Protein AF-A0A9E1L8L2-F1 (afdb_monomer_lite)

Structure (mmCIF, N/CA/C/O backbone):
data_AF-A0A9E1L8L2-F1
#
_entry.id   AF-A0A9E1L8L2-F1
#
loop_
_atom_site.group_PDB
_atom_site.id
_atom_site.type_symbol
_atom_site.label_atom_id
_atom_site.label_alt_id
_atom_site.label_comp_id
_atom_site.label_asym_id
_atom_site.label_entity_id
_atom_site.label_seq_id
_atom_site.pdbx_PDB_ins_code
_atom_site.Cartn_x
_atom_site.Cartn_y
_atom_site.Cartn_z
_atom_site.occupancy
_atom_site.B_iso_or_equiv
_atom_site.auth_seq_id
_atom_site.auth_comp_id
_atom_site.auth_asym_id
_atom_site.auth_atom_id
_atom_site.pdbx_PDB_model_num
ATOM 1 N N . MET A 1 1 ? 26.259 21.889 41.990 1.00 26.70 1 MET A N 1
ATOM 2 C CA . MET A 1 1 ? 25.313 22.966 41.628 1.00 26.70 1 MET A CA 1
ATOM 3 C C . MET A 1 1 ? 25.369 23.146 40.122 1.00 26.70 1 MET A C 1
ATOM 5 O O . MET A 1 1 ? 26.429 23.440 39.593 1.00 26.70 1 MET A O 1
ATOM 9 N N . ILE A 1 2 ? 24.257 22.834 39.463 1.00 23.31 2 ILE A N 1
ATOM 10 C CA . ILE A 1 2 ? 24.025 22.830 38.009 1.00 23.31 2 ILE A CA 1
ATOM 11 C C . ILE A 1 2 ? 23.310 24.141 37.646 1.00 23.31 2 ILE A C 1
ATOM 13 O O . ILE A 1 2 ? 22.527 24.623 38.468 1.00 23.31 2 ILE A O 1
ATOM 17 N N . PRO A 1 3 ? 23.539 24.704 36.445 1.00 25.11 3 PRO A N 1
ATOM 18 C CA . PRO A 1 3 ? 22.391 24.926 35.555 1.00 25.11 3 PRO A CA 1
ATOM 19 C C . PRO A 1 3 ? 22.653 24.648 34.052 1.00 25.11 3 PRO A C 1
ATOM 21 O O . PRO A 1 3 ? 23.557 25.197 33.438 1.00 25.11 3 PRO A O 1
ATOM 24 N N . THR A 1 4 ? 21.781 23.801 33.485 1.00 20.86 4 THR A N 1
ATOM 25 C CA . THR A 1 4 ? 20.963 23.964 32.254 1.00 20.86 4 THR A CA 1
ATOM 26 C C . THR A 1 4 ? 21.535 24.544 30.944 1.00 20.86 4 THR A C 1
ATOM 28 O O . THR A 1 4 ? 21.768 25.746 30.853 1.00 20.86 4 THR A O 1
ATOM 31 N N . ARG A 1 5 ? 21.472 23.741 29.861 1.00 21.67 5 ARG A N 1
ATOM 32 C CA . ARG A 1 5 ? 20.651 23.945 28.627 1.00 21.67 5 ARG A CA 1
ATOM 33 C C . ARG A 1 5 ? 20.903 22.788 27.63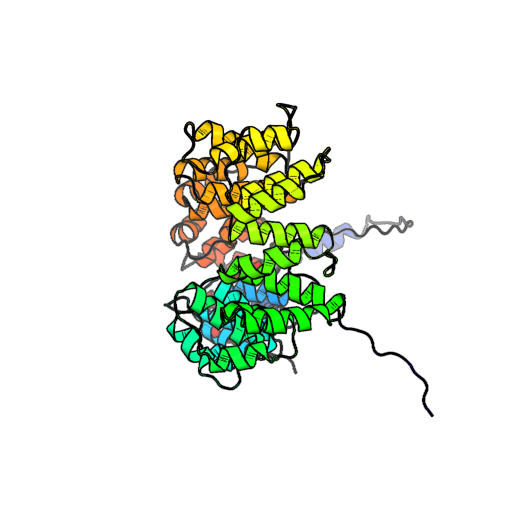4 1.00 21.67 5 ARG A C 1
ATOM 35 O O . ARG A 1 5 ? 22.027 22.561 27.224 1.00 21.67 5 ARG A O 1
ATOM 42 N N . SER A 1 6 ? 19.905 21.929 27.402 1.00 20.28 6 SER A N 1
ATOM 43 C CA . SER A 1 6 ? 18.975 21.953 26.249 1.00 20.28 6 SER A CA 1
ATOM 44 C C . SER A 1 6 ? 19.497 21.176 25.031 1.00 20.28 6 SER A C 1
ATOM 46 O O . SER A 1 6 ? 20.107 21.753 24.136 1.00 20.28 6 SER A O 1
ATOM 48 N N . MET A 1 7 ? 19.192 19.874 24.984 1.00 20.59 7 MET A N 1
ATOM 49 C CA . MET A 1 7 ? 19.387 19.008 23.817 1.00 20.59 7 MET A CA 1
ATOM 50 C C . MET A 1 7 ? 18.046 18.805 23.093 1.00 20.59 7 MET A C 1
ATOM 52 O O . MET A 1 7 ? 17.007 18.595 23.717 1.00 20.59 7 MET A O 1
ATOM 56 N N . VAL A 1 8 ? 18.095 18.967 21.773 1.00 23.06 8 VAL A N 1
ATOM 57 C CA . VAL A 1 8 ? 16.976 19.128 20.840 1.00 23.06 8 VAL A CA 1
ATOM 58 C C . VAL A 1 8 ? 16.267 17.800 20.559 1.00 23.06 8 VAL A C 1
ATOM 60 O O . VAL A 1 8 ? 16.894 16.767 20.353 1.00 23.06 8 VAL A O 1
ATOM 63 N N . ALA A 1 9 ? 14.936 17.867 20.547 1.00 21.52 9 ALA A N 1
ATOM 64 C CA . ALA A 1 9 ? 14.002 16.769 20.349 1.00 21.52 9 ALA A CA 1
ATOM 65 C C . ALA A 1 9 ? 13.912 16.301 18.884 1.00 21.52 9 ALA A C 1
ATOM 67 O O . ALA A 1 9 ? 13.681 17.106 17.979 1.00 21.52 9 ALA A O 1
ATOM 68 N N . ALA A 1 10 ? 13.987 14.984 18.675 1.00 21.86 10 ALA A N 1
ATOM 69 C CA . ALA A 1 10 ? 13.625 14.324 17.425 1.00 21.86 10 ALA A CA 1
ATOM 70 C C . ALA A 1 10 ? 12.091 14.253 17.279 1.00 21.86 10 ALA A C 1
ATOM 72 O O . ALA A 1 10 ? 11.370 13.814 18.180 1.00 21.86 10 ALA A O 1
ATOM 73 N N . ARG A 1 11 ? 11.594 14.739 16.137 1.00 22.53 11 ARG A N 1
ATOM 74 C CA . ARG A 1 11 ? 10.187 14.721 15.719 1.00 22.53 11 ARG A CA 1
ATOM 75 C C . ARG A 1 11 ? 9.885 13.399 15.008 1.00 22.53 11 ARG A C 1
ATOM 77 O O . ARG A 1 11 ? 10.526 13.092 14.014 1.00 22.53 11 ARG A O 1
ATOM 84 N N . LEU A 1 12 ? 8.864 12.684 15.474 1.00 21.44 12 LEU A N 1
ATOM 85 C CA . LEU A 1 12 ? 8.141 11.665 14.710 1.00 21.44 12 LEU A CA 1
ATOM 86 C C . LEU A 1 12 ? 6.803 12.287 14.301 1.00 21.44 12 LEU A C 1
ATOM 88 O O . LEU A 1 12 ? 5.979 12.590 15.164 1.00 21.44 12 LEU A O 1
ATOM 92 N N . ASN A 1 13 ? 6.618 12.524 13.006 1.00 22.84 13 ASN A N 1
ATOM 93 C CA . ASN A 1 13 ? 5.351 12.926 12.407 1.00 22.84 13 ASN A CA 1
ATOM 94 C C . ASN A 1 13 ? 5.094 12.039 11.187 1.00 22.84 13 ASN A C 1
ATOM 96 O O . ASN A 1 13 ? 5.891 12.049 10.259 1.00 22.84 13 ASN A O 1
ATOM 100 N N . GLY A 1 14 ? 3.942 11.367 11.204 1.00 21.88 14 GLY A N 1
ATOM 101 C CA . GLY A 1 14 ? 3.036 11.269 10.060 1.00 21.88 14 GLY A CA 1
ATOM 102 C C . GLY A 1 14 ? 3.450 10.364 8.906 1.00 21.88 14 GLY A C 1
ATOM 103 O O . GLY A 1 14 ? 4.158 10.790 8.002 1.00 21.88 14 GLY A O 1
ATOM 104 N N . CYS A 1 15 ? 2.866 9.166 8.887 1.00 21.16 15 CYS A N 1
ATOM 105 C CA . CYS A 1 15 ? 2.681 8.362 7.686 1.00 21.16 15 CYS A CA 1
ATOM 106 C C . CYS A 1 15 ? 1.981 9.190 6.594 1.00 21.16 15 CYS A C 1
ATOM 108 O O . CYS A 1 15 ? 0.840 9.619 6.765 1.00 21.16 15 CYS A O 1
ATOM 110 N N . GLY A 1 16 ? 2.674 9.387 5.478 1.00 20.27 16 GLY A N 1
ATOM 111 C CA . GLY A 1 16 ? 2.103 9.673 4.170 1.00 20.27 16 GLY A CA 1
ATOM 112 C C . GLY A 1 16 ? 2.640 8.614 3.212 1.00 20.27 16 GLY A C 1
ATOM 113 O O . GLY A 1 16 ? 3.817 8.263 3.290 1.00 20.27 16 GLY A O 1
ATOM 114 N N . ARG A 1 17 ? 1.777 8.072 2.347 1.00 22.03 17 ARG A N 1
ATOM 115 C CA . ARG A 1 17 ? 2.184 7.244 1.199 1.00 22.03 17 ARG A CA 1
ATOM 116 C C . ARG A 1 17 ? 3.334 7.949 0.451 1.00 22.03 17 ARG A C 1
ATOM 118 O O . ARG A 1 17 ? 3.291 9.178 0.357 1.00 22.03 17 ARG A O 1
ATOM 125 N N . PRO A 1 18 ? 4.334 7.240 -0.103 1.00 21.58 18 PRO A N 1
ATOM 126 C CA . PRO A 1 18 ? 5.335 7.890 -0.932 1.00 21.58 18 PRO A CA 1
ATOM 127 C C . PRO A 1 18 ? 4.683 8.283 -2.262 1.00 21.58 18 PRO A C 1
ATOM 129 O O . PRO A 1 18 ? 4.596 7.489 -3.193 1.00 21.58 18 PRO A O 1
ATOM 132 N N . ALA A 1 19 ? 4.196 9.520 -2.333 1.00 22.81 19 ALA A N 1
ATOM 133 C CA . ALA A 1 19 ? 4.056 10.221 -3.595 1.00 22.81 19 ALA A CA 1
ATOM 134 C C . ALA A 1 19 ? 5.474 10.505 -4.104 1.00 22.81 19 ALA A C 1
ATOM 136 O O . ALA A 1 19 ? 6.278 11.120 -3.400 1.00 22.81 19 ALA A O 1
ATOM 137 N N . PHE A 1 20 ? 5.794 10.023 -5.302 1.00 24.02 20 PHE A N 1
ATOM 138 C CA . PHE A 1 20 ? 6.974 10.467 -6.036 1.00 24.02 20 PHE A CA 1
ATOM 139 C C . PHE A 1 20 ? 6.902 11.993 -6.210 1.00 24.02 20 PHE A C 1
ATOM 141 O O . PHE A 1 20 ? 5.924 12.474 -6.781 1.00 24.02 20 PHE A O 1
ATOM 148 N N . PRO A 1 21 ? 7.894 12.784 -5.766 1.00 23.83 21 PRO A N 1
ATOM 149 C CA . PRO A 1 21 ? 7.957 14.182 -6.146 1.00 23.83 21 PRO A CA 1
ATOM 150 C C . PRO A 1 21 ? 8.686 14.286 -7.491 1.00 23.83 21 PRO A C 1
ATOM 152 O O . PRO A 1 21 ? 9.872 13.970 -7.593 1.00 23.83 21 PRO A O 1
ATOM 155 N N . LEU A 1 22 ? 7.986 14.746 -8.529 1.00 25.59 22 LEU A N 1
ATOM 156 C CA . LEU A 1 22 ? 8.640 15.360 -9.685 1.00 25.59 22 LEU A CA 1
ATOM 157 C C . LEU A 1 22 ? 9.100 16.781 -9.294 1.00 25.59 22 LEU A C 1
ATOM 159 O O . LEU A 1 22 ? 8.408 17.460 -8.531 1.00 25.59 22 LEU A O 1
ATOM 163 N N . PRO A 1 23 ? 10.266 17.244 -9.774 1.00 22.36 23 PRO A N 1
ATOM 164 C CA . PRO A 1 23 ? 10.846 18.513 -9.353 1.00 22.36 23 PRO A CA 1
ATOM 165 C C . PRO A 1 23 ? 10.110 19.699 -9.988 1.00 22.36 23 PRO A C 1
ATOM 167 O O . PRO A 1 23 ? 10.219 19.960 -11.183 1.00 22.36 23 PRO A O 1
ATOM 170 N N . SER A 1 24 ? 9.398 20.469 -9.169 1.00 23.30 24 SER A N 1
ATOM 171 C CA . SER A 1 24 ? 8.927 21.809 -9.517 1.00 23.30 24 SER A CA 1
ATOM 172 C C . SER A 1 24 ? 10.071 22.820 -9.359 1.00 23.30 24 SER A C 1
ATOM 174 O O . SER A 1 24 ? 10.422 23.206 -8.243 1.00 23.30 24 SER A O 1
ATOM 176 N N . ASN A 1 25 ? 10.652 23.248 -10.482 1.00 23.05 25 ASN A N 1
ATOM 177 C CA . ASN A 1 25 ? 11.584 24.373 -10.550 1.00 23.05 25 ASN A CA 1
ATOM 178 C C . ASN A 1 25 ? 10.815 25.699 -10.454 1.00 23.05 25 ASN A C 1
ATOM 180 O O . ASN A 1 25 ? 10.197 26.131 -11.421 1.00 23.05 25 ASN A O 1
ATOM 184 N N . CYS A 1 26 ? 10.914 26.373 -9.309 1.00 20.47 26 CYS A N 1
ATOM 185 C CA . CYS A 1 26 ? 10.588 27.791 -9.162 1.00 20.47 26 CYS A CA 1
ATOM 186 C C . CYS A 1 26 ? 11.750 28.479 -8.440 1.00 20.47 26 CYS A C 1
ATOM 188 O O . CYS A 1 26 ? 11.845 28.432 -7.217 1.00 20.47 26 CYS A O 1
ATOM 190 N N . ALA A 1 27 ? 12.630 29.129 -9.201 1.00 22.95 27 ALA A N 1
ATOM 191 C CA . ALA A 1 27 ? 13.586 30.097 -8.678 1.00 22.95 27 ALA A CA 1
ATOM 192 C C . ALA A 1 27 ? 13.428 31.402 -9.467 1.00 22.95 27 ALA A C 1
ATOM 194 O O . ALA A 1 27 ? 13.989 31.580 -10.544 1.00 22.95 27 ALA A O 1
ATOM 195 N N . LEU A 1 28 ? 12.617 32.304 -8.915 1.00 21.91 28 LEU A N 1
ATOM 196 C CA . LEU A 1 28 ? 12.626 33.724 -9.241 1.00 21.91 28 LEU A CA 1
ATOM 197 C C . LEU A 1 28 ? 13.784 34.368 -8.474 1.00 21.91 28 LEU A C 1
ATOM 199 O O . LEU A 1 28 ? 13.723 34.465 -7.252 1.00 21.91 28 LEU A O 1
ATOM 203 N N . HIS A 1 29 ? 14.800 34.856 -9.182 1.00 23.64 29 HIS A N 1
ATOM 204 C CA . HIS A 1 29 ? 15.607 35.973 -8.701 1.00 23.64 29 HIS A CA 1
ATOM 205 C C . HIS A 1 29 ? 15.980 36.891 -9.863 1.00 23.64 29 HIS A C 1
ATOM 207 O O . HIS A 1 29 ? 16.614 36.488 -10.833 1.00 23.64 29 HIS A O 1
ATOM 213 N N . SER A 1 30 ? 15.549 38.144 -9.731 1.00 20.52 30 SER A N 1
ATOM 214 C CA . SER A 1 30 ? 15.964 39.281 -10.537 1.00 20.52 30 SER A CA 1
ATOM 215 C C . SER A 1 30 ? 17.409 39.665 -10.224 1.00 20.52 30 SER A C 1
ATOM 217 O O . SER A 1 30 ? 17.725 39.878 -9.053 1.00 20.52 30 SER A O 1
ATOM 219 N N . THR A 1 31 ? 18.218 39.917 -11.248 1.00 23.86 31 THR A N 1
ATOM 220 C CA . THR A 1 31 ? 19.179 41.030 -11.229 1.00 23.86 31 THR A CA 1
ATOM 221 C C . THR A 1 31 ? 19.285 41.628 -12.622 1.00 23.86 31 THR A C 1
ATOM 223 O O . THR A 1 31 ? 19.530 40.926 -13.599 1.00 23.86 31 THR A O 1
ATOM 226 N N . ASP A 1 32 ? 19.066 42.934 -12.656 1.00 19.94 32 ASP A N 1
ATOM 227 C CA . ASP A 1 32 ? 19.174 43.829 -13.794 1.00 19.94 32 ASP A CA 1
ATOM 228 C C . ASP A 1 32 ? 20.632 44.097 -14.209 1.00 19.94 32 ASP A C 1
ATOM 230 O O . ASP A 1 32 ? 21.554 44.003 -13.397 1.00 19.94 32 ASP A O 1
ATOM 234 N N . MET A 1 33 ? 20.748 44.596 -15.445 1.00 21.69 33 MET A N 1
ATOM 235 C CA . MET A 1 33 ? 21.848 45.351 -16.072 1.00 21.69 33 MET A CA 1
ATOM 236 C C . MET A 1 33 ? 22.973 44.617 -16.823 1.00 21.69 33 MET A C 1
ATOM 238 O O . MET A 1 33 ? 23.825 43.947 -16.249 1.00 21.69 33 MET A O 1
ATOM 242 N N . GLY A 1 34 ? 23.076 44.962 -18.120 1.00 22.91 34 GLY A N 1
ATOM 243 C CA . GLY A 1 34 ? 24.367 45.137 -18.798 1.00 22.91 34 GLY A CA 1
ATOM 244 C C . GLY A 1 34 ? 24.475 44.598 -20.227 1.00 22.91 34 GLY A C 1
ATOM 245 O O . GLY A 1 34 ? 25.204 43.644 -20.465 1.00 22.91 34 GLY A O 1
ATOM 246 N N . PHE A 1 35 ? 23.808 45.228 -21.199 1.00 25.69 35 PHE A N 1
ATOM 247 C CA . PHE A 1 35 ? 24.077 45.024 -22.630 1.00 25.69 35 PHE A CA 1
ATOM 248 C C . PHE A 1 35 ? 25.523 45.407 -22.987 1.00 25.69 35 PHE A C 1
ATOM 250 O O . PHE A 1 35 ? 25.888 46.559 -22.777 1.00 25.69 35 PHE A O 1
ATOM 257 N N . LEU A 1 36 ? 26.289 44.506 -23.624 1.00 25.22 36 LEU A N 1
ATOM 258 C CA . LEU A 1 36 ? 27.350 44.850 -24.590 1.00 25.22 36 LEU A CA 1
ATOM 259 C C . LEU A 1 36 ? 27.796 43.624 -25.431 1.00 25.22 36 LEU A C 1
ATOM 261 O O . LEU A 1 36 ? 28.364 42.669 -24.921 1.00 25.22 36 LEU A O 1
ATOM 265 N N . ASN A 1 37 ? 27.565 43.722 -26.750 1.00 28.20 37 ASN A N 1
ATOM 266 C CA . ASN A 1 37 ? 28.251 43.060 -27.879 1.00 28.20 37 ASN A CA 1
ATOM 267 C C . ASN A 1 37 ? 28.307 41.514 -27.989 1.00 28.20 37 ASN A C 1
ATOM 269 O O . ASN A 1 37 ? 29.304 40.885 -27.659 1.00 28.20 37 ASN A O 1
ATOM 273 N N . VAL A 1 38 ? 27.297 40.917 -28.648 1.00 32.41 38 VAL A N 1
ATOM 274 C CA . VAL A 1 38 ? 27.191 39.458 -28.930 1.00 32.41 38 VAL A CA 1
ATOM 275 C C . VAL A 1 38 ? 27.513 39.061 -30.391 1.00 32.41 38 VAL A C 1
ATOM 277 O O . VAL A 1 38 ? 27.530 37.884 -30.739 1.00 32.41 38 VAL A O 1
ATOM 280 N N . ARG A 1 39 ? 27.828 39.992 -31.299 1.00 31.28 39 ARG A N 1
ATOM 281 C CA . ARG A 1 39 ? 27.855 39.666 -32.744 1.00 31.28 39 ARG A CA 1
ATOM 282 C C . ARG A 1 39 ? 29.142 39.056 -33.322 1.00 31.28 39 ARG A C 1
ATOM 284 O O . ARG A 1 39 ? 29.125 38.683 -34.488 1.00 31.28 39 ARG A O 1
ATOM 291 N N . THR A 1 40 ? 30.207 38.862 -32.542 1.00 33.62 40 THR A N 1
ATOM 292 C CA . THR A 1 40 ? 31.497 38.343 -33.062 1.00 33.62 40 THR A CA 1
ATOM 293 C C . THR A 1 40 ? 31.933 36.979 -32.512 1.00 33.62 40 THR A C 1
ATOM 295 O O . THR A 1 40 ? 32.867 36.396 -33.051 1.00 33.62 40 THR A O 1
ATOM 298 N N . TYR A 1 41 ? 31.231 36.408 -31.523 1.00 33.28 41 TYR A N 1
ATOM 299 C CA . TYR A 1 41 ? 31.530 35.062 -30.992 1.00 33.28 41 TYR A CA 1
ATOM 300 C C . TYR A 1 41 ? 30.685 33.934 -31.608 1.00 33.28 41 TYR A C 1
ATOM 302 O O . TYR A 1 41 ? 31.059 32.765 -31.518 1.00 33.28 41 TYR A O 1
ATOM 310 N N . ALA A 1 42 ? 29.590 34.263 -32.300 1.00 35.12 42 ALA A N 1
ATOM 311 C CA . ALA A 1 42 ? 28.687 33.264 -32.878 1.00 35.12 42 ALA A CA 1
ATOM 312 C C . ALA A 1 42 ? 29.330 32.430 -34.007 1.00 35.12 42 ALA A C 1
ATOM 314 O O . ALA A 1 42 ? 28.988 31.264 -34.178 1.00 35.12 42 ALA A O 1
ATOM 315 N N . PHE A 1 43 ? 30.305 32.981 -34.741 1.00 31.20 43 PHE A N 1
ATOM 316 C CA . PHE A 1 43 ? 30.938 32.274 -35.863 1.00 31.20 43 PHE A CA 1
ATOM 317 C C . PHE A 1 43 ? 32.052 31.297 -35.445 1.00 31.20 43 PHE A C 1
ATOM 319 O O . PHE A 1 43 ? 32.285 30.313 -36.142 1.00 31.20 43 PHE A O 1
ATOM 326 N N . LEU A 1 44 ? 32.704 31.506 -34.294 1.00 31.86 44 LEU A N 1
ATOM 327 C CA . LEU A 1 44 ? 33.754 30.605 -33.789 1.00 31.86 44 LEU A CA 1
ATOM 328 C C . LEU A 1 44 ? 33.185 29.431 -32.975 1.00 31.86 44 LEU A C 1
ATOM 330 O O . LEU A 1 44 ? 33.726 28.329 -33.039 1.00 31.86 44 LEU A O 1
ATOM 334 N N . VAL A 1 45 ? 32.053 29.624 -32.287 1.00 41.91 45 VAL A N 1
ATOM 335 C CA . VAL A 1 45 ? 31.350 28.544 -31.568 1.00 41.91 45 VAL A CA 1
ATOM 336 C C . VAL A 1 45 ? 30.639 27.594 -32.543 1.00 41.91 45 VAL A C 1
ATOM 338 O O . VAL A 1 45 ? 30.674 26.381 -32.347 1.00 41.91 45 VAL A O 1
ATOM 341 N N . ALA A 1 46 ? 30.092 28.105 -33.653 1.00 37.31 46 ALA A N 1
ATOM 342 C CA . ALA A 1 46 ? 29.490 27.270 -34.695 1.00 37.31 46 ALA A CA 1
ATOM 343 C C . ALA A 1 46 ? 30.518 26.376 -35.423 1.00 37.31 46 ALA A C 1
ATOM 345 O O . ALA A 1 46 ? 30.207 25.236 -35.764 1.00 37.31 46 ALA A O 1
ATOM 346 N N . LEU A 1 47 ? 31.763 26.840 -35.606 1.00 31.17 47 LEU A N 1
ATOM 347 C CA . LEU A 1 47 ? 32.813 26.051 -36.267 1.00 31.17 47 LEU A CA 1
ATOM 348 C C . LEU A 1 47 ? 33.434 24.978 -35.346 1.00 31.17 47 LEU A C 1
ATOM 350 O O . LEU A 1 47 ? 33.825 23.911 -35.823 1.00 31.17 47 LEU A O 1
ATOM 354 N N . PHE A 1 48 ? 33.463 25.209 -34.027 1.00 34.31 48 PHE A N 1
ATOM 355 C CA . PHE A 1 48 ? 33.856 24.190 -33.040 1.00 34.31 48 PHE A CA 1
ATOM 356 C C . PHE A 1 48 ? 32.756 23.143 -32.784 1.00 34.31 48 PHE A C 1
ATOM 358 O O . PHE A 1 48 ? 33.072 21.978 -32.539 1.00 34.31 48 PHE A O 1
ATOM 365 N N . LEU A 1 49 ? 31.475 23.507 -32.916 1.00 36.66 49 LEU A N 1
ATOM 366 C CA . LEU A 1 49 ? 30.354 22.554 -32.865 1.00 36.66 49 LEU A CA 1
ATOM 367 C C . LEU A 1 49 ? 30.253 21.704 -34.145 1.00 36.66 49 LEU A C 1
ATOM 369 O O . LEU A 1 49 ? 29.943 20.518 -34.077 1.00 36.66 49 LEU A O 1
ATOM 373 N N . ALA A 1 50 ? 30.590 22.263 -35.312 1.00 32.34 50 ALA A N 1
ATOM 374 C CA . ALA A 1 50 ? 30.578 21.514 -36.572 1.00 32.34 50 ALA A CA 1
ATOM 375 C C . ALA A 1 50 ? 31.771 20.548 -36.731 1.00 32.34 50 ALA A C 1
ATOM 377 O O . ALA A 1 50 ? 31.635 19.503 -37.363 1.00 32.34 50 ALA A O 1
ATOM 378 N N . THR A 1 51 ? 32.933 20.843 -36.137 1.00 33.75 51 THR A N 1
ATOM 379 C CA . THR A 1 51 ? 34.107 19.947 -36.194 1.00 33.75 51 THR A CA 1
ATOM 380 C C . THR A 1 51 ? 34.087 18.844 -35.132 1.00 33.75 51 THR A C 1
ATOM 382 O O . THR A 1 51 ? 34.654 17.777 -35.360 1.00 33.75 51 THR A O 1
ATOM 385 N N . SER A 1 52 ? 33.359 19.027 -34.026 1.00 34.25 52 SER A N 1
ATOM 386 C CA . SER A 1 52 ? 33.122 17.965 -33.033 1.00 34.25 52 SER A CA 1
ATOM 387 C C . SER A 1 52 ? 32.090 16.923 -33.492 1.00 34.25 52 SER A C 1
ATOM 389 O O . SER A 1 52 ? 32.163 15.772 -33.067 1.00 34.25 52 SER A O 1
ATOM 391 N N . LEU A 1 53 ? 31.208 17.265 -34.438 1.00 38.31 53 LEU A N 1
ATOM 392 C CA . LEU A 1 53 ? 30.271 16.321 -35.067 1.00 38.31 53 LEU A CA 1
ATOM 393 C C . LEU A 1 53 ? 30.888 15.479 -36.202 1.00 38.31 53 LEU A C 1
ATOM 395 O O . LEU A 1 53 ? 30.293 14.486 -36.612 1.00 38.31 53 LEU A O 1
ATOM 399 N N . LEU A 1 54 ? 32.088 15.818 -36.691 1.00 34.38 54 LEU A N 1
ATOM 400 C CA . LEU A 1 54 ? 32.723 15.152 -37.844 1.00 34.38 54 LEU A CA 1
ATOM 401 C C . LEU A 1 54 ? 34.016 14.382 -37.512 1.00 34.38 54 LEU A C 1
ATOM 403 O O . LEU A 1 54 ? 34.692 13.910 -38.423 1.00 34.38 54 LEU A O 1
ATOM 407 N N . HIS A 1 55 ? 34.361 14.204 -36.229 1.00 32.75 55 HIS A N 1
ATOM 408 C CA . HIS A 1 55 ? 35.500 13.369 -35.790 1.00 32.75 55 HIS A CA 1
ATOM 409 C C . HIS A 1 55 ? 35.160 12.323 -34.704 1.00 32.75 55 HIS A C 1
ATOM 411 O O . HIS A 1 55 ? 36.056 11.727 -34.109 1.00 32.75 55 HIS A O 1
ATOM 417 N N . GLY A 1 56 ? 33.874 12.028 -34.487 1.00 32.22 56 GLY A N 1
ATOM 418 C CA . GLY A 1 56 ? 33.388 11.032 -33.519 1.00 32.22 56 GLY A CA 1
ATOM 419 C C . GLY A 1 56 ? 32.849 9.739 -34.142 1.00 32.22 56 GLY A C 1
ATOM 420 O O . GLY A 1 56 ? 31.876 9.187 -33.651 1.00 32.22 56 GLY A O 1
ATOM 421 N N . GLY A 1 57 ? 33.432 9.257 -35.242 1.00 32.50 57 GLY A N 1
ATOM 422 C CA . GLY A 1 57 ? 33.052 8.005 -35.918 1.00 32.50 57 GLY A CA 1
ATOM 423 C C . GLY A 1 57 ? 33.568 6.727 -35.240 1.00 32.50 57 GLY A C 1
ATOM 424 O O . GLY A 1 57 ? 34.034 5.816 -35.920 1.00 32.50 57 GLY A O 1
ATOM 425 N N . LYS A 1 58 ? 33.520 6.657 -33.907 1.00 38.72 58 LYS A N 1
ATOM 426 C CA . LYS A 1 58 ? 33.653 5.422 -33.119 1.00 38.72 58 LYS A CA 1
ATOM 427 C C . LYS A 1 58 ? 32.459 5.387 -32.176 1.00 38.72 58 LYS A C 1
ATOM 429 O O . LYS A 1 58 ? 32.197 6.391 -31.526 1.00 38.72 58 LYS A O 1
ATOM 434 N N . SER A 1 59 ? 31.733 4.269 -32.147 1.00 47.16 59 SER A N 1
ATOM 435 C CA . SER A 1 59 ? 30.593 4.034 -31.253 1.00 47.16 59 SER A CA 1
ATOM 436 C C . SER A 1 59 ? 30.868 4.622 -29.868 1.00 47.16 59 SER A C 1
ATOM 438 O O . SER A 1 59 ? 31.810 4.180 -29.208 1.00 47.16 59 SER A O 1
ATOM 440 N N . ALA A 1 60 ? 30.108 5.636 -29.452 1.00 59.62 60 ALA A N 1
ATOM 441 C CA . ALA A 1 60 ? 30.226 6.160 -28.100 1.00 59.62 60 ALA A CA 1
ATOM 442 C C . ALA A 1 60 ? 29.820 5.036 -27.139 1.00 59.62 60 ALA A C 1
ATOM 444 O O . ALA A 1 60 ? 28.650 4.679 -27.044 1.00 59.6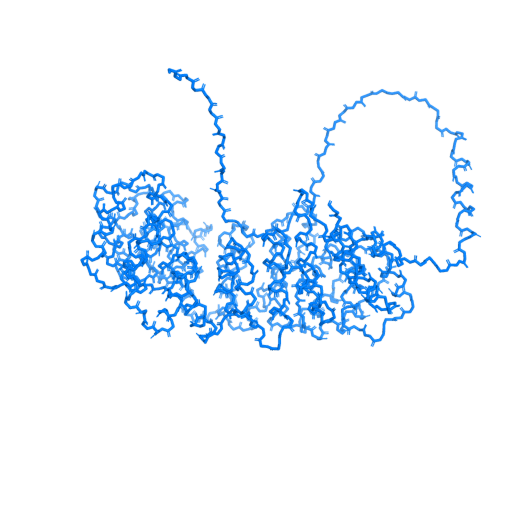2 60 ALA A O 1
ATOM 445 N N . ASP A 1 61 ? 30.808 4.412 -26.505 1.00 76.12 61 ASP A N 1
ATOM 446 C CA . ASP A 1 61 ? 30.572 3.401 -25.489 1.00 76.12 61 ASP A CA 1
ATOM 447 C C . ASP A 1 61 ? 30.058 4.105 -24.228 1.00 76.12 61 ASP A C 1
ATOM 449 O O . ASP A 1 61 ? 30.789 4.835 -23.555 1.00 76.12 61 ASP A O 1
ATOM 453 N N . HIS A 1 62 ? 28.773 3.920 -23.928 1.00 85.00 62 HIS A N 1
ATOM 454 C CA . HIS A 1 62 ? 28.117 4.533 -22.773 1.00 85.00 62 HIS A CA 1
ATOM 455 C C . HIS A 1 62 ? 28.300 3.726 -21.478 1.00 85.00 62 HIS A C 1
ATOM 457 O O . HIS A 1 62 ? 27.752 4.100 -20.439 1.00 85.00 62 HIS A O 1
ATOM 463 N N . SER A 1 63 ? 29.090 2.647 -21.498 1.00 86.75 63 SER A N 1
ATOM 464 C CA . SER A 1 63 ? 29.255 1.740 -20.354 1.00 86.75 63 SER A CA 1
ATOM 465 C C . SER A 1 63 ? 29.841 2.431 -19.127 1.00 86.75 63 SER A C 1
ATOM 467 O O . SER A 1 63 ? 29.359 2.223 -18.016 1.00 86.75 63 SER A O 1
ATOM 469 N N . GLU A 1 64 ? 30.817 3.324 -19.301 1.00 86.19 64 GLU A N 1
ATOM 470 C CA . GLU A 1 64 ? 31.383 4.074 -18.174 1.00 86.19 64 GLU A CA 1
ATOM 471 C C . GLU A 1 64 ? 30.353 5.025 -17.542 1.00 86.19 64 GLU A C 1
ATOM 473 O O . GLU A 1 64 ? 30.256 5.123 -16.317 1.00 86.19 64 GLU A O 1
ATOM 478 N N . ALA A 1 65 ? 29.545 5.698 -18.366 1.00 86.25 65 ALA A N 1
ATOM 479 C CA . ALA A 1 65 ? 28.484 6.578 -17.887 1.00 86.25 65 ALA A CA 1
ATOM 480 C C . ALA A 1 65 ? 27.403 5.787 -17.130 1.00 86.25 65 ALA A C 1
ATOM 482 O O . ALA A 1 65 ? 27.005 6.195 -16.037 1.00 86.25 65 ALA A O 1
ATOM 483 N N . ALA A 1 66 ? 27.000 4.623 -17.648 1.00 86.38 66 ALA A N 1
ATOM 484 C CA . ALA A 1 66 ? 26.045 3.733 -16.993 1.00 86.38 66 ALA A CA 1
ATOM 485 C C . ALA A 1 66 ? 26.580 3.180 -15.656 1.00 86.38 66 ALA A C 1
ATOM 487 O O . ALA A 1 66 ? 25.857 3.171 -14.657 1.00 86.38 66 ALA A O 1
ATOM 488 N N . LEU A 1 67 ? 27.860 2.793 -15.586 1.00 88.06 67 LEU A N 1
ATOM 489 C CA . LEU A 1 67 ? 28.496 2.349 -14.336 1.00 88.06 67 LEU A CA 1
ATOM 490 C C . LEU A 1 67 ? 28.538 3.472 -13.293 1.00 88.06 67 LEU A C 1
ATOM 492 O O . LEU A 1 67 ? 28.227 3.245 -12.118 1.00 88.06 67 LEU A O 1
ATOM 496 N N . ARG A 1 68 ? 28.877 4.700 -13.710 1.00 87.25 68 ARG A N 1
ATOM 497 C CA . ARG A 1 68 ? 28.829 5.882 -12.834 1.00 87.25 68 ARG A CA 1
ATOM 498 C C . ARG A 1 68 ? 27.405 6.151 -12.353 1.00 87.25 68 ARG A C 1
ATOM 500 O O . ARG A 1 68 ? 27.226 6.390 -11.161 1.00 87.25 68 ARG A O 1
ATOM 507 N N . LYS A 1 69 ? 26.401 6.054 -13.234 1.00 88.44 69 LYS A N 1
ATOM 508 C CA . LYS A 1 69 ? 24.988 6.224 -12.870 1.00 88.44 69 LYS A CA 1
ATOM 509 C C . LYS A 1 69 ? 24.577 5.227 -11.791 1.00 88.44 69 LYS A C 1
ATOM 511 O O . LYS A 1 69 ? 24.084 5.670 -10.761 1.00 88.44 69 LYS A O 1
ATOM 516 N N . LEU A 1 70 ? 24.847 3.928 -11.964 1.00 85.75 70 LEU A N 1
ATOM 517 C CA . LEU A 1 70 ? 24.540 2.915 -10.942 1.00 85.75 70 LEU A CA 1
ATOM 518 C C . LEU A 1 70 ? 25.265 3.184 -9.621 1.00 85.75 70 LEU A C 1
ATOM 520 O O . LEU A 1 70 ? 24.650 3.115 -8.561 1.00 85.75 70 LEU A O 1
ATOM 524 N N . THR A 1 71 ? 26.546 3.550 -9.684 1.00 85.81 71 THR A N 1
ATOM 525 C CA . THR A 1 71 ? 27.348 3.862 -8.492 1.00 85.81 71 THR A CA 1
ATOM 526 C C . THR A 1 71 ? 26.770 5.045 -7.714 1.00 85.81 71 THR A C 1
ATOM 528 O O . THR A 1 71 ? 26.694 5.010 -6.490 1.00 85.81 71 THR A O 1
ATOM 531 N N . THR A 1 72 ? 26.367 6.117 -8.397 1.00 84.12 72 THR A N 1
ATOM 532 C CA . THR A 1 72 ? 25.784 7.299 -7.748 1.00 84.12 72 THR A CA 1
ATOM 533 C C . THR A 1 72 ? 24.356 7.042 -7.278 1.00 84.12 72 THR A C 1
ATOM 535 O O . THR A 1 72 ? 23.975 7.526 -6.215 1.00 84.12 72 THR A O 1
ATOM 538 N N . ALA A 1 73 ? 23.583 6.267 -8.037 1.00 81.19 73 ALA A N 1
ATOM 539 C CA . ALA A 1 73 ? 22.173 6.018 -7.782 1.00 81.19 73 ALA A CA 1
ATOM 540 C C . ALA A 1 73 ? 21.919 5.192 -6.515 1.00 81.19 73 ALA A C 1
ATOM 542 O O . ALA A 1 73 ? 20.891 5.386 -5.874 1.00 81.19 73 ALA A O 1
ATOM 543 N N . THR A 1 74 ? 22.836 4.299 -6.136 1.00 79.00 74 THR A N 1
ATOM 544 C CA . THR A 1 74 ? 22.692 3.436 -4.950 1.00 79.00 74 THR A CA 1
ATOM 545 C C . THR A 1 74 ? 23.404 3.975 -3.709 1.00 79.00 74 THR A C 1
ATOM 547 O O . THR A 1 74 ? 23.234 3.436 -2.613 1.00 79.00 74 THR A O 1
ATOM 550 N N . ARG A 1 75 ? 24.175 5.062 -3.842 1.00 82.81 75 ARG A N 1
ATOM 551 C CA . ARG A 1 75 ? 24.837 5.732 -2.715 1.00 82.81 75 ARG A CA 1
ATOM 552 C C . ARG A 1 75 ? 23.840 6.511 -1.882 1.00 82.81 75 ARG A C 1
ATOM 554 O O . ARG A 1 75 ? 22.984 7.198 -2.420 1.00 82.81 75 ARG A O 1
ATOM 561 N N . GLN A 1 76 ? 24.007 6.485 -0.563 1.00 80.75 76 GLN A N 1
ATOM 562 C CA . GLN A 1 76 ? 23.175 7.280 0.331 1.00 80.75 76 GLN A CA 1
ATOM 563 C C . GLN A 1 76 ? 23.305 8.777 0.012 1.00 80.75 76 GLN A C 1
ATOM 565 O O . GLN A 1 76 ? 24.363 9.383 0.176 1.00 80.75 76 GLN A O 1
ATOM 570 N N . GLN A 1 77 ? 22.198 9.371 -0.419 1.00 80.19 77 GLN A N 1
ATOM 571 C CA . GLN A 1 77 ? 22.074 10.795 -0.717 1.00 80.19 77 GLN A CA 1
ATOM 572 C C . GLN A 1 77 ? 21.172 11.472 0.319 1.00 80.19 77 GLN A C 1
ATOM 574 O O . GLN A 1 77 ? 20.196 10.881 0.786 1.00 80.19 77 GLN A O 1
ATOM 579 N N . GLN A 1 78 ? 21.467 12.731 0.657 1.00 77.31 78 GLN A N 1
ATOM 580 C CA . GLN A 1 78 ? 20.698 13.498 1.650 1.00 77.31 78 GLN A CA 1
ATOM 581 C C . GLN A 1 78 ? 19.248 13.767 1.219 1.00 77.31 78 GLN A C 1
ATOM 583 O O . GLN A 1 78 ? 18.376 13.911 2.068 1.00 77.31 78 GLN A O 1
ATOM 588 N N . ASN A 1 79 ? 18.987 13.809 -0.089 1.00 80.69 79 ASN A N 1
ATOM 589 C CA . ASN A 1 79 ? 17.661 14.034 -0.667 1.00 80.69 79 ASN A CA 1
ATOM 590 C C . ASN A 1 79 ? 16.778 12.767 -0.704 1.00 80.69 79 ASN A C 1
ATOM 592 O O . ASN A 1 79 ? 15.626 12.855 -1.114 1.00 80.69 79 ASN A O 1
ATOM 596 N N . GLY A 1 80 ? 17.295 11.594 -0.310 1.00 81.25 80 GLY A N 1
ATOM 597 C CA . GLY A 1 80 ? 16.546 10.330 -0.336 1.00 81.25 80 GLY A CA 1
ATOM 598 C C . GLY A 1 80 ? 16.365 9.698 -1.723 1.00 81.25 80 GLY A C 1
ATOM 599 O O . GLY A 1 80 ? 15.778 8.625 -1.820 1.00 81.25 80 GLY A O 1
ATOM 600 N N . GLU A 1 81 ? 16.903 10.300 -2.785 1.00 86.19 81 GLU A N 1
ATOM 601 C CA . GLU A 1 81 ? 16.729 9.847 -4.176 1.00 86.19 81 GLU A CA 1
ATOM 602 C C . GLU A 1 81 ? 17.273 8.427 -4.406 1.00 86.19 81 GLU A C 1
ATOM 604 O O . GLU A 1 81 ? 16.674 7.633 -5.129 1.00 86.19 81 GLU A O 1
ATOM 609 N N . HIS A 1 82 ? 18.327 8.051 -3.687 1.00 87.19 82 HIS A N 1
ATOM 610 C CA . HIS A 1 82 ? 18.846 6.686 -3.663 1.00 87.19 82 HIS A CA 1
ATOM 611 C C . HIS A 1 82 ? 17.811 5.606 -3.315 1.00 87.19 82 HIS A C 1
ATOM 613 O O . HIS A 1 82 ? 17.864 4.511 -3.870 1.00 87.19 82 HIS A O 1
ATOM 619 N N . LEU A 1 83 ? 16.833 5.895 -2.449 1.00 88.56 83 LEU A N 1
ATOM 620 C CA . LEU A 1 83 ? 15.762 4.943 -2.133 1.00 88.56 83 LEU A CA 1
ATOM 621 C C . LEU A 1 83 ? 14.809 4.767 -3.318 1.00 88.56 83 LEU A C 1
ATOM 623 O O . LEU A 1 83 ? 14.396 3.646 -3.611 1.00 88.56 83 LEU A O 1
ATOM 627 N N . ALA A 1 84 ? 14.511 5.851 -4.041 1.00 87.75 84 ALA A N 1
ATOM 628 C CA . ALA A 1 84 ? 13.710 5.791 -5.262 1.00 87.75 84 ALA A CA 1
ATOM 629 C C . ALA A 1 84 ? 14.437 5.007 -6.367 1.00 87.75 84 ALA A C 1
ATOM 631 O O . ALA A 1 84 ? 13.816 4.201 -7.056 1.00 87.75 84 ALA A O 1
ATOM 632 N N . ASN A 1 85 ? 15.755 5.174 -6.485 1.00 89.81 85 ASN A N 1
ATOM 633 C CA . ASN A 1 85 ? 16.580 4.433 -7.438 1.00 89.81 85 ASN A CA 1
ATOM 634 C C . ASN A 1 85 ? 16.662 2.935 -7.106 1.00 89.81 85 ASN A C 1
ATOM 636 O O . ASN A 1 85 ? 16.496 2.101 -7.994 1.00 89.81 85 ASN A O 1
ATOM 640 N N . ILE A 1 86 ? 16.860 2.569 -5.833 1.00 89.62 86 ILE A N 1
ATOM 641 C CA . ILE A 1 86 ? 16.833 1.161 -5.398 1.00 89.62 86 ILE A CA 1
ATOM 642 C C . ILE A 1 86 ? 15.433 0.570 -5.603 1.00 89.62 86 ILE A C 1
ATOM 644 O O . ILE A 1 86 ? 15.307 -0.557 -6.078 1.00 89.62 86 ILE A O 1
ATOM 648 N N . GLY A 1 87 ? 14.379 1.330 -5.292 1.00 88.12 87 GLY A N 1
ATOM 649 C CA . GLY A 1 87 ? 12.998 0.947 -5.579 1.00 88.12 87 GLY A CA 1
ATOM 650 C C . GLY A 1 87 ? 12.756 0.700 -7.069 1.00 88.12 87 GLY A C 1
ATOM 651 O O . GLY A 1 87 ? 12.103 -0.276 -7.418 1.00 88.12 87 GLY A O 1
ATOM 652 N N . ALA A 1 88 ? 13.336 1.517 -7.950 1.00 87.00 88 ALA A N 1
ATOM 653 C CA . ALA A 1 88 ? 13.248 1.317 -9.392 1.00 87.00 88 ALA A CA 1
ATOM 654 C C . ALA A 1 88 ? 14.031 0.084 -9.867 1.00 87.00 88 ALA A C 1
ATOM 656 O O . ALA A 1 88 ? 13.545 -0.648 -10.721 1.00 87.00 88 ALA A O 1
ATOM 657 N N . LEU A 1 89 ? 15.204 -0.211 -9.300 1.00 89.81 89 LEU A N 1
ATOM 658 C CA . LEU A 1 89 ? 15.902 -1.469 -9.596 1.00 89.81 89 LEU A CA 1
ATOM 659 C C . LEU A 1 89 ? 15.089 -2.683 -9.143 1.00 89.81 89 LEU A C 1
ATOM 661 O O . LEU A 1 89 ? 14.953 -3.646 -9.891 1.00 89.81 89 LEU A O 1
ATOM 665 N N . ARG A 1 90 ? 14.502 -2.620 -7.944 1.00 89.88 90 ARG A N 1
ATOM 666 C CA . ARG A 1 90 ? 13.613 -3.663 -7.418 1.00 89.88 90 ARG A CA 1
ATOM 667 C C . ARG A 1 90 ? 12.459 -3.940 -8.371 1.00 89.88 90 ARG A C 1
ATOM 669 O O . ARG A 1 90 ? 12.146 -5.087 -8.670 1.00 89.88 90 ARG A O 1
ATOM 676 N N . SER A 1 91 ? 11.900 -2.871 -8.910 1.00 85.50 91 SER A N 1
ATOM 677 C CA . SER A 1 91 ? 10.730 -2.951 -9.752 1.00 85.50 91 SER A CA 1
ATOM 678 C C . SER A 1 91 ? 10.978 -3.554 -11.139 1.00 85.50 91 SER A C 1
ATOM 680 O O . SER A 1 91 ? 10.040 -4.010 -11.781 1.00 85.50 91 SER A O 1
ATOM 682 N N . LEU A 1 92 ? 12.238 -3.688 -11.568 1.00 85.12 92 LEU A N 1
ATOM 683 C CA . LEU A 1 92 ? 12.577 -4.489 -12.748 1.00 85.12 92 LEU A CA 1
ATOM 684 C C . LEU A 1 92 ? 12.309 -5.986 -12.561 1.00 85.12 92 LEU A C 1
ATOM 686 O O . LEU A 1 92 ? 12.190 -6.688 -13.559 1.00 85.12 92 LEU A O 1
ATOM 690 N N . ARG A 1 93 ? 12.263 -6.480 -11.312 1.00 84.56 93 ARG A N 1
ATOM 691 C CA . ARG A 1 93 ? 12.129 -7.911 -10.977 1.00 84.56 93 ARG A CA 1
ATOM 692 C C . ARG A 1 93 ? 13.104 -8.813 -11.741 1.00 84.56 93 ARG A C 1
ATOM 694 O O . ARG A 1 93 ? 12.809 -9.959 -12.059 1.00 84.56 93 ARG A O 1
ATOM 701 N N . ASP A 1 94 ? 14.291 -8.285 -12.016 1.00 86.06 94 ASP A N 1
ATOM 702 C CA . ASP A 1 94 ? 15.346 -8.997 -12.719 1.00 86.06 94 ASP A CA 1
ATOM 703 C C . ASP A 1 94 ? 16.038 -9.997 -11.768 1.00 86.06 94 ASP A C 1
ATOM 705 O O . ASP A 1 94 ? 16.687 -9.560 -10.810 1.00 86.06 94 ASP A O 1
ATOM 709 N N . PRO A 1 95 ? 15.982 -11.322 -12.021 1.00 87.50 95 PRO A N 1
ATOM 710 C CA . PRO A 1 95 ? 16.626 -12.324 -11.166 1.00 87.50 95 PRO A CA 1
ATOM 711 C C . PRO A 1 95 ? 18.135 -12.106 -10.993 1.00 87.50 95 PRO A C 1
ATOM 713 O O . PRO A 1 95 ? 18.711 -12.481 -9.968 1.00 87.50 95 PRO A O 1
ATOM 716 N N . THR A 1 96 ? 18.790 -11.455 -11.960 1.00 88.62 96 THR A N 1
ATOM 717 C CA . THR A 1 96 ? 20.228 -11.156 -11.902 1.00 88.62 96 THR A CA 1
ATOM 718 C C . THR A 1 96 ? 20.580 -10.067 -10.878 1.00 88.62 96 THR A C 1
ATOM 720 O O . THR A 1 96 ? 21.745 -9.952 -10.493 1.00 88.62 96 THR A O 1
ATOM 723 N N . LEU A 1 97 ? 19.591 -9.334 -10.343 1.00 90.56 97 LEU A N 1
ATOM 724 C CA . LEU A 1 97 ? 19.757 -8.398 -9.221 1.00 90.56 97 LEU A CA 1
ATOM 725 C C . LEU A 1 97 ? 19.762 -9.082 -7.843 1.00 90.56 97 LEU A C 1
ATOM 727 O O . LEU A 1 97 ? 20.062 -8.431 -6.839 1.00 90.56 97 LEU A O 1
ATOM 731 N N . LYS A 1 98 ? 19.480 -10.387 -7.745 1.00 91.00 98 LYS A N 1
ATOM 732 C CA . LYS A 1 98 ? 19.456 -11.100 -6.454 1.00 91.00 98 LYS A CA 1
ATOM 733 C C . LYS A 1 98 ? 20.753 -10.929 -5.631 1.00 91.00 98 LYS A C 1
ATOM 735 O O . LYS A 1 98 ? 20.651 -10.609 -4.443 1.00 91.00 98 LYS A O 1
ATOM 740 N N . PRO A 1 99 ? 21.972 -11.036 -6.206 1.00 91.06 99 PRO A N 1
ATOM 741 C CA . PRO A 1 99 ? 23.215 -10.786 -5.467 1.00 91.06 99 PRO A CA 1
ATOM 742 C C . PRO A 1 99 ? 23.347 -9.342 -4.960 1.00 91.06 99 PRO A C 1
ATOM 744 O O . PRO A 1 99 ? 23.882 -9.113 -3.874 1.00 91.06 99 PRO A O 1
ATOM 747 N N . PHE A 1 100 ? 22.837 -8.368 -5.723 1.00 89.88 100 PHE A N 1
ATOM 748 C CA . PHE A 1 100 ? 22.825 -6.959 -5.330 1.00 89.88 100 PHE A CA 1
ATOM 749 C C . PHE A 1 100 ? 21.990 -6.754 -4.063 1.00 89.88 100 PHE A C 1
ATOM 751 O O . PHE A 1 100 ? 22.488 -6.185 -3.089 1.00 89.88 100 PHE A O 1
ATOM 758 N N . PHE A 1 101 ? 20.768 -7.294 -4.019 1.00 91.75 101 PHE A N 1
ATOM 759 C CA . PHE A 1 101 ? 19.920 -7.168 -2.834 1.00 91.75 101 PHE A CA 1
ATOM 760 C C . PHE A 1 101 ? 20.483 -7.915 -1.622 1.00 91.75 101 PHE A C 1
ATOM 762 O O . PHE A 1 101 ? 20.478 -7.353 -0.530 1.00 91.75 101 PHE A O 1
ATOM 769 N N . HIS A 1 102 ? 21.069 -9.107 -1.790 1.00 91.31 102 HIS A N 1
ATOM 770 C CA . HIS A 1 102 ? 21.742 -9.799 -0.680 1.00 91.31 102 HIS A CA 1
ATOM 771 C C . HIS A 1 102 ? 22.845 -8.952 -0.035 1.00 91.31 102 HIS A C 1
ATOM 773 O O . HIS A 1 102 ? 22.960 -8.926 1.191 1.00 91.31 102 HIS A O 1
ATOM 779 N N . LYS A 1 103 ? 23.626 -8.212 -0.830 1.00 89.38 103 LYS A N 1
ATOM 780 C CA . LYS A 1 103 ? 24.654 -7.311 -0.292 1.00 89.38 103 LYS A CA 1
ATOM 781 C C . LYS A 1 103 ? 24.050 -6.105 0.439 1.00 89.38 103 LYS A C 1
ATOM 783 O O . LYS A 1 103 ? 24.593 -5.683 1.457 1.00 89.38 103 LYS A O 1
ATOM 788 N N . LEU A 1 104 ? 22.915 -5.581 -0.027 1.00 89.62 104 LEU A N 1
ATOM 789 C CA . LEU A 1 104 ? 22.229 -4.451 0.611 1.00 89.62 104 LEU A CA 1
ATOM 790 C C . LEU A 1 104 ? 21.545 -4.794 1.947 1.00 89.62 104 LEU A C 1
ATOM 792 O O . LEU A 1 104 ? 21.360 -3.895 2.767 1.00 89.62 104 LEU A O 1
ATOM 796 N N . VAL A 1 105 ? 21.226 -6.065 2.217 1.00 90.31 105 VAL A N 1
ATOM 797 C CA . VAL A 1 105 ? 20.707 -6.507 3.533 1.00 90.31 105 VAL A CA 1
ATOM 798 C C . VAL A 1 105 ? 21.678 -6.157 4.669 1.00 90.31 105 VAL A C 1
ATOM 800 O O . VAL A 1 105 ? 21.250 -5.814 5.767 1.00 90.31 105 VAL A O 1
ATOM 803 N N . GLN A 1 106 ? 22.984 -6.159 4.394 1.00 89.06 106 GLN A N 1
ATOM 804 C CA . GLN A 1 106 ? 24.035 -5.844 5.369 1.00 89.06 106 GLN A CA 1
ATOM 805 C C . GLN A 1 106 ? 24.373 -4.343 5.444 1.00 89.06 106 GLN A C 1
ATOM 807 O O . GLN A 1 106 ? 25.351 -3.954 6.078 1.00 89.06 106 GLN A O 1
ATOM 812 N N . HIS A 1 107 ? 23.599 -3.472 4.789 1.00 88.56 107 HIS A N 1
ATOM 813 C CA . HIS A 1 107 ? 23.871 -2.035 4.775 1.00 88.56 107 HIS A CA 1
ATOM 814 C C . HIS A 1 107 ? 23.548 -1.370 6.126 1.00 88.56 107 HIS A C 1
ATOM 816 O O . HIS A 1 107 ? 22.545 -1.687 6.754 1.00 88.56 107 HIS A O 1
ATOM 822 N N . ASN A 1 108 ? 24.319 -0.357 6.535 1.00 86.06 108 ASN A N 1
ATOM 823 C CA . ASN A 1 108 ? 24.139 0.348 7.820 1.00 86.06 108 ASN A CA 1
ATOM 824 C C . ASN A 1 108 ? 22.860 1.208 7.914 1.00 86.06 108 ASN A C 1
ATOM 826 O O . ASN A 1 108 ? 22.533 1.737 8.973 1.00 86.06 108 ASN A O 1
ATOM 830 N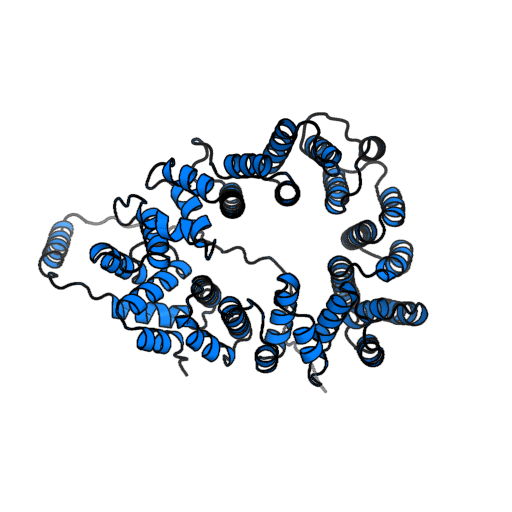 N . ASN A 1 109 ? 22.152 1.394 6.800 1.00 88.12 109 ASN A N 1
ATOM 831 C CA . ASN A 1 109 ? 20.953 2.226 6.720 1.00 88.12 109 ASN A CA 1
ATOM 832 C C . ASN A 1 109 ? 19.714 1.331 6.674 1.00 88.12 109 ASN A C 1
ATOM 834 O O . ASN A 1 109 ? 19.527 0.590 5.708 1.00 88.12 109 ASN A O 1
ATOM 838 N N . TRP A 1 110 ? 18.852 1.462 7.682 1.00 90.00 110 TRP A N 1
ATOM 839 C CA . TRP A 1 110 ? 17.635 0.666 7.822 1.00 90.00 110 TRP A CA 1
ATOM 840 C C . TRP A 1 110 ? 16.711 0.763 6.597 1.00 90.00 110 TRP A C 1
ATOM 842 O O . TRP A 1 110 ? 16.124 -0.240 6.202 1.00 90.00 110 TRP A O 1
ATOM 852 N N . SER A 1 111 ? 16.603 1.928 5.944 1.00 90.56 111 SER A N 1
ATOM 853 C CA . SER A 1 111 ? 15.724 2.094 4.777 1.00 90.56 111 SER A CA 1
ATOM 854 C C . SER A 1 111 ? 16.215 1.276 3.584 1.00 90.56 111 SER A C 1
ATOM 856 O O . SER A 1 111 ? 15.416 0.664 2.881 1.00 90.56 111 SER A O 1
ATOM 858 N N . ILE A 1 112 ? 17.535 1.201 3.390 1.00 90.56 112 ILE A N 1
ATOM 859 C CA . ILE A 1 112 ? 18.146 0.377 2.339 1.00 90.56 112 ILE A CA 1
ATOM 860 C C . ILE A 1 112 ? 17.918 -1.110 2.633 1.00 90.56 112 ILE A C 1
ATOM 862 O O . ILE A 1 112 ? 17.549 -1.853 1.725 1.00 90.56 112 ILE A O 1
ATOM 866 N N . GLN A 1 113 ? 18.052 -1.530 3.897 1.00 91.75 113 GLN A N 1
ATOM 867 C CA . GLN A 1 113 ? 17.770 -2.909 4.311 1.00 91.75 113 GLN A CA 1
ATOM 868 C C . GLN A 1 113 ? 16.320 -3.315 4.000 1.00 91.75 113 GLN A C 1
ATOM 870 O O . GLN A 1 113 ? 16.093 -4.404 3.478 1.00 91.75 113 GLN A O 1
ATOM 875 N N . VAL A 1 114 ? 15.344 -2.431 4.248 1.00 92.06 114 VAL A N 1
ATOM 876 C CA . VAL A 1 114 ? 13.927 -2.684 3.919 1.00 92.06 114 VAL A CA 1
ATOM 877 C C . VAL A 1 114 ? 13.740 -2.904 2.417 1.00 92.06 114 VAL A C 1
ATOM 879 O O . VAL A 1 114 ? 13.123 -3.888 2.012 1.00 92.06 114 VAL A O 1
ATOM 882 N N . HIS A 1 115 ? 14.303 -2.034 1.572 1.00 91.75 115 HIS A N 1
ATOM 883 C CA . HIS A 1 115 ? 14.220 -2.217 0.120 1.00 91.75 115 HIS A CA 1
ATOM 884 C C . HIS A 1 115 ? 14.907 -3.503 -0.353 1.00 91.75 115 HIS A C 1
ATOM 886 O O . HIS A 1 115 ? 14.404 -4.139 -1.277 1.00 91.75 115 HIS A O 1
ATOM 892 N N . ALA A 1 116 ? 16.012 -3.890 0.286 1.00 91.94 116 ALA A N 1
ATOM 893 C CA . ALA A 1 116 ? 16.743 -5.109 -0.029 1.00 91.94 116 ALA A CA 1
ATOM 894 C C . ALA A 1 116 ? 15.931 -6.373 0.275 1.00 91.94 116 ALA A C 1
ATOM 896 O O . ALA A 1 116 ? 15.814 -7.238 -0.589 1.00 91.94 116 ALA A O 1
ATOM 897 N N . VAL A 1 117 ? 15.325 -6.462 1.464 1.00 93.25 117 VAL A N 1
ATOM 898 C CA . VAL A 1 117 ? 14.494 -7.618 1.842 1.00 93.25 117 VAL A CA 1
ATOM 899 C C . VAL A 1 117 ? 13.249 -7.712 0.960 1.00 93.25 117 VAL A C 1
ATOM 901 O O . VAL A 1 117 ? 12.957 -8.791 0.452 1.00 93.25 117 VAL A O 1
ATOM 904 N N . LEU A 1 118 ? 12.573 -6.587 0.692 1.00 91.75 118 LEU A N 1
ATOM 905 C CA . LEU A 1 118 ? 11.447 -6.563 -0.251 1.00 91.75 118 LEU A CA 1
ATOM 906 C C . LEU A 1 118 ? 11.877 -7.002 -1.655 1.00 91.75 118 LEU A C 1
ATOM 908 O O . LEU A 1 118 ? 11.156 -7.745 -2.305 1.00 91.75 118 LEU A O 1
ATOM 912 N N . GLY A 1 119 ? 13.057 -6.583 -2.121 1.00 90.31 119 GLY A N 1
ATOM 913 C CA . GLY A 1 119 ? 13.552 -6.993 -3.434 1.00 90.31 119 GLY A CA 1
ATOM 914 C C . GLY A 1 119 ? 13.870 -8.477 -3.520 1.00 90.31 119 GLY A C 1
ATOM 915 O O . GLY A 1 119 ? 13.588 -9.096 -4.537 1.00 90.31 119 GLY A O 1
ATOM 916 N N . LEU A 1 120 ? 14.383 -9.080 -2.448 1.00 92.38 120 LEU A N 1
ATOM 917 C CA . LEU A 1 120 ? 14.585 -10.529 -2.395 1.00 92.38 120 LEU A CA 1
ATOM 918 C C . LEU A 1 120 ? 13.261 -11.300 -2.390 1.00 92.38 120 LEU A C 1
ATOM 920 O O . LEU A 1 120 ? 13.186 -12.341 -3.037 1.00 92.38 120 LEU A O 1
ATOM 924 N N . ALA A 1 121 ? 12.230 -10.782 -1.718 1.00 90.88 121 ALA A N 1
ATOM 925 C CA . ALA A 1 121 ? 10.897 -11.380 -1.724 1.00 90.88 121 ALA A CA 1
ATOM 926 C C . ALA A 1 121 ? 10.229 -11.290 -3.102 1.00 90.88 121 ALA A C 1
ATOM 928 O O . ALA A 1 121 ? 9.733 -12.293 -3.605 1.00 90.88 121 ALA A O 1
ATOM 929 N N . GLU A 1 122 ? 10.299 -10.129 -3.761 1.00 88.62 122 GLU A N 1
ATOM 930 C CA . GLU A 1 122 ? 9.764 -9.929 -5.117 1.00 88.62 122 GLU A CA 1
ATOM 931 C C . GLU A 1 122 ? 10.462 -10.797 -6.183 1.00 88.62 122 GLU A C 1
ATOM 933 O O . GLU A 1 122 ? 9.870 -11.075 -7.223 1.00 88.62 122 GLU A O 1
ATOM 938 N N . LEU A 1 123 ? 11.708 -11.221 -5.934 1.00 88.25 123 LEU A N 1
ATOM 939 C CA . LEU A 1 123 ? 12.470 -12.141 -6.789 1.00 88.25 123 LEU A CA 1
ATOM 940 C C . LEU A 1 123 ? 12.341 -13.619 -6.375 1.00 88.25 123 LEU A C 1
ATOM 942 O O . LEU A 1 123 ? 12.951 -14.483 -7.010 1.00 88.25 123 LEU A O 1
ATOM 946 N N . SER A 1 124 ? 11.633 -13.921 -5.287 1.00 87.56 124 SER A N 1
ATOM 947 C CA . SER A 1 124 ? 11.415 -15.297 -4.830 1.00 87.56 124 SER A CA 1
ATOM 948 C C . SER A 1 124 ? 10.270 -15.953 -5.605 1.00 87.56 124 SER A C 1
ATOM 950 O O . SER A 1 124 ? 9.335 -15.274 -6.019 1.00 87.56 124 SER A O 1
ATOM 952 N N . GLU A 1 125 ? 10.325 -17.276 -5.788 1.00 82.00 125 GLU A N 1
ATOM 953 C CA . GLU A 1 125 ? 9.270 -18.018 -6.501 1.00 82.00 125 GLU A CA 1
ATOM 954 C C . GLU A 1 125 ? 7.913 -17.920 -5.791 1.00 82.00 125 GLU A C 1
ATOM 956 O O . GLU A 1 125 ? 6.877 -17.821 -6.441 1.00 82.00 125 GLU A O 1
ATOM 961 N N . GLU A 1 126 ? 7.926 -17.902 -4.456 1.00 81.81 126 GLU A N 1
ATOM 962 C CA . GLU A 1 126 ? 6.719 -17.810 -3.632 1.00 81.81 126 GLU A CA 1
ATOM 963 C C . GLU A 1 126 ? 6.216 -16.366 -3.473 1.00 81.81 126 GLU A C 1
ATOM 965 O O . GLU A 1 126 ? 5.091 -16.153 -3.029 1.00 81.81 126 GLU A O 1
ATOM 970 N N . GLY A 1 127 ? 7.033 -15.360 -3.810 1.00 85.00 127 GLY A N 1
ATOM 971 C CA . GLY A 1 127 ? 6.725 -13.951 -3.549 1.00 85.00 127 GLY A CA 1
ATOM 972 C C . GLY A 1 127 ? 6.708 -13.584 -2.059 1.00 85.00 127 GLY A C 1
ATOM 973 O O . GLY A 1 127 ? 6.206 -12.523 -1.696 1.00 85.00 127 GLY A O 1
ATOM 974 N N . LEU A 1 128 ? 7.235 -14.453 -1.192 1.00 90.19 128 LEU A N 1
ATOM 975 C CA . LEU A 1 128 ? 7.179 -14.316 0.261 1.00 90.19 128 LEU A CA 1
ATOM 976 C C . LEU A 1 128 ? 8.510 -13.847 0.846 1.00 90.19 128 LEU A C 1
ATOM 978 O O . LEU A 1 128 ? 9.590 -14.034 0.279 1.00 90.19 128 LEU A O 1
ATOM 982 N N . ILE A 1 129 ? 8.435 -13.247 2.031 1.00 90.31 129 ILE A N 1
ATOM 983 C CA . ILE A 1 129 ? 9.620 -12.837 2.781 1.00 90.31 129 ILE A CA 1
ATOM 984 C C . ILE A 1 129 ? 10.141 -14.002 3.615 1.00 90.31 129 ILE A C 1
ATOM 986 O O . ILE A 1 129 ? 9.424 -14.581 4.433 1.00 90.31 129 ILE A O 1
ATOM 990 N N . ASP A 1 130 ? 11.434 -14.278 3.455 1.00 89.25 130 ASP A N 1
ATOM 991 C CA . ASP A 1 130 ? 12.172 -15.239 4.268 1.00 89.25 130 ASP A CA 1
ATOM 992 C C . ASP A 1 130 ? 12.331 -14.721 5.718 1.00 89.25 130 ASP A C 1
ATOM 994 O O . ASP A 1 130 ? 12.991 -13.691 5.936 1.00 89.25 130 ASP A O 1
ATOM 998 N N . PRO A 1 131 ? 11.781 -15.427 6.731 1.00 89.44 131 PRO A N 1
ATOM 999 C CA . PRO A 1 131 ? 11.947 -15.090 8.145 1.00 89.44 131 PRO A CA 1
ATOM 1000 C C . PRO A 1 131 ? 13.402 -14.932 8.578 1.00 89.44 131 PRO A C 1
ATOM 1002 O O . PRO A 1 131 ? 13.699 -14.110 9.447 1.00 89.44 131 PRO A O 1
ATOM 1005 N N . TRP A 1 132 ? 14.322 -15.695 7.986 1.00 90.19 132 TRP A N 1
ATOM 1006 C CA . TRP A 1 132 ? 15.733 -15.631 8.343 1.00 90.19 132 TRP A CA 1
ATOM 1007 C C . TRP A 1 132 ? 16.336 -14.268 7.986 1.00 90.19 132 TRP A C 1
ATOM 1009 O O . TRP A 1 132 ? 17.048 -13.687 8.803 1.00 90.19 132 TRP A O 1
ATOM 1019 N N . LEU A 1 133 ? 15.986 -13.690 6.831 1.00 89.44 133 LEU A N 1
ATOM 1020 C CA . LEU A 1 133 ? 16.454 -12.355 6.429 1.00 89.44 133 LEU A CA 1
ATOM 1021 C C . LEU A 1 133 ? 15.956 -11.254 7.374 1.00 89.44 133 LEU A C 1
ATOM 1023 O O . LEU A 1 133 ? 16.696 -10.320 7.682 1.00 89.44 133 LEU A O 1
ATOM 1027 N N . VAL A 1 134 ? 14.729 -11.385 7.880 1.00 89.50 134 VAL A N 1
ATOM 1028 C CA . VAL A 1 134 ? 14.122 -10.448 8.844 1.00 89.50 134 VAL A CA 1
ATOM 1029 C C . VAL A 1 134 ? 14.892 -10.433 10.175 1.00 89.50 134 VAL A C 1
ATOM 1031 O O . VAL A 1 134 ? 14.966 -9.401 10.850 1.00 89.50 134 VAL A O 1
ATOM 1034 N N . GLN A 1 135 ? 15.531 -11.545 10.542 1.00 86.31 135 GLN A N 1
ATOM 1035 C CA . GLN A 1 135 ? 16.379 -11.625 11.735 1.00 86.31 135 GLN A CA 1
ATOM 1036 C C . GLN A 1 135 ? 17.752 -10.960 11.539 1.00 86.31 135 GLN A C 1
ATOM 1038 O O . GLN A 1 135 ? 18.334 -10.483 12.511 1.00 86.31 135 GLN A O 1
ATOM 1043 N N . GLN A 1 136 ? 18.256 -10.880 10.301 1.00 88.19 136 GLN A N 1
ATOM 1044 C CA . GLN A 1 136 ? 19.593 -10.342 9.990 1.00 88.19 136 GLN A CA 1
ATOM 1045 C C . GLN A 1 136 ? 19.660 -8.806 9.935 1.00 88.19 136 GLN A C 1
ATOM 1047 O O . GLN A 1 136 ? 20.749 -8.236 9.925 1.00 88.19 136 GLN A O 1
ATOM 1052 N N . ILE A 1 137 ? 18.517 -8.123 9.877 1.00 91.44 137 ILE A N 1
ATOM 1053 C CA . ILE A 1 137 ? 18.445 -6.663 9.730 1.00 91.44 137 ILE A CA 1
ATOM 1054 C C . ILE A 1 137 ? 18.311 -5.940 11.075 1.00 91.44 137 ILE A C 1
ATOM 1056 O O . ILE A 1 137 ? 17.998 -6.532 12.115 1.00 91.44 137 ILE A O 1
ATOM 1060 N N . THR A 1 138 ? 18.543 -4.625 11.050 1.00 91.12 138 THR A N 1
ATOM 1061 C CA . THR A 1 138 ? 18.441 -3.768 12.240 1.00 91.12 138 THR A CA 1
ATOM 1062 C C . THR A 1 138 ? 17.017 -3.753 12.821 1.00 91.12 138 THR A C 1
ATOM 1064 O O . THR A 1 138 ? 16.058 -3.875 12.058 1.00 91.12 138 THR A O 1
ATOM 1067 N N . PRO A 1 139 ? 16.839 -3.536 14.142 1.00 90.56 139 PRO A N 1
ATOM 1068 C CA . PRO A 1 139 ? 15.521 -3.483 14.792 1.00 90.56 139 PRO A CA 1
ATOM 1069 C C . PRO A 1 139 ? 14.498 -2.583 14.087 1.00 90.56 139 PRO A C 1
ATOM 1071 O O . PRO A 1 139 ? 13.365 -2.983 13.836 1.00 90.56 139 PRO A O 1
ATOM 1074 N N . THR A 1 140 ? 14.914 -1.377 13.691 1.00 90.12 140 THR A N 1
ATOM 1075 C CA . THR A 1 140 ? 14.046 -0.433 12.974 1.00 90.12 140 THR A CA 1
ATOM 1076 C C . THR A 1 140 ? 13.666 -0.950 11.588 1.00 90.12 140 THR A C 1
ATOM 1078 O O . THR A 1 140 ? 12.503 -0.855 11.206 1.00 90.12 140 THR A O 1
ATOM 1081 N N . ALA A 1 141 ? 14.610 -1.531 10.836 1.00 90.88 141 ALA A N 1
ATOM 1082 C CA . ALA A 1 141 ? 14.295 -2.150 9.548 1.00 90.88 141 ALA A CA 1
ATOM 1083 C C . ALA A 1 141 ? 13.334 -3.334 9.719 1.00 90.88 141 ALA A C 1
ATOM 1085 O O . ALA A 1 141 ? 12.431 -3.508 8.905 1.00 90.88 141 ALA A O 1
ATOM 1086 N N . ARG A 1 142 ? 13.496 -4.110 10.797 1.00 92.88 142 ARG A N 1
ATOM 1087 C CA . ARG A 1 142 ? 12.651 -5.257 11.134 1.00 92.88 142 ARG A CA 1
ATOM 1088 C C . ARG A 1 142 ? 11.203 -4.872 11.400 1.00 92.88 142 ARG A C 1
ATOM 1090 O O . ARG A 1 142 ? 10.284 -5.504 10.888 1.00 92.88 142 ARG A O 1
ATOM 1097 N N . GLU A 1 143 ? 10.991 -3.820 12.175 1.00 90.62 143 GLU A N 1
ATOM 1098 C CA . GLU A 1 143 ? 9.648 -3.303 12.422 1.00 90.62 143 GLU A CA 1
ATOM 1099 C C . GLU A 1 143 ? 8.988 -2.834 11.121 1.00 90.62 143 GLU A C 1
ATOM 1101 O O . GLU A 1 143 ? 7.861 -3.223 10.820 1.00 90.62 143 GLU A O 1
ATOM 1106 N N . GLN A 1 144 ? 9.712 -2.060 10.309 1.00 91.38 144 GLN A N 1
ATOM 1107 C CA . GLN A 1 144 ? 9.176 -1.526 9.056 1.00 91.38 144 GLN A CA 1
ATOM 1108 C C . GLN A 1 144 ? 8.911 -2.614 8.013 1.00 91.38 144 GLN A C 1
ATOM 1110 O O . GLN A 1 144 ? 7.888 -2.551 7.329 1.00 91.38 144 GLN A O 1
ATOM 1115 N N . ILE A 1 145 ? 9.783 -3.626 7.904 1.00 92.56 145 ILE A N 1
ATOM 1116 C CA . ILE A 1 145 ? 9.526 -4.749 7.003 1.00 92.56 145 ILE A CA 1
ATOM 1117 C C . ILE A 1 145 ? 8.291 -5.505 7.472 1.00 92.56 145 ILE A C 1
ATOM 1119 O O . ILE A 1 145 ? 7.418 -5.732 6.650 1.00 92.56 145 ILE A O 1
ATOM 1123 N N . ILE A 1 146 ? 8.138 -5.806 8.766 1.00 91.00 146 ILE A N 1
ATOM 1124 C CA . ILE A 1 146 ? 6.972 -6.549 9.261 1.00 91.00 146 ILE A CA 1
ATOM 1125 C C . ILE A 1 146 ? 5.677 -5.778 9.002 1.00 91.00 146 ILE A C 1
ATOM 1127 O O . ILE A 1 146 ? 4.738 -6.358 8.466 1.00 91.00 146 ILE A O 1
ATOM 1131 N N . ILE A 1 147 ? 5.647 -4.469 9.271 1.00 88.31 147 ILE A N 1
ATOM 1132 C CA . ILE A 1 147 ? 4.490 -3.617 8.949 1.00 88.31 147 ILE A CA 1
ATOM 1133 C C . ILE A 1 147 ? 4.138 -3.719 7.462 1.00 88.31 147 ILE A C 1
ATOM 1135 O O . ILE A 1 147 ? 2.983 -3.965 7.120 1.00 88.31 147 ILE A O 1
ATOM 1139 N N . LYS A 1 148 ? 5.125 -3.542 6.576 1.00 88.31 148 LYS A N 1
ATOM 1140 C CA . LYS A 1 148 ? 4.889 -3.554 5.128 1.00 88.31 148 LYS A CA 1
ATOM 1141 C C . LYS A 1 148 ? 4.473 -4.938 4.621 1.00 88.31 148 LYS A C 1
ATOM 1143 O O . LYS A 1 148 ? 3.580 -5.041 3.793 1.00 88.31 148 LYS A O 1
ATOM 1148 N N . SER A 1 149 ? 5.082 -5.986 5.162 1.00 89.69 149 SER A N 1
ATOM 1149 C CA . SER A 1 149 ? 4.831 -7.380 4.785 1.00 89.69 149 SER A CA 1
ATOM 1150 C C . SER A 1 149 ? 3.430 -7.831 5.158 1.00 89.69 149 SER A C 1
ATOM 1152 O O . SER A 1 149 ? 2.801 -8.529 4.379 1.00 89.69 149 SER A O 1
ATOM 1154 N N . LEU A 1 150 ? 2.936 -7.425 6.331 1.00 89.00 150 LEU A N 1
ATOM 1155 C CA . LEU A 1 150 ? 1.574 -7.737 6.762 1.00 89.00 150 LEU A CA 1
ATOM 1156 C C . LEU A 1 150 ? 0.529 -6.979 5.934 1.00 89.00 150 LEU A C 1
ATOM 1158 O O . LEU A 1 150 ? -0.537 -7.508 5.670 1.00 89.00 150 LEU A O 1
ATOM 1162 N N . GLN A 1 151 ? 0.831 -5.754 5.492 1.00 85.06 151 GLN A N 1
ATOM 1163 C CA . GLN A 1 151 ? -0.065 -4.987 4.614 1.00 85.06 151 GLN A CA 1
ATOM 1164 C C . GLN A 1 151 ? -0.163 -5.559 3.197 1.00 85.06 151 GLN A C 1
ATOM 1166 O O . GLN A 1 151 ? -1.203 -5.425 2.561 1.00 85.06 151 GLN A O 1
ATOM 1171 N N . ASP A 1 152 ? 0.930 -6.140 2.707 1.00 84.62 152 ASP A N 1
ATOM 1172 C CA . ASP A 1 152 ? 1.038 -6.683 1.353 1.00 84.62 152 ASP A CA 1
ATOM 1173 C C . ASP A 1 152 ? 0.864 -8.224 1.326 1.00 84.62 152 ASP A C 1
ATOM 1175 O O . ASP A 1 152 ? 1.129 -8.841 0.299 1.00 84.62 152 ASP A O 1
ATOM 1179 N N . ASP A 1 153 ? 0.461 -8.847 2.446 1.00 86.69 153 ASP A N 1
ATOM 1180 C CA . ASP A 1 153 ? 0.305 -10.304 2.624 1.00 86.69 153 ASP A CA 1
ATOM 1181 C C . ASP A 1 153 ? 1.540 -11.147 2.216 1.00 86.69 153 ASP A C 1
ATOM 1183 O O . ASP A 1 153 ? 1.438 -12.273 1.732 1.00 86.69 153 ASP A O 1
ATOM 1187 N N . LEU A 1 154 ? 2.748 -10.631 2.469 1.00 89.12 154 LEU A N 1
ATOM 1188 C CA . LEU A 1 154 ? 4.028 -11.256 2.086 1.00 89.12 154 LEU A CA 1
ATOM 1189 C C . LEU A 1 154 ? 4.557 -12.291 3.098 1.00 89.12 154 LEU A C 1
ATOM 1191 O O . LEU A 1 154 ? 5.700 -12.743 2.984 1.00 89.12 154 LEU A O 1
ATOM 1195 N N . PHE A 1 155 ? 3.763 -12.659 4.108 1.00 90.62 155 PHE A N 1
ATOM 1196 C CA . PHE A 1 155 ? 4.115 -13.688 5.090 1.00 90.62 155 PHE A CA 1
ATOM 1197 C C . PHE A 1 155 ? 3.124 -14.849 5.095 1.00 90.62 155 PHE A C 1
ATOM 1199 O O . PHE A 1 155 ? 1.914 -14.665 5.224 1.00 90.62 155 PHE A O 1
ATOM 1206 N N . SER A 1 156 ? 3.664 -16.070 5.094 1.00 89.56 156 SER A N 1
ATOM 1207 C CA . SER A 1 156 ? 2.890 -17.265 5.421 1.00 89.56 156 SER A CA 1
ATOM 1208 C C . SER A 1 156 ? 2.631 -17.370 6.932 1.00 89.56 156 SER A C 1
ATOM 1210 O O . SER A 1 156 ? 3.350 -16.802 7.760 1.00 89.56 156 SER A O 1
ATOM 1212 N N . ILE A 1 157 ? 1.627 -18.163 7.313 1.00 90.25 157 ILE A N 1
ATOM 1213 C CA . ILE A 1 157 ? 1.341 -18.481 8.723 1.00 90.25 157 ILE A CA 1
ATOM 1214 C C . ILE A 1 157 ? 2.548 -19.141 9.404 1.00 90.25 157 ILE A C 1
ATOM 1216 O O . ILE A 1 157 ? 2.823 -18.872 10.575 1.00 90.25 157 ILE A O 1
ATOM 1220 N N . GLU A 1 158 ? 3.275 -19.994 8.685 1.00 90.25 158 GLU A N 1
ATOM 1221 C CA . GLU A 1 158 ? 4.469 -20.669 9.200 1.00 90.25 158 GLU A CA 1
ATOM 1222 C C . GLU A 1 158 ? 5.596 -19.667 9.443 1.00 90.25 158 GLU A C 1
ATOM 1224 O O . GLU A 1 158 ? 6.137 -19.622 10.547 1.00 90.25 158 GLU A O 1
ATOM 1229 N N . SER A 1 159 ? 5.848 -18.778 8.478 1.00 89.69 159 SER A N 1
ATOM 1230 C CA . SER A 1 159 ? 6.820 -17.687 8.590 1.00 89.69 159 SER A CA 1
ATOM 1231 C C . SER A 1 159 ? 6.558 -16.815 9.821 1.00 89.69 159 SER A C 1
ATOM 1233 O O . SER A 1 159 ? 7.481 -16.519 10.583 1.00 89.69 159 SER A O 1
ATOM 1235 N N . MET A 1 160 ? 5.296 -16.449 10.067 1.00 90.94 160 MET A N 1
ATOM 1236 C CA . MET A 1 160 ? 4.915 -15.660 11.244 1.00 90.94 160 MET A CA 1
ATOM 1237 C C . MET A 1 160 ? 5.165 -16.409 12.557 1.00 90.94 160 MET A C 1
ATOM 1239 O O . MET A 1 160 ? 5.677 -15.820 13.511 1.00 90.94 160 MET A O 1
ATOM 1243 N N . LYS A 1 161 ? 4.858 -17.711 12.617 1.00 90.56 161 LYS A N 1
ATOM 1244 C CA . LYS A 1 161 ? 5.146 -18.541 13.799 1.00 90.56 161 LYS A CA 1
ATOM 1245 C C . LYS A 1 161 ? 6.649 -18.656 14.051 1.00 90.56 161 LYS A C 1
ATOM 1247 O O . LYS A 1 161 ? 7.075 -18.476 15.188 1.00 90.56 161 LYS A O 1
ATOM 1252 N N . THR A 1 162 ? 7.451 -18.860 13.005 1.00 90.75 162 THR A N 1
ATOM 1253 C CA . THR A 1 162 ? 8.918 -18.897 13.104 1.00 90.75 162 THR A CA 1
ATOM 1254 C C . THR A 1 162 ? 9.487 -17.588 13.650 1.00 90.75 162 THR A C 1
ATOM 1256 O O . THR A 1 162 ? 10.387 -17.616 14.489 1.00 90.75 162 THR A O 1
ATOM 1259 N N . LEU A 1 163 ? 8.955 -16.438 13.223 1.00 89.88 163 LEU A N 1
ATOM 1260 C CA . LEU A 1 163 ? 9.358 -15.136 13.764 1.00 89.88 163 LEU A CA 1
ATOM 1261 C C . LEU A 1 163 ? 8.961 -14.965 15.236 1.00 89.88 163 LEU A C 1
ATOM 1263 O O . LEU A 1 163 ? 9.733 -14.397 16.002 1.00 89.88 163 LEU A O 1
ATOM 1267 N N . LEU A 1 164 ? 7.793 -15.466 15.648 1.00 90.06 164 LEU A N 1
ATOM 1268 C CA . LEU A 1 164 ? 7.328 -15.386 17.039 1.00 90.06 164 LEU A CA 1
ATOM 1269 C C . LEU A 1 164 ? 8.067 -16.324 17.997 1.00 90.06 164 LEU A C 1
ATOM 1271 O O . LEU A 1 164 ? 8.150 -16.031 19.189 1.00 90.06 164 LEU A O 1
ATOM 1275 N N . ASP A 1 165 ? 8.601 -17.439 17.503 1.00 88.19 165 ASP A N 1
ATOM 1276 C CA . ASP A 1 165 ? 9.432 -18.342 18.304 1.00 88.19 165 ASP A CA 1
ATOM 1277 C C . ASP A 1 165 ? 10.850 -17.780 18.530 1.00 88.19 165 ASP A C 1
ATOM 1279 O O . ASP A 1 165 ? 11.619 -18.302 19.344 1.00 88.19 165 ASP A O 1
ATOM 1283 N N . TRP A 1 166 ? 11.199 -16.677 17.865 1.00 84.38 166 TRP A N 1
ATOM 1284 C CA . TRP A 1 166 ? 12.467 -15.998 18.071 1.00 84.38 166 TRP A CA 1
ATOM 1285 C C . TRP A 1 166 ? 12.450 -15.096 19.312 1.00 84.38 166 TRP A C 1
ATOM 1287 O O . TRP A 1 166 ? 11.682 -14.144 19.430 1.00 84.38 166 TRP A O 1
ATOM 1297 N N . SER A 1 167 ? 13.364 -15.363 20.245 1.00 73.19 167 SER A N 1
ATOM 1298 C CA . SER A 1 167 ? 13.376 -14.753 21.581 1.00 73.19 167 SER A CA 1
ATOM 1299 C C . SER A 1 167 ? 13.745 -13.266 21.634 1.00 73.19 167 SER A C 1
ATOM 1301 O O . SER A 1 167 ? 13.519 -12.631 22.664 1.00 73.19 167 SER A O 1
ATOM 1303 N N . LEU A 1 168 ? 14.324 -12.712 20.565 1.00 79.38 168 LEU A N 1
ATOM 1304 C CA . LEU A 1 168 ? 14.818 -11.329 20.508 1.00 79.38 168 LEU A CA 1
ATOM 1305 C C . LEU A 1 168 ? 13.896 -10.378 19.735 1.00 79.38 168 LEU A C 1
ATOM 1307 O O . LEU A 1 168 ? 14.278 -9.233 19.491 1.00 79.38 168 LEU A O 1
ATOM 1311 N N . LEU A 1 169 ? 12.702 -10.828 19.344 1.00 86.00 169 LEU A N 1
ATOM 1312 C CA . LEU A 1 169 ? 11.769 -9.985 18.610 1.00 86.00 169 LEU A CA 1
ATOM 1313 C C . LEU A 1 169 ? 11.257 -8.829 19.484 1.00 86.00 169 LEU A C 1
ATOM 1315 O O . LEU A 1 169 ? 10.877 -9.004 20.644 1.00 86.00 169 LEU A O 1
ATOM 1319 N N . GLU A 1 170 ? 11.237 -7.626 18.917 1.00 90.19 170 GLU A N 1
ATOM 1320 C CA . GLU A 1 170 ? 10.788 -6.433 19.618 1.00 90.19 170 GLU A CA 1
ATOM 1321 C C . GLU A 1 170 ? 9.270 -6.489 19.915 1.00 90.19 170 GLU A C 1
ATOM 1323 O O . GLU A 1 170 ? 8.501 -7.127 19.183 1.00 90.19 170 GLU A O 1
ATOM 1328 N N . PRO A 1 171 ? 8.787 -5.790 20.962 1.00 90.12 171 PRO A N 1
ATOM 1329 C CA . PRO A 1 171 ? 7.379 -5.853 21.361 1.00 90.12 171 PRO A CA 1
ATOM 1330 C C . PRO A 1 171 ? 6.378 -5.406 20.287 1.00 90.12 171 PRO A C 1
ATOM 1332 O O . PRO A 1 171 ? 5.322 -6.018 20.155 1.00 90.12 171 PRO A O 1
ATOM 1335 N N . ALA A 1 172 ? 6.698 -4.363 19.511 1.00 89.31 172 ALA A N 1
ATOM 1336 C CA . ALA A 1 172 ? 5.811 -3.855 18.461 1.00 89.31 172 ALA A CA 1
ATOM 1337 C C . ALA A 1 172 ? 5.639 -4.863 17.302 1.00 89.31 172 ALA A C 1
ATOM 1339 O O . ALA A 1 172 ? 4.501 -5.239 17.023 1.00 89.31 172 ALA A O 1
ATOM 1340 N N . PRO A 1 173 ? 6.715 -5.398 16.689 1.00 90.44 173 PRO A N 1
ATOM 1341 C CA . PRO A 1 173 ? 6.616 -6.513 15.747 1.00 90.44 173 PRO A CA 1
ATOM 1342 C C . PRO A 1 173 ? 5.869 -7.735 16.289 1.00 90.44 173 PRO A C 1
ATOM 1344 O O . PRO A 1 173 ? 5.034 -8.304 15.590 1.00 90.44 173 PRO A O 1
ATOM 1347 N N . THR A 1 174 ? 6.133 -8.112 17.544 1.00 91.81 174 THR A N 1
ATOM 1348 C CA . THR A 1 174 ? 5.468 -9.251 18.198 1.00 91.81 174 THR A CA 1
ATOM 1349 C C . THR A 1 174 ? 3.957 -9.039 18.262 1.00 91.81 174 THR A C 1
ATOM 1351 O O . THR A 1 174 ? 3.191 -9.934 17.915 1.00 91.81 174 THR A O 1
ATOM 1354 N N . LEU A 1 175 ? 3.518 -7.842 18.662 1.00 91.94 175 LEU A N 1
ATOM 1355 C CA . LEU A 1 175 ? 2.104 -7.480 18.709 1.00 91.94 175 LEU A CA 1
ATOM 1356 C C . LEU A 1 175 ? 1.443 -7.570 17.329 1.00 91.94 175 LEU A C 1
ATOM 1358 O O . LEU A 1 175 ? 0.351 -8.120 17.225 1.00 91.94 175 LEU A O 1
ATOM 1362 N N . LEU A 1 176 ? 2.092 -7.040 16.287 1.00 91.56 176 LEU A N 1
ATOM 1363 C CA . LEU A 1 176 ? 1.544 -7.024 14.927 1.00 91.56 176 LEU A CA 1
ATOM 1364 C C . LEU A 1 176 ? 1.358 -8.437 14.368 1.00 91.56 176 LEU A C 1
ATOM 1366 O O . LEU A 1 176 ? 0.289 -8.745 13.855 1.00 91.56 176 LEU A O 1
ATOM 1370 N N . LEU A 1 177 ? 2.363 -9.303 14.524 1.00 91.56 177 LEU A N 1
ATOM 1371 C CA . LEU A 1 177 ? 2.282 -10.701 14.089 1.00 91.56 177 LEU A CA 1
ATOM 1372 C C . LEU A 1 177 ? 1.189 -11.468 14.843 1.00 91.56 177 LEU A C 1
ATOM 1374 O O . LEU A 1 177 ? 0.470 -12.267 14.251 1.00 91.56 177 LEU A O 1
ATOM 1378 N N . ILE A 1 178 ? 1.049 -11.231 16.151 1.00 92.12 178 ILE A N 1
ATOM 1379 C CA . ILE A 1 178 ? 0.001 -11.871 16.951 1.00 92.12 178 ILE A CA 1
ATOM 1380 C C . ILE A 1 178 ? -1.389 -11.390 16.529 1.00 92.12 178 ILE A C 1
ATOM 1382 O O . ILE A 1 178 ? -2.298 -12.210 16.424 1.00 92.12 178 ILE A O 1
ATOM 1386 N N . ALA A 1 179 ? -1.556 -10.087 16.302 1.00 89.88 179 ALA A N 1
ATOM 1387 C CA . ALA A 1 179 ? -2.828 -9.521 15.870 1.00 89.88 179 ALA A CA 1
ATOM 1388 C C . ALA A 1 179 ? -3.250 -10.072 14.499 1.00 89.88 179 ALA A C 1
ATOM 1390 O O . ALA A 1 179 ? -4.400 -10.474 14.335 1.00 89.88 179 ALA A O 1
ATOM 1391 N N . ASP A 1 180 ? -2.308 -10.187 13.558 1.00 89.75 180 ASP A N 1
ATOM 1392 C CA . ASP A 1 180 ? -2.571 -10.782 12.245 1.00 89.75 180 ASP A CA 1
ATOM 1393 C C . ASP A 1 180 ? -2.951 -12.268 12.350 1.00 89.75 180 ASP A C 1
ATOM 1395 O O . ASP A 1 180 ? -3.966 -12.697 11.802 1.00 89.75 180 ASP A O 1
ATOM 1399 N N . LEU A 1 181 ? -2.209 -13.055 13.136 1.00 90.31 181 LEU A N 1
ATOM 1400 C CA . LEU A 1 181 ? -2.538 -14.464 13.374 1.00 90.31 181 LEU A CA 1
ATOM 1401 C C . LEU A 1 181 ? -3.906 -14.646 14.048 1.00 90.31 181 LEU A C 1
ATOM 1403 O O . LEU A 1 181 ? -4.638 -15.566 13.678 1.00 90.31 181 LEU A O 1
ATOM 1407 N N . HIS A 1 182 ? -4.269 -13.777 14.997 1.00 90.19 182 HIS A N 1
ATOM 1408 C CA . HIS A 1 182 ? -5.586 -13.794 15.644 1.00 90.19 182 HIS A CA 1
ATOM 1409 C C . HIS A 1 182 ? -6.702 -13.481 14.645 1.00 90.19 182 HIS A C 1
ATOM 1411 O O . HIS A 1 182 ? -7.680 -14.225 14.601 1.00 90.19 182 HIS A O 1
ATOM 1417 N N . SER A 1 183 ? -6.507 -12.495 13.760 1.00 87.88 183 SER A N 1
ATOM 1418 C CA . SER A 1 183 ? -7.454 -12.203 12.669 1.00 87.88 183 SER A CA 1
ATOM 1419 C C . SER A 1 183 ? -7.630 -13.387 11.702 1.00 87.88 183 SER A C 1
ATOM 1421 O O . SER A 1 183 ? -8.716 -13.612 11.172 1.00 87.88 183 SER A O 1
ATOM 1423 N N . LYS A 1 184 ? -6.590 -14.220 11.553 1.00 87.62 184 LYS A N 1
ATOM 1424 C CA . LYS A 1 184 ? -6.596 -15.481 10.788 1.00 87.62 184 LYS A CA 1
ATOM 1425 C C . LYS A 1 184 ? -7.121 -16.686 11.594 1.00 87.62 184 LYS A C 1
ATOM 1427 O O . LYS A 1 184 ? -7.015 -17.824 11.137 1.00 87.62 184 LYS A O 1
ATOM 1432 N N . GLY A 1 185 ? -7.686 -16.465 12.784 1.00 86.25 185 GLY A N 1
ATOM 1433 C CA . GLY A 1 185 ? -8.316 -17.489 13.629 1.00 86.25 185 GLY A CA 1
ATOM 1434 C C . GLY A 1 185 ? -7.358 -18.290 14.519 1.00 86.25 185 GLY A C 1
ATOM 1435 O O . GLY A 1 185 ? -7.764 -19.290 15.114 1.00 86.25 185 GLY A O 1
ATOM 1436 N N . ILE A 1 186 ? -6.088 -17.890 14.628 1.00 88.81 186 ILE A N 1
ATOM 1437 C CA . ILE A 1 186 ? -5.089 -18.567 15.462 1.00 88.81 186 ILE A CA 1
ATOM 1438 C C . ILE A 1 186 ? -4.976 -17.841 16.801 1.00 88.81 186 ILE A C 1
ATOM 1440 O O . ILE A 1 186 ? -4.491 -16.714 16.880 1.00 88.81 186 ILE A O 1
ATOM 1444 N N . ALA A 1 187 ? -5.388 -18.515 17.876 1.00 86.00 187 ALA A N 1
ATOM 1445 C CA . ALA A 1 187 ? -5.358 -17.937 19.213 1.00 86.00 187 ALA A CA 1
ATOM 1446 C C . ALA A 1 187 ? -3.921 -17.596 19.669 1.00 86.00 187 ALA A C 1
ATOM 1448 O O . ALA A 1 187 ? -2.996 -18.399 19.480 1.00 86.00 187 ALA A O 1
ATOM 1449 N N . PRO A 1 188 ? -3.718 -16.429 20.305 1.00 86.44 188 PRO A N 1
ATOM 1450 C CA . PRO A 1 188 ? -2.409 -15.999 20.769 1.00 86.44 188 PRO A CA 1
ATOM 1451 C C . PRO A 1 188 ? -1.923 -16.835 21.962 1.00 86.44 188 PRO A C 1
ATOM 1453 O O . PRO A 1 188 ? -2.707 -17.238 22.821 1.00 86.44 188 PRO A O 1
ATOM 1456 N N . LYS A 1 189 ? -0.604 -17.055 22.065 1.00 88.31 189 LYS A N 1
ATOM 1457 C CA . LYS A 1 189 ? 0.007 -17.696 23.245 1.00 88.31 189 LYS A CA 1
ATOM 1458 C C . LYS A 1 189 ? -0.190 -16.782 24.475 1.00 88.31 189 LYS A C 1
ATOM 1460 O O . LYS A 1 189 ? 0.313 -15.653 24.443 1.00 88.31 189 LYS A O 1
ATOM 1465 N N . PRO A 1 190 ? -0.846 -17.237 25.565 1.00 86.06 190 PRO A N 1
ATOM 1466 C CA . PRO A 1 190 ? -1.163 -16.384 26.718 1.00 86.06 190 PRO A CA 1
ATOM 1467 C C . PRO A 1 190 ? 0.060 -15.702 27.344 1.00 86.06 190 PRO A C 1
ATOM 1469 O O . PRO A 1 190 ? 0.015 -14.514 27.652 1.00 86.06 190 PRO A O 1
ATOM 1472 N N . GLU A 1 191 ? 1.180 -16.422 27.447 1.00 87.62 191 GLU A N 1
ATOM 1473 C CA . GLU A 1 191 ? 2.435 -15.905 28.010 1.00 87.62 191 GLU A CA 1
ATOM 1474 C C . GLU A 1 191 ? 2.991 -14.707 27.226 1.00 87.62 191 GLU A C 1
ATOM 1476 O O . GLU A 1 191 ? 3.547 -13.770 27.802 1.00 87.62 191 GLU A O 1
ATOM 1481 N N . THR A 1 192 ? 2.849 -14.719 25.898 1.00 87.38 192 THR A N 1
ATOM 1482 C CA . THR A 1 192 ? 3.330 -13.624 25.049 1.00 87.38 192 THR A CA 1
ATOM 1483 C C . THR A 1 192 ? 2.431 -12.401 25.189 1.00 87.38 192 THR A C 1
ATOM 1485 O O . THR A 1 192 ? 2.933 -11.282 25.293 1.00 87.38 192 THR A O 1
ATOM 1488 N N . VAL A 1 193 ? 1.112 -12.601 25.270 1.00 88.81 193 VAL A N 1
ATOM 1489 C CA . VAL A 1 193 ? 0.148 -11.512 25.500 1.00 88.81 193 VAL A CA 1
ATOM 1490 C C . VAL A 1 193 ? 0.380 -10.862 26.862 1.00 88.81 193 VAL A C 1
ATOM 1492 O O . VAL A 1 193 ? 0.420 -9.637 26.949 1.00 88.81 193 VAL A O 1
ATOM 1495 N N . GLU A 1 194 ? 0.621 -11.647 27.912 1.00 89.81 194 GLU A N 1
ATOM 1496 C CA . GLU A 1 194 ? 0.896 -11.126 29.256 1.00 89.81 194 GLU A CA 1
ATOM 1497 C C . GLU A 1 194 ? 2.158 -10.245 29.293 1.00 89.81 194 GLU A C 1
ATOM 1499 O O . GLU A 1 194 ? 2.158 -9.170 29.902 1.00 89.81 194 GLU A O 1
ATOM 1504 N N . LYS A 1 195 ? 3.220 -10.635 28.576 1.00 90.56 195 LYS A N 1
ATOM 1505 C CA . LYS A 1 195 ? 4.425 -9.799 28.422 1.00 90.56 195 LYS A CA 1
ATOM 1506 C C . LYS A 1 195 ? 4.117 -8.469 27.727 1.00 90.56 195 LYS A C 1
ATOM 1508 O O . LYS A 1 195 ? 4.635 -7.434 28.145 1.00 90.56 195 LYS A O 1
ATOM 1513 N N . LEU A 1 196 ? 3.275 -8.479 26.692 1.00 91.19 196 LEU A N 1
ATOM 1514 C CA . LEU A 1 196 ? 2.906 -7.274 25.938 1.00 91.19 196 LEU A CA 1
ATOM 1515 C C . LEU A 1 196 ? 1.965 -6.348 26.724 1.00 91.19 196 LEU A C 1
ATOM 1517 O O . LEU A 1 196 ? 2.130 -5.131 26.678 1.00 91.19 196 LEU A O 1
ATOM 1521 N N . VAL A 1 197 ? 1.034 -6.899 27.504 1.00 92.38 197 VAL A N 1
ATOM 1522 C CA . VAL A 1 197 ? 0.156 -6.136 28.412 1.00 92.38 197 VAL A CA 1
ATOM 1523 C C . VAL A 1 197 ? 0.976 -5.340 29.434 1.00 92.38 197 VAL A C 1
ATOM 1525 O O . VAL A 1 197 ? 0.643 -4.199 29.771 1.00 92.38 197 VAL A O 1
ATOM 1528 N N . ASN A 1 198 ? 2.087 -5.906 29.901 1.00 91.00 198 ASN A N 1
ATOM 1529 C CA . ASN A 1 198 ? 2.981 -5.277 30.871 1.00 91.00 198 ASN A CA 1
ATOM 1530 C C . ASN A 1 198 ? 4.022 -4.329 30.246 1.00 91.00 198 ASN A C 1
ATOM 1532 O O . ASN A 1 198 ? 4.876 -3.803 30.961 1.00 91.00 198 ASN A O 1
ATOM 1536 N N . ASN A 1 199 ? 3.950 -4.064 28.937 1.00 91.94 199 ASN A N 1
ATOM 1537 C CA . ASN A 1 199 ? 4.872 -3.154 28.262 1.00 91.94 199 ASN A CA 1
ATOM 1538 C C . ASN A 1 199 ? 4.735 -1.705 28.776 1.00 91.94 199 ASN A C 1
ATOM 1540 O O . ASN A 1 199 ? 3.670 -1.285 29.247 1.00 91.94 199 ASN A O 1
ATOM 1544 N N . SER A 1 200 ? 5.825 -0.938 28.696 1.00 88.19 200 SER A N 1
ATOM 1545 C CA . SER A 1 200 ? 5.852 0.486 29.039 1.00 88.19 200 SER A CA 1
ATOM 1546 C C . SER A 1 200 ? 5.134 1.353 28.003 1.00 88.19 200 SER A C 1
ATOM 1548 O O . SER A 1 200 ? 4.563 2.380 28.374 1.00 88.19 200 SER A O 1
ATOM 1550 N N . ASP A 1 201 ? 5.124 0.942 26.733 1.00 89.75 201 ASP A N 1
ATOM 1551 C CA . ASP A 1 201 ? 4.352 1.596 25.683 1.00 89.75 201 ASP A CA 1
ATOM 1552 C C . ASP A 1 201 ? 2.854 1.315 25.876 1.00 89.75 201 ASP A C 1
ATOM 1554 O O . ASP A 1 201 ? 2.382 0.176 25.798 1.00 89.75 201 ASP A O 1
ATOM 1558 N N . LEU A 1 202 ? 2.098 2.385 26.134 1.00 90.00 202 LEU A N 1
ATOM 1559 C CA . LEU A 1 202 ? 0.661 2.314 26.377 1.00 90.00 202 LEU A CA 1
ATOM 1560 C C . LEU A 1 202 ? -0.125 1.859 25.141 1.00 90.00 202 LEU A C 1
ATOM 1562 O O . LEU A 1 202 ? -1.171 1.239 25.315 1.00 90.00 202 LEU A O 1
ATOM 1566 N N . GLY A 1 203 ? 0.343 2.138 23.921 1.00 88.19 203 GLY A N 1
ATOM 1567 C CA . GLY A 1 203 ? -0.300 1.669 22.692 1.00 88.19 203 GLY A CA 1
ATOM 1568 C C . GLY A 1 203 ? -0.200 0.152 22.570 1.00 88.19 203 GLY A C 1
ATOM 1569 O O . GLY A 1 203 ? -1.215 -0.523 22.395 1.00 88.19 203 GLY A O 1
ATOM 1570 N N . ILE A 1 204 ? 1.006 -0.386 22.784 1.00 91.12 204 ILE A N 1
ATOM 1571 C CA . ILE A 1 204 ? 1.255 -1.835 22.765 1.00 91.12 204 ILE A CA 1
ATOM 1572 C C . ILE A 1 204 ? 0.443 -2.534 23.855 1.00 91.12 204 ILE A C 1
ATOM 1574 O O . ILE A 1 204 ? -0.263 -3.503 23.576 1.00 91.12 204 ILE A O 1
ATOM 1578 N N . ALA A 1 205 ? 0.494 -2.012 25.082 1.00 91.44 205 ALA A N 1
ATOM 1579 C CA . ALA A 1 205 ? -0.237 -2.581 26.207 1.00 91.44 205 ALA A CA 1
ATOM 1580 C C . ALA A 1 205 ? -1.755 -2.582 25.968 1.00 91.44 205 ALA A C 1
ATOM 1582 O O . ALA A 1 205 ? -2.427 -3.560 26.300 1.00 91.44 205 ALA A O 1
ATOM 1583 N N . THR A 1 206 ? -2.305 -1.505 25.393 1.00 90.81 206 THR A N 1
ATOM 1584 C CA . THR A 1 206 ? -3.752 -1.385 25.153 1.00 90.81 206 THR A CA 1
ATOM 1585 C C . THR A 1 206 ? -4.213 -2.418 24.135 1.00 90.81 206 THR A C 1
ATOM 1587 O O . THR A 1 206 ? -5.136 -3.175 24.425 1.00 90.81 206 THR A O 1
ATOM 1590 N N . VAL A 1 207 ? -3.536 -2.542 22.993 1.00 90.06 207 VAL A N 1
ATOM 1591 C CA . VAL A 1 207 ? -3.906 -3.538 21.974 1.00 90.06 207 VAL A CA 1
ATOM 1592 C C . VAL A 1 207 ? -3.704 -4.963 22.484 1.00 90.06 207 VAL A C 1
ATOM 1594 O O . VAL A 1 207 ? -4.577 -5.804 22.290 1.00 90.06 207 VAL A O 1
ATOM 1597 N N . ALA A 1 208 ? -2.622 -5.231 23.218 1.00 90.69 208 ALA A N 1
ATOM 1598 C CA . ALA A 1 208 ? -2.414 -6.531 23.851 1.00 90.69 208 ALA A CA 1
ATOM 1599 C C . ALA A 1 208 ? -3.533 -6.877 24.849 1.00 90.69 208 ALA A C 1
ATOM 1601 O O . ALA A 1 208 ? -3.957 -8.027 24.929 1.00 90.69 208 ALA A O 1
ATOM 1602 N N . SER A 1 209 ? -4.062 -5.886 25.577 1.00 91.31 209 SER A N 1
ATOM 1603 C CA . SER A 1 209 ? -5.204 -6.105 26.470 1.00 91.31 209 SER A CA 1
ATOM 1604 C C . SER A 1 209 ? -6.476 -6.478 25.705 1.00 91.31 209 SER A C 1
ATOM 1606 O O . SER A 1 209 ? -7.210 -7.351 26.164 1.00 91.31 209 SER A O 1
ATOM 1608 N N . LEU A 1 210 ? -6.699 -5.899 24.519 1.00 89.88 210 LEU A N 1
ATOM 1609 C CA . LEU A 1 210 ? -7.827 -6.252 23.652 1.00 89.88 210 LEU A CA 1
ATOM 1610 C C . LEU A 1 210 ? -7.678 -7.669 23.089 1.00 89.88 210 LEU A C 1
ATOM 1612 O O . LEU A 1 210 ? -8.639 -8.426 23.117 1.00 89.88 210 LEU A O 1
ATOM 1616 N N . LEU A 1 211 ? -6.466 -8.055 22.675 1.00 88.44 211 LEU A N 1
ATOM 1617 C CA . LEU A 1 211 ? -6.150 -9.417 22.217 1.00 88.44 211 LEU A CA 1
ATOM 1618 C C . LEU A 1 211 ? -6.276 -10.477 23.320 1.00 88.44 211 LEU A C 1
ATOM 1620 O O . LEU A 1 211 ? -6.433 -11.656 23.024 1.00 88.44 211 LEU A O 1
ATOM 1624 N N . SER A 1 212 ? -6.181 -10.081 24.593 1.00 87.00 212 SER A N 1
ATOM 1625 C CA . SER A 1 212 ? -6.381 -11.003 25.717 1.00 87.00 212 SER A CA 1
ATOM 1626 C C . SER A 1 212 ? -7.846 -11.388 25.934 1.00 87.00 212 SER A C 1
ATOM 1628 O O . SER A 1 212 ? -8.107 -12.330 26.679 1.00 87.00 212 SER A O 1
ATOM 1630 N N . GLU A 1 213 ? -8.784 -10.619 25.363 1.00 85.44 213 GLU A N 1
ATOM 1631 C CA . GLU A 1 213 ? -10.241 -10.760 25.520 1.00 85.44 213 GLU A CA 1
ATOM 1632 C C . GLU A 1 213 ? -10.719 -10.813 26.991 1.00 85.44 213 GLU A C 1
ATOM 1634 O O . GLU A 1 213 ? -11.855 -11.181 27.286 1.00 85.44 213 GLU A O 1
ATOM 1639 N N . ASN A 1 214 ? -9.868 -10.415 27.946 1.00 86.00 214 ASN A N 1
ATOM 1640 C CA . ASN A 1 214 ? -10.160 -10.443 29.375 1.00 86.00 214 ASN A CA 1
ATOM 1641 C C . ASN A 1 214 ? -10.615 -9.053 29.865 1.00 86.00 214 ASN A C 1
ATOM 1643 O O . ASN A 1 214 ? -9.790 -8.134 29.957 1.00 86.00 214 ASN A O 1
ATOM 1647 N N . PRO A 1 215 ? -11.887 -8.884 30.282 1.00 85.50 215 PRO A N 1
ATOM 1648 C CA . PRO A 1 215 ? -12.424 -7.587 30.702 1.00 85.50 215 PRO A CA 1
ATOM 1649 C C . PRO A 1 215 ? -11.663 -6.925 31.859 1.00 85.50 215 PRO A C 1
ATOM 1651 O O . PRO A 1 215 ? -11.582 -5.694 31.938 1.00 85.50 215 PRO A O 1
ATOM 1654 N N . LYS A 1 216 ? -11.081 -7.724 32.766 1.00 88.25 216 LYS A N 1
ATOM 1655 C CA . LYS A 1 216 ? -10.291 -7.202 33.893 1.00 88.25 216 LYS A CA 1
ATOM 1656 C C . LYS A 1 216 ? -9.003 -6.547 33.396 1.00 88.25 216 LYS A C 1
ATOM 1658 O O . LYS A 1 216 ? -8.716 -5.413 33.777 1.00 88.25 216 LYS A O 1
ATOM 1663 N N . THR A 1 217 ? -8.289 -7.224 32.498 1.00 88.00 217 THR A N 1
ATOM 1664 C CA . THR A 1 217 ? -7.043 -6.736 31.893 1.00 88.00 217 THR A CA 1
ATOM 1665 C C . THR A 1 217 ? -7.286 -5.477 31.064 1.00 88.00 217 THR A C 1
ATOM 1667 O O . THR A 1 217 ? -6.559 -4.492 31.205 1.00 88.00 217 THR A O 1
ATOM 1670 N N . ILE A 1 218 ? -8.360 -5.462 30.267 1.00 87.19 218 ILE A N 1
ATOM 1671 C CA . ILE A 1 218 ? -8.766 -4.293 29.471 1.00 87.19 218 ILE A CA 1
ATOM 1672 C C . ILE A 1 218 ? -9.016 -3.085 30.383 1.00 87.19 218 ILE A C 1
ATOM 1674 O O . ILE A 1 218 ? -8.523 -1.984 30.126 1.00 87.19 218 ILE A O 1
ATOM 1678 N N . THR A 1 219 ? -9.732 -3.281 31.493 1.00 86.81 219 THR A N 1
ATOM 1679 C CA . THR A 1 219 ? -10.040 -2.204 32.446 1.00 86.81 219 THR A CA 1
ATOM 1680 C C . THR A 1 219 ? -8.774 -1.669 33.123 1.00 86.81 219 THR A C 1
ATOM 1682 O O . THR A 1 219 ? -8.600 -0.453 33.257 1.00 86.81 219 THR A O 1
ATOM 1685 N N . GLU A 1 220 ? -7.864 -2.552 33.534 1.00 89.25 220 GLU A N 1
ATOM 1686 C CA . GLU A 1 220 ? -6.597 -2.180 34.166 1.00 89.25 220 GLU A CA 1
ATOM 1687 C C . GLU A 1 220 ? -5.710 -1.346 33.234 1.00 89.25 220 GLU A C 1
ATOM 1689 O O . GLU A 1 220 ? -5.258 -0.256 33.609 1.00 89.25 220 GLU A O 1
ATOM 1694 N N . VAL A 1 221 ? -5.510 -1.803 31.997 1.00 88.00 221 VAL A N 1
ATOM 1695 C CA . VAL A 1 221 ? -4.696 -1.076 31.016 1.00 88.00 221 VAL A CA 1
ATOM 1696 C C . VAL A 1 221 ? -5.366 0.231 30.599 1.00 88.00 221 VAL A C 1
ATOM 1698 O O . VAL A 1 221 ? -4.695 1.258 30.502 1.00 88.00 221 VAL A O 1
ATOM 1701 N N . THR A 1 222 ? -6.693 0.264 30.484 1.00 87.00 222 THR A N 1
ATOM 1702 C CA . THR A 1 222 ? -7.436 1.510 30.224 1.00 87.00 222 THR A CA 1
ATOM 1703 C C . THR A 1 222 ? -7.248 2.530 31.352 1.00 87.00 222 THR A C 1
ATOM 1705 O O . THR A 1 222 ? -7.095 3.731 31.107 1.00 87.00 222 THR A O 1
ATOM 1708 N N . ASN A 1 223 ? -7.188 2.079 32.610 1.00 87.06 223 ASN A N 1
ATOM 1709 C CA . ASN A 1 223 ? -6.853 2.945 33.742 1.00 87.06 223 ASN A CA 1
ATOM 1710 C C . ASN A 1 223 ? -5.406 3.463 33.661 1.00 87.06 223 ASN A C 1
ATOM 1712 O O . ASN A 1 223 ? -5.165 4.630 33.985 1.00 87.06 223 ASN A O 1
ATOM 1716 N N . ARG A 1 224 ? -4.448 2.642 33.205 1.00 87.88 224 ARG A N 1
ATOM 1717 C CA . ARG A 1 224 ? -3.060 3.076 32.942 1.00 87.88 224 ARG A CA 1
ATOM 1718 C C . ARG A 1 224 ? -3.011 4.128 31.832 1.00 87.88 224 ARG A C 1
ATOM 1720 O O . ARG A 1 224 ? -2.436 5.194 32.048 1.00 87.88 224 ARG A O 1
ATOM 1727 N N . LEU A 1 225 ? -3.699 3.895 30.712 1.00 87.12 225 LEU A N 1
ATOM 1728 C CA . LEU A 1 225 ? -3.830 4.850 29.608 1.00 87.12 225 LEU A CA 1
ATOM 1729 C C . LEU A 1 225 ? -4.401 6.192 30.089 1.00 87.12 225 LEU A C 1
ATOM 1731 O O . LEU A 1 225 ? -3.890 7.258 29.745 1.00 87.12 225 LEU A O 1
ATOM 1735 N N . ARG A 1 226 ? -5.408 6.162 30.970 1.00 84.19 226 ARG A N 1
ATOM 1736 C CA . ARG A 1 226 ? -6.001 7.369 31.571 1.00 84.19 226 ARG A CA 1
ATOM 1737 C C . ARG A 1 226 ? -5.016 8.174 32.420 1.00 84.19 226 ARG A C 1
ATOM 1739 O O . ARG A 1 226 ? -5.147 9.396 32.489 1.00 84.19 226 ARG A O 1
ATOM 1746 N N . ARG A 1 227 ? -4.042 7.526 33.057 1.00 86.12 227 ARG A N 1
ATOM 1747 C CA . ARG A 1 227 ? -3.006 8.191 33.869 1.00 86.12 227 ARG A CA 1
ATOM 1748 C C . ARG A 1 227 ? -1.844 8.735 33.032 1.00 86.12 227 ARG A C 1
ATOM 1750 O O . ARG A 1 227 ? -1.099 9.566 33.538 1.00 86.12 227 ARG A O 1
ATOM 1757 N N . GLY A 1 228 ? -1.718 8.311 31.773 1.00 85.00 228 GLY A N 1
ATOM 1758 C CA . GLY A 1 228 ? -0.696 8.800 30.849 1.00 85.00 228 GLY A CA 1
ATOM 1759 C C . GLY A 1 228 ? -0.823 10.292 30.523 1.00 85.00 228 GLY A C 1
ATOM 1760 O O . GLY A 1 228 ? -1.873 10.927 30.714 1.00 85.00 228 GLY A O 1
ATOM 1761 N N . THR A 1 229 ? 0.254 10.859 29.989 1.00 86.06 229 THR A N 1
ATOM 1762 C CA . THR A 1 229 ? 0.274 12.242 29.496 1.00 86.06 229 THR A CA 1
ATOM 1763 C C . THR A 1 229 ? -0.647 12.410 28.282 1.00 86.06 229 THR A C 1
ATOM 1765 O O . THR A 1 229 ? -0.948 11.453 27.568 1.00 86.06 229 THR A O 1
ATOM 1768 N N . SER A 1 230 ? -1.077 13.641 27.980 1.00 84.81 230 SER A N 1
ATOM 1769 C CA . SER A 1 230 ? -1.918 13.910 26.798 1.00 84.81 230 SER A CA 1
ATOM 1770 C C . SER A 1 230 ? -1.257 13.477 25.484 1.00 84.81 230 SER A C 1
ATOM 1772 O O . SER A 1 230 ? -1.941 13.058 24.554 1.00 84.81 230 SER A O 1
ATOM 1774 N N . ARG A 1 231 ? 0.080 13.555 25.401 1.00 86.31 231 ARG A N 1
ATOM 1775 C CA . ARG A 1 231 ? 0.834 13.110 24.223 1.00 86.31 231 ARG A CA 1
ATOM 1776 C C . ARG A 1 231 ? 0.799 11.590 24.082 1.00 86.31 231 ARG A C 1
ATOM 1778 O O . ARG A 1 231 ? 0.509 11.115 22.989 1.00 86.31 231 ARG A O 1
ATOM 1785 N N . GLU A 1 232 ? 1.085 10.857 25.156 1.00 86.25 232 GLU A N 1
ATOM 1786 C CA . GLU A 1 232 ? 1.078 9.388 25.150 1.00 86.25 232 GLU A CA 1
ATOM 1787 C C . GLU A 1 232 ? -0.318 8.844 24.863 1.00 86.25 232 GLU A C 1
ATOM 1789 O O . GLU A 1 232 ? -0.461 7.969 24.019 1.00 86.25 232 GLU A O 1
ATOM 1794 N N . LYS A 1 233 ? -1.356 9.431 25.474 1.00 86.12 233 LYS A N 1
ATOM 1795 C CA . LYS A 1 233 ? -2.758 9.083 25.207 1.00 86.12 233 LYS A CA 1
ATOM 1796 C C . LYS A 1 233 ? -3.102 9.173 23.733 1.00 86.12 233 LYS A C 1
ATOM 1798 O O . LYS A 1 233 ? -3.637 8.225 23.180 1.00 86.12 233 LYS A O 1
ATOM 1803 N N . ARG A 1 234 ? -2.775 10.298 23.094 1.00 85.56 234 ARG A N 1
ATOM 1804 C CA . ARG A 1 234 ? -3.082 10.516 21.678 1.00 85.56 234 ARG A CA 1
ATOM 1805 C C . ARG A 1 234 ? -2.358 9.519 20.773 1.00 85.56 234 ARG A C 1
ATOM 1807 O O . ARG A 1 234 ? -2.947 9.043 19.810 1.00 85.56 234 ARG A O 1
ATOM 1814 N N . ILE A 1 235 ? -1.088 9.224 21.064 1.00 87.25 235 ILE A N 1
ATOM 1815 C CA . ILE A 1 235 ? -0.295 8.256 20.290 1.00 87.25 235 ILE A CA 1
ATOM 1816 C C . ILE A 1 235 ? -0.878 6.849 20.461 1.00 87.25 235 ILE A C 1
ATOM 1818 O O . ILE A 1 235 ? -1.206 6.208 19.466 1.00 87.25 235 ILE A O 1
ATOM 1822 N N . ALA A 1 236 ? -1.089 6.420 21.706 1.00 88.44 236 ALA A N 1
ATOM 1823 C CA . ALA A 1 236 ? -1.632 5.107 22.029 1.00 88.44 236 ALA A CA 1
ATOM 1824 C C . ALA A 1 236 ? -3.052 4.913 21.480 1.00 88.44 236 ALA A C 1
ATOM 1826 O O . ALA A 1 236 ? -3.351 3.860 20.926 1.00 88.44 236 ALA A O 1
ATOM 1827 N N . LEU A 1 237 ? -3.917 5.930 21.573 1.00 89.50 237 LEU A N 1
ATOM 1828 C CA . LEU A 1 237 ? -5.271 5.898 21.018 1.00 89.50 237 LEU A CA 1
ATOM 1829 C C . LEU A 1 237 ? -5.233 5.754 19.493 1.00 89.50 237 LEU A C 1
ATOM 1831 O O . LEU A 1 237 ? -5.909 4.888 18.955 1.00 89.50 237 LEU A O 1
ATOM 1835 N N . ALA A 1 238 ? -4.424 6.561 18.798 1.00 87.50 238 ALA A N 1
ATOM 1836 C CA . ALA A 1 238 ? -4.307 6.478 17.344 1.00 87.50 238 ALA A CA 1
ATOM 1837 C C . ALA A 1 238 ? -3.812 5.096 16.885 1.00 87.50 238 ALA A C 1
ATOM 1839 O O . ALA A 1 238 ? -4.402 4.510 15.983 1.00 87.50 238 ALA A O 1
ATOM 1840 N N . GLN A 1 239 ? -2.782 4.553 17.543 1.00 87.88 239 GLN A N 1
ATOM 1841 C CA . GLN A 1 239 ? -2.273 3.206 17.264 1.00 87.88 239 GLN A CA 1
ATOM 1842 C C . GLN A 1 239 ? -3.324 2.125 17.546 1.00 87.88 239 GLN A C 1
ATOM 1844 O O . GLN A 1 239 ? -3.530 1.241 16.722 1.00 87.88 239 GLN A O 1
ATOM 1849 N N . THR A 1 240 ? -4.019 2.210 18.684 1.00 90.38 240 THR A N 1
ATOM 1850 C CA . THR A 1 240 ? -5.040 1.226 19.073 1.00 90.38 240 THR A CA 1
ATOM 1851 C C . THR A 1 240 ? -6.194 1.216 18.076 1.00 90.38 240 THR A C 1
ATOM 1853 O O . THR A 1 240 ? -6.589 0.152 17.613 1.00 90.38 240 THR A O 1
ATOM 1856 N N . LEU A 1 241 ? -6.701 2.391 17.693 1.00 90.19 241 LEU A N 1
ATOM 1857 C CA . LEU A 1 241 ? -7.785 2.518 16.718 1.00 90.19 241 LEU A CA 1
ATOM 1858 C C . LEU A 1 241 ? -7.380 1.977 15.342 1.00 90.19 241 LEU A C 1
ATOM 1860 O O . LEU A 1 241 ? -8.146 1.233 14.738 1.00 90.19 241 LEU A O 1
ATOM 1864 N N . GLN A 1 242 ? -6.163 2.281 14.883 1.00 88.06 242 GLN A N 1
ATOM 1865 C CA . GLN A 1 242 ? -5.637 1.743 13.629 1.00 88.06 242 GLN A CA 1
ATOM 1866 C C . GLN A 1 242 ? -5.567 0.208 13.649 1.00 88.06 242 GLN A C 1
ATOM 1868 O O . GLN A 1 242 ? -5.975 -0.430 12.684 1.00 88.06 242 GLN A O 1
ATOM 1873 N N . LEU A 1 243 ? -5.085 -0.393 14.741 1.00 87.88 243 LEU A N 1
ATOM 1874 C CA . LEU A 1 243 ? -4.936 -1.848 14.837 1.00 87.88 243 LEU A CA 1
ATOM 1875 C C . LEU A 1 243 ? -6.275 -2.572 15.028 1.00 87.88 243 LEU A C 1
ATOM 1877 O O . LEU A 1 243 ? -6.457 -3.643 14.458 1.00 87.88 243 LEU A O 1
ATOM 1881 N N . ILE A 1 244 ? -7.236 -1.970 15.740 1.00 89.06 244 ILE A N 1
ATOM 1882 C CA . ILE A 1 244 ? -8.616 -2.478 15.785 1.00 89.06 244 ILE A CA 1
ATOM 1883 C C . ILE A 1 244 ? -9.209 -2.512 14.372 1.00 89.06 244 ILE A C 1
ATOM 1885 O O . ILE A 1 244 ? -9.815 -3.510 14.004 1.00 89.06 244 ILE A O 1
ATOM 1889 N N . GLN A 1 245 ? -9.024 -1.449 13.580 1.00 85.69 245 GLN A N 1
ATOM 1890 C CA . GLN A 1 245 ? -9.531 -1.393 12.204 1.00 85.69 245 GLN A CA 1
ATOM 1891 C C . GLN A 1 245 ? -8.827 -2.378 11.273 1.00 85.69 245 GLN A C 1
ATOM 1893 O O . GLN A 1 245 ? -9.452 -2.860 10.337 1.00 85.69 245 GLN A O 1
ATOM 1898 N N . GLN A 1 246 ? -7.526 -2.604 11.449 1.00 86.25 246 GLN A N 1
ATOM 1899 C CA . GLN A 1 246 ? -6.753 -3.455 10.548 1.00 86.25 246 GLN A CA 1
ATOM 1900 C C . GLN A 1 246 ? -7.040 -4.945 10.772 1.00 86.25 246 GLN A C 1
ATOM 1902 O O . GLN A 1 246 ? -7.080 -5.688 9.800 1.00 86.25 246 GLN A O 1
ATOM 1907 N N . TYR A 1 247 ? -7.249 -5.360 12.025 1.00 84.56 247 TYR A N 1
ATOM 1908 C CA . TYR A 1 247 ? -7.375 -6.773 12.409 1.00 8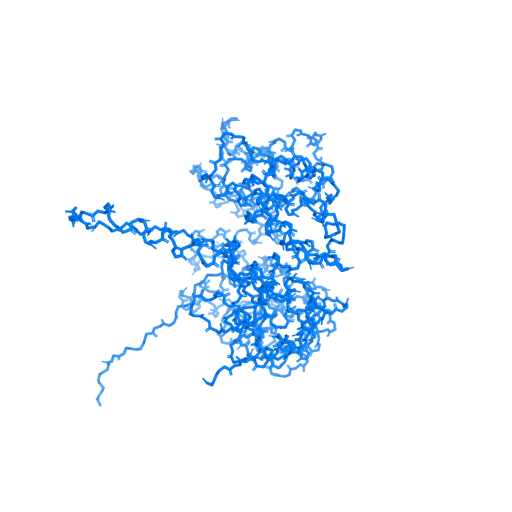4.56 247 TYR A CA 1
ATOM 1909 C C . TYR A 1 247 ? -8.762 -7.154 12.950 1.00 84.56 247 TYR A C 1
ATOM 1911 O O . TYR A 1 247 ? -8.912 -8.230 13.519 1.00 84.56 247 TYR A O 1
ATOM 1919 N N . ASP A 1 248 ? -9.752 -6.264 12.819 1.00 82.69 248 ASP A N 1
ATOM 1920 C CA . ASP A 1 248 ? -11.152 -6.458 13.226 1.00 82.69 248 ASP A CA 1
ATOM 1921 C C . ASP A 1 248 ? -11.315 -7.061 14.638 1.00 82.69 248 ASP A C 1
ATOM 1923 O O . ASP A 1 248 ? -12.068 -8.005 14.871 1.00 82.69 248 ASP A O 1
ATOM 1927 N N . LEU A 1 249 ? -10.593 -6.494 15.614 1.00 82.81 249 LEU A N 1
ATOM 1928 C CA . LEU A 1 249 ? -10.544 -7.006 16.989 1.00 82.81 249 LEU A CA 1
ATOM 1929 C C . LEU A 1 249 ? -11.934 -6.949 17.671 1.00 82.81 249 LEU A C 1
ATOM 1931 O O . LEU A 1 249 ? -12.406 -5.844 17.972 1.00 82.81 249 LEU A O 1
ATOM 1935 N N . PRO A 1 250 ? -12.567 -8.089 18.028 1.00 72.12 250 PRO A N 1
ATOM 1936 C CA . PRO A 1 250 ? -13.947 -8.110 18.537 1.00 72.12 250 PRO A CA 1
ATOM 1937 C C . PRO A 1 250 ? -14.143 -7.322 19.841 1.00 72.12 250 PRO A C 1
ATOM 1939 O O . PRO A 1 250 ? -15.112 -6.570 19.998 1.00 72.12 250 PRO A O 1
ATOM 1942 N N . SER A 1 251 ? -13.181 -7.421 20.766 1.00 81.81 251 SER A N 1
ATOM 1943 C CA . SER A 1 251 ? -13.185 -6.680 22.037 1.00 81.81 251 SER A CA 1
ATOM 1944 C C . SER A 1 251 ? -13.003 -5.166 21.867 1.00 81.81 251 SER A C 1
ATOM 1946 O O . SER A 1 251 ? -13.189 -4.419 22.829 1.00 81.81 251 SER A O 1
ATOM 1948 N N . GLY A 1 252 ? -12.673 -4.690 20.660 1.00 82.56 252 GLY A N 1
ATOM 1949 C CA . GLY A 1 252 ? -12.544 -3.266 20.358 1.00 82.56 252 GLY A CA 1
ATOM 1950 C C . GLY A 1 252 ? -13.846 -2.498 20.592 1.00 82.56 252 GLY A C 1
ATOM 1951 O O . GLY A 1 252 ? -13.815 -1.415 21.169 1.00 82.56 252 GLY A O 1
ATOM 1952 N N . SER A 1 253 ? -14.998 -3.075 20.236 1.00 82.38 253 SER A N 1
ATOM 1953 C CA . SER A 1 253 ? -16.312 -2.437 20.435 1.00 82.38 253 SER A CA 1
ATOM 1954 C C . SER A 1 253 ? -16.617 -2.168 21.917 1.00 82.38 253 SER A C 1
ATOM 1956 O O . SER A 1 253 ? -16.926 -1.036 22.292 1.00 82.38 253 SER A O 1
ATOM 1958 N N . GLN A 1 254 ? -16.418 -3.180 22.768 1.00 84.06 254 GLN A N 1
ATOM 1959 C CA . GLN A 1 254 ? -16.630 -3.114 24.220 1.00 84.06 254 GLN A CA 1
ATOM 1960 C C . GLN A 1 254 ? -15.697 -2.115 24.915 1.00 84.06 254 GLN A C 1
ATOM 1962 O O . GLN A 1 254 ? -16.024 -1.585 25.974 1.00 84.06 254 GLN A O 1
ATOM 1967 N N . TRP A 1 255 ? -14.523 -1.862 24.335 1.00 87.81 255 TRP A N 1
ATOM 1968 C CA . TRP A 1 255 ? -13.581 -0.871 24.841 1.00 87.81 255 TRP A CA 1
ATOM 1969 C C . TRP A 1 255 ? -13.918 0.557 24.384 1.00 87.81 255 TRP A C 1
ATOM 1971 O O . TRP A 1 255 ? -13.760 1.504 25.159 1.00 87.81 255 TRP A O 1
ATOM 1981 N N . LEU A 1 256 ? -14.401 0.721 23.148 1.00 86.56 256 LEU A N 1
ATOM 1982 C CA . LEU A 1 256 ? -14.688 2.028 22.549 1.00 86.56 256 LEU A CA 1
ATOM 1983 C C . LEU A 1 256 ? -15.950 2.693 23.092 1.00 86.56 256 LEU A C 1
ATOM 1985 O O . LEU A 1 256 ? -15.941 3.908 23.291 1.00 86.56 256 LEU A O 1
ATOM 1989 N N . GLU A 1 257 ? -17.011 1.928 23.346 1.00 84.56 257 GLU A N 1
ATOM 1990 C CA . GLU A 1 257 ? -18.289 2.468 23.831 1.00 84.56 257 GLU A CA 1
ATOM 1991 C C . GLU A 1 257 ? -18.121 3.239 25.163 1.00 84.56 257 GLU A C 1
ATOM 1993 O O . GLU A 1 257 ? -18.395 4.444 25.187 1.00 84.56 257 GLU A O 1
ATOM 1998 N N . PRO A 1 258 ? -17.527 2.666 26.233 1.00 83.94 258 PRO A N 1
ATOM 1999 C CA . PRO A 1 258 ? -17.279 3.404 27.475 1.00 83.94 258 PRO A CA 1
ATOM 2000 C C . PRO A 1 258 ? -16.344 4.605 27.301 1.00 83.94 258 PRO A C 1
ATOM 2002 O O . PRO A 1 258 ? -16.415 5.568 28.065 1.00 83.94 258 PRO A O 1
ATOM 2005 N N . LEU A 1 259 ? -15.432 4.549 26.329 1.00 84.50 259 LEU A N 1
ATOM 2006 C CA . LEU A 1 259 ? -14.457 5.606 26.083 1.00 84.50 259 LEU A CA 1
ATOM 2007 C C . LEU A 1 259 ? -15.103 6.824 25.406 1.00 84.50 259 LEU A C 1
ATOM 2009 O O . LEU A 1 259 ? -14.745 7.953 25.742 1.00 84.50 259 LEU A O 1
ATOM 2013 N N . LEU A 1 260 ? -16.074 6.605 24.515 1.00 82.69 260 LEU A N 1
ATOM 2014 C CA . LEU A 1 260 ? -16.871 7.661 23.881 1.00 82.69 260 LEU A CA 1
ATOM 2015 C C . LEU A 1 260 ? -17.888 8.292 24.842 1.00 82.69 260 LEU A C 1
ATOM 2017 O O . LEU A 1 260 ? -18.172 9.483 24.730 1.00 82.69 260 LEU A O 1
ATOM 2021 N N . GLU A 1 261 ? -18.421 7.522 25.792 1.00 80.62 261 GLU A N 1
ATOM 2022 C CA . GLU A 1 261 ? -19.392 8.023 26.774 1.00 80.62 261 GLU A CA 1
ATOM 2023 C C . GLU A 1 261 ? -18.740 8.714 27.978 1.00 80.62 261 GLU A C 1
ATOM 2025 O O . GLU A 1 261 ? -19.370 9.539 28.645 1.00 80.62 261 GLU A O 1
ATOM 2030 N N . SER A 1 262 ? -17.481 8.392 28.297 1.00 73.12 262 SER A N 1
ATOM 2031 C CA . SER A 1 262 ? -16.877 8.854 29.545 1.00 73.12 262 SER A CA 1
ATOM 2032 C C . SER A 1 262 ? -16.494 10.341 29.507 1.00 73.12 262 SER A C 1
ATOM 2034 O O . SER A 1 262 ? -15.545 10.719 28.817 1.00 73.12 262 SER A O 1
ATOM 2036 N N . PRO A 1 263 ? -17.063 11.188 30.390 1.00 62.88 263 PRO A N 1
ATOM 2037 C CA . PRO A 1 263 ? -16.638 12.585 30.524 1.00 62.88 263 PRO A CA 1
ATOM 2038 C C . PRO A 1 263 ? -15.215 12.713 31.095 1.00 62.88 263 PRO A C 1
ATOM 2040 O O . PRO A 1 263 ? -14.625 13.796 31.085 1.00 62.88 263 PRO A O 1
ATOM 2043 N N . THR A 1 264 ? -14.655 11.618 31.623 1.00 64.50 264 THR A N 1
ATOM 2044 C CA . THR A 1 264 ? -13.305 11.594 32.200 1.00 64.50 264 THR A CA 1
ATOM 2045 C C . THR A 1 264 ? -12.210 11.485 31.141 1.00 64.50 264 THR A C 1
ATOM 2047 O O . THR A 1 264 ? -11.066 11.859 31.407 1.00 64.50 264 THR A O 1
ATOM 2050 N N . PHE A 1 265 ? -12.551 11.024 29.934 1.00 69.00 265 PHE A N 1
ATOM 2051 C CA . PHE A 1 265 ? -11.633 10.901 28.811 1.00 69.00 265 PHE A CA 1
ATOM 2052 C C . PHE A 1 265 ? -11.996 11.956 27.759 1.00 69.00 265 PHE A C 1
ATOM 2054 O O . PHE A 1 265 ? -12.717 11.694 26.806 1.00 69.00 265 PHE A O 1
ATOM 2061 N N . LYS A 1 266 ? -11.533 13.198 27.962 1.00 74.25 266 LYS A N 1
ATOM 2062 C CA . LYS A 1 266 ? -11.798 14.300 27.023 1.00 74.25 266 LYS A CA 1
ATOM 2063 C C . LYS A 1 266 ? -11.088 14.052 25.692 1.00 74.25 266 LYS A C 1
ATOM 2065 O O . LYS A 1 266 ? -9.912 14.387 25.551 1.00 74.25 266 LYS A O 1
ATOM 2070 N N . LEU A 1 267 ? -11.814 13.473 24.744 1.00 80.19 267 LEU A N 1
ATOM 2071 C CA . LEU A 1 267 ? -11.396 13.337 23.358 1.00 80.19 267 LEU A CA 1
ATOM 2072 C C . LEU A 1 267 ? -11.600 14.652 22.603 1.00 80.19 267 LEU A C 1
ATOM 2074 O O . LEU A 1 267 ? -12.563 15.382 22.832 1.00 80.19 267 LEU A O 1
ATOM 2078 N N . SER A 1 268 ? -10.696 14.942 21.679 1.00 82.12 268 SER A N 1
ATOM 2079 C CA . SER A 1 268 ? -10.898 15.974 20.664 1.00 82.12 268 SER A CA 1
ATOM 2080 C C . SER A 1 268 ? -11.887 15.506 19.594 1.00 82.12 268 SER A C 1
ATOM 2082 O O . SER A 1 268 ? -12.007 14.309 19.338 1.00 82.12 268 SER A O 1
ATOM 2084 N N . ASP A 1 269 ? -12.517 16.434 18.869 1.00 79.88 269 ASP A N 1
ATOM 2085 C CA . ASP A 1 269 ? -13.467 16.093 17.794 1.00 79.88 269 ASP A CA 1
ATOM 2086 C C . ASP A 1 269 ? -12.870 15.150 16.738 1.00 79.88 269 ASP A C 1
ATOM 2088 O O . ASP A 1 269 ? -13.568 14.338 16.132 1.00 79.88 269 ASP A O 1
ATOM 2092 N N . ARG A 1 270 ? -11.557 15.252 16.492 1.00 81.75 270 ARG A N 1
ATOM 2093 C CA . ARG A 1 270 ? -10.847 14.352 15.574 1.00 81.75 270 ARG A CA 1
ATOM 2094 C C . ARG A 1 270 ? -10.786 12.928 16.118 1.00 81.75 270 ARG A C 1
ATOM 2096 O O . ARG A 1 270 ? -10.986 11.991 15.352 1.00 81.75 270 ARG A O 1
ATOM 2103 N N . GLU A 1 271 ? -10.487 12.774 17.402 1.00 84.06 271 GLU A N 1
ATOM 2104 C CA . GLU A 1 271 ? -10.402 11.467 18.054 1.00 84.06 271 GLU A CA 1
ATOM 2105 C C . GLU A 1 271 ? -11.787 10.834 18.189 1.00 84.06 271 GLU A C 1
ATOM 2107 O O . GLU A 1 271 ? -11.920 9.651 17.899 1.00 84.06 271 GLU A O 1
ATOM 2112 N N . ILE A 1 272 ? -12.821 11.626 18.503 1.00 85.19 272 ILE A N 1
ATOM 2113 C CA . ILE A 1 272 ? -14.221 11.172 18.509 1.00 85.19 272 ILE A CA 1
ATOM 2114 C C . ILE A 1 272 ? -14.598 10.611 17.139 1.00 85.19 272 ILE A C 1
ATOM 2116 O O . ILE A 1 272 ? -15.101 9.497 17.056 1.00 85.19 272 ILE A O 1
ATOM 2120 N N . ARG A 1 273 ? -14.305 11.332 16.048 1.00 84.06 273 ARG A N 1
ATOM 2121 C CA . ARG A 1 273 ? -14.602 10.843 14.691 1.00 84.06 273 ARG A CA 1
ATOM 2122 C C . ARG A 1 273 ? -13.845 9.566 14.338 1.00 84.06 273 ARG A C 1
ATOM 2124 O O . ARG A 1 273 ? -14.424 8.682 13.723 1.00 84.06 273 ARG A O 1
ATOM 2131 N N . HIS A 1 274 ? -12.570 9.458 14.709 1.00 85.38 274 HIS A N 1
ATOM 2132 C CA . HIS A 1 274 ? -11.783 8.258 14.411 1.00 85.38 274 HIS A CA 1
ATOM 2133 C C . HIS A 1 274 ? -12.247 7.047 15.238 1.00 85.38 274 HIS A C 1
ATOM 2135 O O . HIS A 1 274 ? -12.346 5.939 14.713 1.00 85.38 274 HIS A O 1
ATOM 2141 N N . ALA A 1 275 ? -12.600 7.260 16.507 1.00 87.56 275 ALA A N 1
ATOM 2142 C CA . ALA A 1 275 ? -13.206 6.241 17.358 1.00 87.56 275 ALA A CA 1
ATOM 2143 C C . ALA A 1 275 ? -14.590 5.821 16.841 1.00 87.56 275 ALA A C 1
ATOM 2145 O O . ALA A 1 275 ? -14.866 4.629 16.763 1.00 87.56 275 ALA A O 1
ATOM 2146 N N . LEU A 1 276 ? -15.415 6.776 16.403 1.00 88.50 276 LEU A N 1
ATOM 2147 C CA . LEU A 1 276 ? -16.716 6.507 15.795 1.00 88.50 276 LEU A CA 1
ATOM 2148 C C . LEU A 1 276 ? -16.584 5.703 14.497 1.00 88.50 276 LEU A C 1
ATOM 2150 O O . LEU A 1 276 ? -17.282 4.712 14.335 1.00 88.50 276 LEU A O 1
ATOM 2154 N N . PHE A 1 277 ? -15.665 6.086 13.608 1.00 88.06 277 PHE A N 1
ATOM 2155 C CA . PHE A 1 277 ? -15.359 5.326 12.392 1.00 88.06 277 PHE A CA 1
ATOM 2156 C C . PHE A 1 277 ? -14.960 3.879 12.717 1.00 88.06 277 PHE A C 1
ATOM 2158 O O . PHE A 1 277 ? -15.477 2.937 12.125 1.00 88.06 277 PHE A O 1
ATOM 2165 N N . THR A 1 278 ? -14.088 3.698 13.713 1.00 87.44 278 THR A N 1
ATOM 2166 C CA . THR A 1 278 ? -13.666 2.365 14.171 1.00 87.44 278 THR A CA 1
ATOM 2167 C C . THR A 1 278 ? -14.845 1.554 14.701 1.00 87.44 278 THR A C 1
ATOM 2169 O O . THR A 1 278 ? -14.988 0.381 14.370 1.00 87.44 278 THR A O 1
ATOM 2172 N N . LEU A 1 279 ? -15.702 2.181 15.508 1.00 88.25 279 LEU A N 1
ATOM 2173 C CA . LEU A 1 279 ? -16.860 1.527 16.101 1.00 88.25 279 LEU A CA 1
ATOM 2174 C C . LEU A 1 279 ? -17.880 1.119 15.037 1.00 88.25 279 LEU A C 1
ATOM 2176 O O . LEU A 1 279 ? -18.364 0.000 15.088 1.00 88.25 279 LEU A O 1
ATOM 2180 N N . LEU A 1 280 ? -18.150 1.979 14.054 1.00 88.06 280 LEU A N 1
ATOM 2181 C CA . LEU A 1 280 ? -19.029 1.672 12.922 1.00 88.06 280 LEU A CA 1
ATOM 2182 C C . LEU A 1 280 ? -18.505 0.501 12.082 1.00 88.06 280 LEU A C 1
ATOM 2184 O O . LEU A 1 280 ? -19.305 -0.302 11.619 1.00 88.06 280 LEU A O 1
ATOM 2188 N N . LYS A 1 281 ? -17.180 0.371 11.925 1.00 86.31 281 LYS A N 1
ATOM 2189 C CA . LYS A 1 281 ? -16.570 -0.755 11.206 1.00 86.31 281 LYS A CA 1
ATOM 2190 C C . LYS A 1 281 ? -16.695 -2.082 11.969 1.00 86.31 281 LYS A C 1
ATOM 2192 O O . LYS A 1 281 ? -17.017 -3.096 11.364 1.00 86.31 281 LYS A O 1
ATOM 2197 N N . VAL A 1 282 ? -16.437 -2.080 13.280 1.00 85.62 282 VAL A N 1
ATOM 2198 C CA . VAL A 1 282 ? -16.420 -3.308 14.106 1.00 85.62 282 VAL A CA 1
ATOM 2199 C C . VAL A 1 282 ? -17.820 -3.723 14.569 1.00 85.62 282 VAL A C 1
ATOM 2201 O O . VAL A 1 282 ? -18.126 -4.909 14.642 1.00 85.62 282 VAL A O 1
ATOM 2204 N N . ASN A 1 283 ? -18.671 -2.759 14.922 1.00 86.62 283 ASN A N 1
ATOM 2205 C CA . ASN A 1 283 ? -20.041 -2.982 15.375 1.00 86.62 283 ASN A CA 1
ATOM 2206 C C . ASN A 1 283 ? -20.964 -1.862 14.845 1.00 86.62 283 ASN A C 1
ATOM 2208 O O . ASN A 1 283 ? -21.163 -0.845 15.527 1.00 86.62 283 ASN A O 1
ATOM 2212 N N . PRO A 1 284 ? -21.544 -2.044 13.642 1.00 86.00 284 PRO A N 1
ATOM 2213 C CA . PRO A 1 284 ? -22.374 -1.032 12.990 1.00 86.00 284 PRO A CA 1
ATOM 2214 C C . PRO A 1 284 ? -23.573 -0.578 13.831 1.00 86.00 284 PRO A C 1
ATOM 2216 O O . PRO A 1 284 ? -23.892 0.609 13.846 1.00 86.00 284 PRO A O 1
ATOM 2219 N N . GLU A 1 285 ? -24.213 -1.486 14.574 1.00 86.00 285 GLU A N 1
ATOM 2220 C CA . GLU A 1 285 ? -25.404 -1.174 15.376 1.00 86.00 285 GLU A CA 1
ATOM 2221 C C . GLU A 1 285 ? -25.086 -0.178 16.501 1.00 86.00 285 GLU A C 1
ATOM 2223 O O . GLU A 1 285 ? -25.725 0.873 16.628 1.00 86.00 285 GLU A O 1
ATOM 2228 N N . VAL A 1 286 ? -24.051 -0.474 17.294 1.00 86.50 286 VAL A N 1
ATOM 2229 C CA . VAL A 1 286 ? -23.608 0.403 18.390 1.00 86.50 286 VAL A CA 1
ATOM 2230 C C . VAL A 1 286 ? -23.010 1.692 17.821 1.00 86.50 286 VAL A C 1
ATOM 2232 O O . VAL A 1 286 ? -23.302 2.788 18.309 1.00 86.50 286 VAL A O 1
ATOM 2235 N N . GLY A 1 287 ? -22.242 1.592 16.733 1.00 86.06 287 GLY A N 1
ATOM 2236 C CA . GLY A 1 287 ? -21.693 2.744 16.024 1.00 86.06 287 GLY A CA 1
ATOM 2237 C C . GLY A 1 287 ? -22.772 3.730 15.578 1.00 86.06 287 GLY A C 1
ATOM 2238 O O . GLY A 1 287 ? -22.640 4.932 15.825 1.00 86.06 287 GLY A O 1
ATOM 2239 N N . MET A 1 288 ? -23.870 3.247 14.988 1.00 87.94 288 MET A N 1
ATOM 2240 C CA . MET A 1 288 ? -24.961 4.100 14.504 1.00 87.94 288 MET A CA 1
ATOM 2241 C C . MET A 1 288 ? -25.684 4.828 15.636 1.00 87.94 288 MET A C 1
ATOM 2243 O O . MET A 1 288 ? -26.073 5.990 15.478 1.00 87.94 288 MET A O 1
ATOM 2247 N N . LYS A 1 289 ? -25.811 4.206 16.812 1.00 87.94 289 LYS A N 1
ATOM 2248 C CA . LYS A 1 289 ? -26.338 4.870 18.013 1.00 87.94 289 LYS A CA 1
ATOM 2249 C C . LYS A 1 289 ? -25.466 6.066 18.418 1.00 87.94 289 LYS A C 1
ATOM 2251 O O . LYS A 1 289 ? -25.993 7.155 18.653 1.00 87.94 289 LYS A O 1
ATOM 2256 N N . HIS A 1 290 ? -24.141 5.910 18.443 1.00 85.69 290 HIS A N 1
ATOM 2257 C CA . HIS A 1 290 ? -23.222 7.013 18.759 1.00 85.69 290 HIS A CA 1
ATOM 2258 C C . HIS A 1 290 ? -23.150 8.068 17.657 1.00 85.69 290 HIS A C 1
ATOM 2260 O O . HIS A 1 290 ? -23.111 9.261 17.963 1.00 85.69 290 HIS A O 1
ATOM 2266 N N . TRP A 1 291 ? -23.182 7.662 16.388 1.00 88.44 291 TRP A N 1
ATOM 2267 C CA . TRP A 1 291 ? -23.243 8.584 15.254 1.00 88.44 291 TRP A CA 1
ATOM 2268 C C . TRP A 1 291 ? -24.471 9.489 15.367 1.00 88.44 291 TRP A C 1
ATOM 2270 O O . TRP A 1 291 ? -24.359 10.716 15.301 1.00 88.44 291 TRP A O 1
ATOM 2280 N N . ASN A 1 292 ? -25.624 8.892 15.679 1.00 85.25 292 ASN A N 1
ATOM 2281 C CA . ASN A 1 292 ? -26.879 9.607 15.853 1.00 85.25 292 ASN A CA 1
ATOM 2282 C C . ASN A 1 292 ? -26.844 10.662 16.967 1.00 85.25 292 ASN A C 1
ATOM 2284 O O . ASN A 1 292 ? -27.543 11.669 16.834 1.00 85.25 292 ASN A O 1
ATOM 2288 N N . ASN A 1 293 ? -26.058 10.434 18.019 1.00 83.94 293 ASN A N 1
ATOM 2289 C CA . ASN A 1 293 ? -25.903 11.348 19.153 1.00 83.94 293 ASN A CA 1
ATOM 2290 C C . ASN A 1 293 ? -24.812 12.406 18.928 1.00 83.94 293 ASN A C 1
ATOM 2292 O O . ASN A 1 293 ? -24.847 13.466 19.547 1.00 83.94 293 ASN A O 1
ATOM 2296 N N . THR A 1 294 ? -23.837 12.113 18.065 1.00 83.31 294 THR A N 1
ATOM 2297 C CA . THR A 1 294 ? -22.678 12.983 17.804 1.00 83.31 294 THR A CA 1
ATOM 2298 C C . THR A 1 294 ? -22.994 14.056 16.762 1.00 83.31 294 THR A C 1
ATOM 2300 O O . THR A 1 294 ? -22.363 15.113 16.754 1.00 83.31 294 THR A O 1
ATOM 2303 N N . LEU A 1 295 ? -23.963 13.808 15.874 1.00 82.00 295 LEU A N 1
ATOM 2304 C CA . LEU A 1 295 ? -24.329 14.760 14.833 1.00 82.00 295 LEU A CA 1
ATOM 2305 C C . LEU A 1 295 ? -24.987 16.025 15.432 1.00 82.00 295 LEU A C 1
ATOM 2307 O O . LEU A 1 295 ? -25.992 15.912 16.141 1.00 82.00 295 LEU A O 1
ATOM 2311 N N . PRO A 1 296 ? -24.484 17.236 15.119 1.00 80.50 296 PRO A N 1
ATOM 2312 C CA . PRO A 1 296 ? -25.125 18.481 15.530 1.00 80.50 296 PRO A CA 1
ATOM 2313 C C . PRO A 1 296 ? -26.532 18.624 14.938 1.00 80.50 296 PRO A C 1
ATOM 2315 O O . PRO A 1 296 ? -26.787 18.193 13.818 1.00 80.50 296 PRO A O 1
ATOM 2318 N N . SER A 1 297 ? -27.430 19.338 15.625 1.00 78.94 297 SER A N 1
ATOM 2319 C CA . SER A 1 297 ? -28.784 19.618 15.108 1.00 78.94 297 SER A CA 1
ATOM 2320 C C . SER A 1 297 ? -28.797 20.453 13.816 1.00 78.94 297 SER A C 1
ATOM 2322 O O . SER A 1 297 ? -29.800 20.474 13.107 1.00 78.94 297 SER A O 1
ATOM 2324 N N . LYS A 1 298 ? -27.704 21.169 13.521 1.00 81.75 298 LYS A N 1
ATOM 2325 C CA . LYS A 1 298 ? -27.480 21.923 12.278 1.00 81.75 298 LYS A CA 1
ATOM 2326 C C . LYS A 1 298 ? -26.039 21.694 11.808 1.00 81.75 298 LYS A C 1
ATOM 2328 O O . LYS A 1 298 ? -25.165 22.477 12.186 1.00 81.75 298 LYS A O 1
ATOM 2333 N N . PRO A 1 299 ? -25.766 20.607 11.070 1.00 82.19 299 PRO A N 1
ATOM 2334 C CA . PRO A 1 299 ? -24.420 20.313 10.602 1.00 82.19 299 PRO A CA 1
ATOM 2335 C C . PRO A 1 299 ? -24.006 21.308 9.511 1.00 82.19 299 PRO A C 1
ATOM 2337 O O . PRO A 1 299 ? -24.795 21.687 8.647 1.00 82.19 299 PRO A O 1
ATOM 2340 N N . SER A 1 300 ? -22.750 21.740 9.530 1.00 85.38 300 SER A N 1
ATOM 2341 C CA . SER A 1 300 ? -22.161 22.500 8.424 1.00 85.38 300 SER A CA 1
ATOM 2342 C C . SER A 1 300 ? -21.991 21.619 7.178 1.00 85.38 300 SER A C 1
ATOM 2344 O O . SER A 1 300 ? -21.845 20.403 7.291 1.00 85.38 300 SER A O 1
ATOM 2346 N N . LYS A 1 301 ? -21.900 22.218 5.979 1.00 82.75 301 LYS A N 1
ATOM 2347 C CA . LYS A 1 301 ? -21.667 21.467 4.722 1.00 82.75 301 LYS A CA 1
ATOM 2348 C C . LYS A 1 301 ? -20.458 20.528 4.789 1.00 82.75 301 LYS A C 1
ATOM 2350 O O . LYS A 1 301 ? -20.481 19.420 4.268 1.00 82.75 301 LYS A O 1
ATOM 2355 N N . LEU A 1 302 ? -19.393 20.962 5.457 1.00 82.88 302 LEU A N 1
ATOM 2356 C CA . LEU A 1 302 ? -18.179 20.170 5.627 1.00 82.88 302 LEU A CA 1
ATOM 2357 C C . LEU A 1 302 ? -18.365 19.017 6.628 1.00 82.88 302 LEU A C 1
ATOM 2359 O O . LEU A 1 302 ? -17.766 17.960 6.448 1.00 82.88 302 LEU A O 1
ATOM 2363 N N . GLU A 1 303 ? -19.195 19.182 7.658 1.00 83.50 303 GLU A N 1
ATOM 2364 C CA . GLU A 1 303 ? -19.578 18.080 8.548 1.00 83.50 303 GLU A CA 1
ATOM 2365 C C . GLU A 1 303 ? -20.489 17.084 7.835 1.00 83.50 303 GLU A C 1
ATOM 2367 O O . GLU A 1 303 ? -20.251 15.886 7.956 1.00 83.50 303 GLU A O 1
ATOM 2372 N N . GLN A 1 304 ? -21.447 17.562 7.034 1.00 86.12 304 GLN A N 1
ATOM 2373 C CA . GLN A 1 304 ? -22.310 16.713 6.210 1.00 86.12 304 GLN A CA 1
ATOM 2374 C C . GLN A 1 304 ? -21.474 15.797 5.305 1.00 86.12 304 GLN A C 1
ATOM 2376 O O . GLN A 1 304 ? -21.632 14.581 5.366 1.00 86.12 304 GLN A O 1
ATOM 2381 N N . VAL A 1 305 ? -20.512 16.354 4.552 1.00 84.75 305 VAL A N 1
ATOM 2382 C CA . VAL A 1 305 ? -19.632 15.563 3.667 1.00 84.75 305 VAL A CA 1
ATOM 2383 C C . VAL A 1 305 ? -18.817 14.550 4.471 1.00 84.75 305 VAL A C 1
ATOM 2385 O O . VAL A 1 305 ? -18.709 13.392 4.081 1.00 84.75 305 VAL A O 1
ATOM 2388 N N . ARG A 1 306 ? -18.241 14.962 5.607 1.00 83.81 306 ARG A N 1
ATOM 2389 C CA . ARG A 1 306 ? -17.398 14.083 6.431 1.00 83.81 306 ARG A CA 1
ATOM 2390 C C . ARG A 1 306 ? -18.172 12.923 7.042 1.00 83.81 306 ARG A C 1
ATOM 2392 O O . ARG A 1 306 ? -17.654 11.814 7.054 1.00 83.81 306 ARG A O 1
ATOM 2399 N N . PHE A 1 307 ? -19.363 13.175 7.580 1.00 86.12 307 PHE A N 1
ATOM 2400 C CA . PHE A 1 307 ? -20.185 12.121 8.170 1.00 86.12 307 PHE A CA 1
ATOM 2401 C C . PHE A 1 307 ? -20.755 11.189 7.105 1.00 86.12 307 PHE A C 1
ATOM 2403 O O . PHE A 1 307 ? -20.811 9.990 7.354 1.00 86.12 307 PHE A O 1
ATOM 2410 N N . LEU A 1 308 ? -21.105 11.712 5.928 1.00 87.12 308 LEU A N 1
ATOM 2411 C CA . LEU A 1 308 ? -21.556 10.906 4.798 1.00 87.12 308 LEU A CA 1
ATOM 2412 C C . LEU A 1 308 ? -20.444 9.975 4.293 1.00 87.12 308 LEU A C 1
ATOM 2414 O O . LEU A 1 308 ? -20.647 8.768 4.246 1.00 87.12 308 LEU A O 1
ATOM 2418 N N . LEU A 1 309 ? -19.244 10.509 4.028 1.00 83.94 309 LEU A N 1
ATOM 2419 C CA . LEU A 1 309 ? -18.080 9.700 3.641 1.00 83.94 309 LEU A CA 1
ATOM 2420 C C . LEU A 1 309 ? -17.734 8.648 4.701 1.00 83.94 309 LEU A C 1
ATOM 2422 O O . LEU A 1 309 ? -17.422 7.518 4.360 1.00 83.94 309 LEU A O 1
ATOM 2426 N N . LEU A 1 310 ? -17.852 8.986 5.986 1.00 86.81 310 LEU A N 1
ATOM 2427 C CA . LEU A 1 310 ? -17.611 8.049 7.085 1.00 86.81 310 LEU A CA 1
ATOM 2428 C C . LEU A 1 310 ? -18.603 6.871 7.093 1.00 86.81 310 LEU A C 1
ATOM 2430 O O . LEU A 1 310 ? -18.197 5.749 7.391 1.00 86.81 310 LEU A O 1
ATOM 2434 N N . LEU A 1 311 ? -19.875 7.089 6.743 1.00 87.12 311 LEU A N 1
ATOM 2435 C CA . LEU A 1 311 ? -20.852 6.004 6.574 1.00 87.12 311 LEU A CA 1
ATOM 2436 C C . LEU A 1 311 ? -20.563 5.173 5.316 1.00 87.12 311 LEU A C 1
ATOM 2438 O O . LEU A 1 311 ? -20.600 3.945 5.364 1.00 87.12 311 LEU A O 1
ATOM 2442 N N . MET A 1 312 ? -20.202 5.836 4.215 1.00 85.00 312 MET A N 1
ATOM 2443 C CA . MET A 1 312 ? -19.848 5.175 2.955 1.00 85.00 312 MET A CA 1
ATOM 2444 C C . MET A 1 312 ? -18.593 4.298 3.095 1.00 85.00 312 MET A C 1
ATOM 2446 O O . MET A 1 312 ? -18.586 3.157 2.636 1.00 85.00 312 MET A O 1
ATOM 2450 N N . ASP A 1 313 ? -17.550 4.785 3.773 1.00 83.00 313 ASP A N 1
ATOM 2451 C CA . ASP A 1 313 ? -16.306 4.044 4.028 1.00 83.00 313 ASP A CA 1
ATOM 2452 C C . ASP A 1 313 ? -16.529 2.837 4.955 1.00 83.00 313 ASP A C 1
ATOM 2454 O O . ASP A 1 313 ? -15.825 1.831 4.858 1.00 83.00 313 ASP A O 1
ATOM 2458 N N . THR A 1 314 ? -17.518 2.918 5.851 1.00 82.25 314 THR A N 1
ATOM 2459 C CA . THR A 1 314 ? -17.901 1.813 6.747 1.00 82.25 314 THR A CA 1
ATOM 2460 C C . THR A 1 314 ? -18.944 0.877 6.145 1.00 82.25 314 THR A C 1
ATOM 2462 O O . THR A 1 314 ? -19.351 -0.073 6.810 1.00 82.25 314 THR A O 1
ATOM 2465 N N . LYS A 1 315 ? -19.325 1.087 4.875 1.00 82.88 315 LYS A N 1
ATOM 2466 C CA . LYS A 1 315 ? -20.312 0.278 4.142 1.00 82.88 315 LYS A CA 1
ATOM 2467 C C . LYS A 1 315 ? -21.659 0.190 4.869 1.00 82.88 315 LYS A C 1
ATOM 2469 O O . LYS A 1 315 ? -22.304 -0.856 4.875 1.00 82.88 315 LYS A O 1
ATOM 2474 N N . ILE A 1 316 ? -22.076 1.278 5.508 1.00 83.62 316 ILE A N 1
ATOM 2475 C CA . ILE A 1 316 ? -23.390 1.358 6.150 1.00 83.62 316 ILE A CA 1
ATOM 2476 C C . ILE A 1 316 ? -24.415 1.819 5.113 1.00 83.62 316 ILE A C 1
ATOM 2478 O O . ILE A 1 316 ? -24.134 2.785 4.398 1.00 83.62 316 ILE A O 1
ATOM 2482 N N . PRO A 1 317 ? -25.596 1.172 5.028 1.00 79.25 317 PRO A N 1
ATOM 2483 C CA . PRO A 1 317 ? -26.635 1.574 4.091 1.00 79.25 317 PRO A CA 1
ATOM 2484 C C . PRO A 1 317 ? -27.054 3.004 4.349 1.00 79.25 317 PRO A C 1
ATOM 2486 O O . PRO A 1 317 ? -27.434 3.370 5.462 1.00 79.25 317 PRO A O 1
ATOM 2489 N N . LEU A 1 318 ? -26.977 3.805 3.292 1.00 83.25 318 LEU A N 1
ATOM 2490 C CA . LEU A 1 318 ? -27.602 5.108 3.286 1.00 83.25 318 LEU A CA 1
ATOM 2491 C C . LEU A 1 318 ? -29.101 4.913 3.060 1.00 83.25 318 LEU A C 1
ATOM 2493 O O . LEU A 1 318 ? -29.521 4.054 2.293 1.00 83.25 318 LEU A O 1
ATOM 2497 N N . ASP A 1 319 ? -29.914 5.702 3.747 1.00 81.81 319 ASP A N 1
ATOM 2498 C CA . ASP A 1 319 ? -31.365 5.686 3.616 1.00 81.81 319 ASP A CA 1
ATOM 2499 C C . ASP A 1 319 ? -31.908 7.124 3.641 1.00 81.81 319 ASP A C 1
ATOM 2501 O O . ASP A 1 319 ? -31.172 8.109 3.794 1.00 81.81 319 ASP A O 1
ATOM 2505 N N . GLU A 1 320 ? -33.221 7.275 3.482 1.00 80.25 320 GLU A N 1
ATOM 2506 C CA . GLU A 1 320 ? -33.859 8.588 3.596 1.00 80.25 320 GLU A CA 1
ATOM 2507 C C . GLU A 1 320 ? -33.722 9.200 4.998 1.00 80.25 320 GLU A C 1
ATOM 2509 O O . GLU A 1 320 ? -33.810 10.422 5.151 1.00 80.25 320 GLU A O 1
ATOM 2514 N N . THR A 1 321 ? -33.548 8.383 6.043 1.00 84.12 321 THR A N 1
ATOM 2515 C CA . THR A 1 321 ? -33.442 8.891 7.415 1.00 84.12 321 THR A CA 1
ATOM 2516 C C . THR A 1 321 ? -32.115 9.614 7.621 1.00 84.12 321 THR A C 1
ATOM 2518 O O . THR A 1 321 ? -32.098 10.711 8.190 1.00 84.12 321 THR A O 1
ATOM 2521 N N . ILE A 1 322 ? -31.027 9.077 7.066 1.00 84.00 322 ILE A N 1
ATOM 2522 C CA . ILE A 1 322 ? -29.702 9.694 7.026 1.00 84.00 322 ILE A CA 1
ATOM 2523 C C . ILE A 1 322 ? -29.742 10.982 6.198 1.00 84.00 322 ILE A C 1
ATOM 2525 O O . ILE A 1 322 ? -29.236 12.004 6.665 1.00 84.00 322 ILE A O 1
ATOM 2529 N N . ALA A 1 323 ? -30.401 10.983 5.033 1.00 82.19 323 ALA A N 1
ATOM 2530 C CA . ALA A 1 323 ? -30.539 12.185 4.201 1.00 82.19 323 ALA A CA 1
ATOM 2531 C C . ALA A 1 323 ? -31.274 13.323 4.927 1.00 82.19 323 ALA A C 1
ATOM 2533 O O . ALA A 1 323 ? -30.774 14.450 4.989 1.00 82.19 323 ALA A O 1
ATOM 2534 N N . LYS A 1 324 ? -32.417 13.015 5.559 1.00 83.75 324 LYS A N 1
ATOM 2535 C CA . LYS A 1 324 ? -33.200 13.979 6.356 1.00 83.75 324 LYS A CA 1
ATOM 2536 C C . LYS A 1 324 ? -32.388 14.522 7.527 1.00 83.75 324 LYS A C 1
ATOM 2538 O O . LYS A 1 324 ? -32.429 15.714 7.825 1.00 83.75 324 LYS A O 1
ATOM 2543 N N . LYS A 1 325 ? -31.623 13.658 8.192 1.00 82.12 325 LYS A N 1
ATOM 2544 C CA . LYS A 1 325 ? -30.829 14.039 9.360 1.00 82.12 325 LYS A CA 1
ATOM 2545 C C . LYS A 1 325 ? -29.604 14.881 8.993 1.00 82.12 325 LYS A C 1
ATOM 2547 O O . LYS A 1 325 ? -29.248 15.793 9.737 1.00 82.12 325 LYS A O 1
ATOM 2552 N N . LEU A 1 326 ? -29.000 14.616 7.837 1.00 81.94 326 LEU A N 1
ATOM 2553 C CA . LEU A 1 326 ? -27.919 15.421 7.276 1.00 81.94 326 LEU A CA 1
ATOM 2554 C C . LEU A 1 326 ? -28.415 16.692 6.570 1.00 81.94 326 LEU A C 1
ATOM 2556 O O . LEU A 1 326 ? -27.568 17.505 6.220 1.00 81.94 326 LEU A O 1
ATOM 2560 N N . GLN A 1 327 ? -29.729 16.915 6.430 1.00 83.25 327 GLN A N 1
ATOM 2561 C CA . GLN A 1 327 ? -30.318 18.091 5.758 1.00 83.25 327 GLN A CA 1
ATOM 2562 C C . GLN A 1 327 ? -29.797 18.239 4.318 1.00 83.25 327 GLN A C 1
ATOM 2564 O O . GLN A 1 327 ? -29.287 19.289 3.916 1.00 83.25 327 GLN A O 1
ATOM 2569 N N . ILE A 1 328 ? -29.833 17.136 3.561 1.00 79.12 328 ILE A N 1
ATOM 2570 C CA . ILE A 1 328 ? -29.473 17.124 2.139 1.00 79.12 328 ILE A CA 1
ATOM 2571 C C . ILE A 1 328 ? -30.684 17.642 1.352 1.00 79.12 328 ILE A C 1
ATOM 2573 O O . ILE A 1 328 ? -31.513 16.867 0.890 1.00 79.12 328 ILE A O 1
ATOM 2577 N N . ASP A 1 329 ? -30.796 18.967 1.256 1.00 65.88 329 ASP A N 1
ATOM 2578 C CA . ASP A 1 329 ? -31.989 19.636 0.711 1.00 65.88 329 ASP A CA 1
ATOM 2579 C C . ASP A 1 329 ? -31.860 20.011 -0.781 1.00 65.88 329 ASP A C 1
ATOM 2581 O O . ASP A 1 329 ? -32.829 20.457 -1.391 1.00 65.88 329 ASP A O 1
ATOM 2585 N N . SER A 1 330 ? -30.668 19.878 -1.379 1.00 67.06 330 SER A N 1
ATOM 2586 C CA . SER A 1 330 ? -30.404 20.253 -2.775 1.00 67.06 330 SER A CA 1
ATOM 2587 C C . SER A 1 330 ? -30.031 19.045 -3.630 1.00 67.06 330 SER A C 1
ATOM 2589 O O . SER A 1 330 ? -29.029 18.392 -3.345 1.00 67.06 330 SER A O 1
ATOM 2591 N N . GLU A 1 331 ? -30.761 18.830 -4.727 1.00 67.62 331 GLU A N 1
ATOM 2592 C CA . GLU A 1 331 ? -30.456 17.827 -5.767 1.00 67.62 331 GLU A CA 1
ATOM 2593 C C . GLU A 1 331 ? -29.181 18.160 -6.570 1.00 67.62 331 GLU A C 1
ATOM 2595 O O . GLU A 1 331 ? -28.687 17.358 -7.357 1.00 67.62 331 GLU A O 1
ATOM 2600 N N . GLU A 1 332 ? -28.594 19.339 -6.352 1.00 61.75 332 GLU A N 1
ATOM 2601 C CA . GLU A 1 332 ? -27.358 19.767 -6.999 1.00 61.75 332 GLU A CA 1
ATOM 2602 C C . GLU A 1 332 ? -26.198 19.849 -5.998 1.00 61.75 332 GLU A C 1
ATOM 2604 O O . GLU A 1 332 ? -26.268 20.520 -4.964 1.00 61.75 332 GLU A O 1
ATOM 2609 N N . GLY A 1 333 ? -25.079 19.197 -6.330 1.00 74.25 333 GLY A N 1
ATOM 2610 C CA . GLY A 1 333 ? -23.804 19.348 -5.628 1.00 74.25 333 GLY A CA 1
ATOM 2611 C C . GLY A 1 333 ? -23.183 18.042 -5.132 1.00 74.25 333 GLY A C 1
ATOM 2612 O O . GLY A 1 333 ? -23.769 16.968 -5.207 1.00 74.25 333 GLY A O 1
ATOM 2613 N N . ILE A 1 334 ? -21.963 18.151 -4.590 1.00 79.12 334 ILE A N 1
ATOM 2614 C CA . ILE A 1 334 ? -21.156 16.993 -4.170 1.00 79.12 334 ILE A CA 1
ATOM 2615 C C . ILE A 1 334 ? -21.834 16.145 -3.085 1.00 79.12 334 ILE A C 1
ATOM 2617 O O . ILE A 1 334 ? -21.646 14.940 -3.051 1.00 79.12 334 ILE A O 1
ATOM 2621 N N . LEU A 1 335 ? -22.630 16.762 -2.207 1.00 81.38 335 LEU A N 1
ATOM 2622 C CA . LEU A 1 335 ? -23.340 16.061 -1.136 1.00 81.38 335 LEU A CA 1
ATOM 2623 C C . LEU A 1 335 ? -24.411 15.117 -1.673 1.00 81.38 335 LEU A C 1
ATOM 2625 O O . LEU A 1 335 ? -24.506 13.985 -1.214 1.00 81.38 335 LEU A O 1
ATOM 2629 N N . TYR A 1 336 ? -25.183 15.577 -2.655 1.00 82.69 336 TYR A N 1
ATOM 2630 C CA . TYR A 1 336 ? -26.212 14.766 -3.287 1.00 82.69 336 TYR A CA 1
ATOM 2631 C C . TYR A 1 336 ? -25.596 13.673 -4.163 1.00 82.69 336 TYR A C 1
ATOM 2633 O O . TYR A 1 336 ? -25.987 12.518 -4.049 1.00 82.69 336 TYR A O 1
ATOM 2641 N N . ALA A 1 337 ? -24.548 13.999 -4.930 1.00 81.50 337 ALA A N 1
ATOM 2642 C CA . ALA A 1 337 ? -23.798 13.007 -5.702 1.00 81.50 337 ALA A CA 1
ATOM 2643 C C . ALA A 1 337 ? -23.193 11.906 -4.808 1.00 81.50 337 ALA A C 1
ATOM 2645 O O . ALA A 1 337 ? -23.278 10.727 -5.135 1.00 81.50 337 ALA A O 1
ATOM 2646 N N . LEU A 1 338 ? -22.630 12.271 -3.647 1.00 83.75 338 LEU A N 1
ATOM 2647 C CA . LEU A 1 338 ? -22.130 11.303 -2.662 1.00 83.75 338 LEU A CA 1
ATOM 2648 C C . LEU A 1 338 ? -23.256 10.450 -2.072 1.00 83.75 338 LEU A C 1
ATOM 2650 O O . LEU A 1 338 ? -23.076 9.251 -1.885 1.00 83.75 338 LEU A O 1
ATOM 2654 N N . TYR A 1 339 ? -24.407 11.057 -1.781 1.00 84.75 339 TYR A N 1
ATOM 2655 C CA . TYR A 1 339 ? -25.561 10.345 -1.242 1.00 84.75 339 TYR A CA 1
ATOM 2656 C C . TYR A 1 339 ? -26.097 9.316 -2.240 1.00 84.75 339 TYR A C 1
ATOM 2658 O O . TYR A 1 339 ? -26.218 8.149 -1.879 1.00 84.75 339 TYR A O 1
ATOM 2666 N N . LEU A 1 340 ? -26.325 9.714 -3.496 1.00 82.56 340 LEU A N 1
ATOM 2667 C CA . LEU A 1 340 ? -26.744 8.805 -4.566 1.00 82.56 340 LEU A CA 1
ATOM 2668 C C . LEU A 1 340 ? -25.733 7.676 -4.775 1.00 82.56 340 LEU A C 1
ATOM 2670 O O . LEU A 1 340 ? -26.101 6.505 -4.778 1.00 82.56 340 LEU A O 1
ATOM 2674 N N . ALA A 1 341 ? -24.442 8.012 -4.856 1.00 81.69 341 ALA A N 1
ATOM 2675 C CA . ALA A 1 341 ? -23.408 7.004 -5.046 1.00 81.69 341 ALA A CA 1
ATOM 2676 C C . ALA A 1 341 ? -23.340 6.000 -3.881 1.00 81.69 341 ALA A C 1
ATOM 2678 O O . ALA A 1 341 ? -23.049 4.823 -4.098 1.00 81.69 341 ALA A O 1
ATOM 2679 N N . GLY A 1 342 ? -23.598 6.459 -2.653 1.00 79.94 342 GLY A N 1
ATOM 2680 C CA . GLY A 1 342 ? -23.627 5.622 -1.458 1.00 79.94 342 GLY A CA 1
ATOM 2681 C C . GLY A 1 342 ? -24.908 4.794 -1.295 1.00 79.94 342 GLY A C 1
ATOM 2682 O O . GLY A 1 342 ? -24.836 3.718 -0.707 1.00 79.94 342 GLY A O 1
ATOM 2683 N N . LEU A 1 343 ? -26.052 5.240 -1.829 1.00 80.69 343 LEU A N 1
ATOM 2684 C CA . LEU A 1 343 ? -27.291 4.449 -1.867 1.00 80.69 343 LEU A CA 1
ATOM 2685 C C . LEU A 1 343 ? -27.105 3.167 -2.687 1.00 80.69 343 LEU A C 1
ATOM 2687 O O . LEU A 1 343 ? -27.424 2.077 -2.224 1.00 80.69 343 LEU A O 1
ATOM 2691 N N . GLU A 1 344 ? -26.503 3.290 -3.868 1.00 72.06 344 GLU A N 1
ATOM 2692 C CA . GLU A 1 344 ? -26.248 2.172 -4.788 1.00 72.06 344 GLU A CA 1
ATOM 2693 C C . GLU A 1 344 ? -24.945 1.403 -4.459 1.00 72.06 344 GLU A C 1
ATOM 2695 O O . GLU A 1 344 ? -24.495 0.527 -5.201 1.00 72.06 344 GLU A O 1
ATOM 2700 N N . ALA A 1 345 ? -24.285 1.721 -3.335 1.00 66.81 345 ALA A N 1
ATOM 2701 C CA . ALA A 1 345 ? -22.984 1.150 -2.981 1.00 66.81 345 ALA A CA 1
ATOM 2702 C C . ALA A 1 345 ? -23.038 -0.252 -2.350 1.00 66.81 345 ALA A C 1
ATOM 2704 O O . ALA A 1 345 ? -21.995 -0.900 -2.245 1.00 66.81 345 ALA A O 1
ATOM 2705 N N . LEU A 1 346 ? -24.204 -0.721 -1.904 1.00 62.62 346 LEU A N 1
ATOM 2706 C CA . LEU A 1 346 ? -24.318 -2.006 -1.201 1.00 62.62 346 LEU A CA 1
ATOM 2707 C C . LEU A 1 346 ? -24.797 -3.151 -2.079 1.00 62.62 346 LEU A C 1
ATOM 2709 O O . LEU A 1 346 ? -24.325 -4.273 -1.902 1.00 62.62 346 LEU A O 1
ATOM 2713 N N . ASP A 1 347 ? -25.645 -2.851 -3.053 1.00 63.31 347 ASP A N 1
ATOM 2714 C CA . ASP A 1 347 ? -26.163 -3.831 -3.998 1.00 63.31 347 ASP A CA 1
ATOM 2715 C C . ASP A 1 347 ? -25.430 -3.731 -5.344 1.00 63.31 347 ASP A C 1
ATOM 2717 O O . ASP A 1 347 ? -24.674 -2.787 -5.610 1.00 63.31 347 ASP A O 1
ATOM 2721 N N . THR A 1 348 ? -25.587 -4.742 -6.201 1.00 65.06 348 THR A N 1
ATOM 2722 C CA . THR A 1 348 ? -25.254 -4.583 -7.623 1.00 65.06 348 THR A CA 1
ATOM 2723 C C . THR A 1 348 ? -26.176 -3.508 -8.194 1.00 65.06 348 THR A C 1
ATOM 2725 O O . THR A 1 348 ? -27.390 -3.680 -8.072 1.00 65.06 348 THR A O 1
ATOM 2728 N N . PRO A 1 349 ? -25.638 -2.425 -8.785 1.00 68.12 349 PRO A N 1
ATOM 2729 C CA . PRO A 1 349 ? -26.463 -1.322 -9.265 1.00 68.12 349 PRO A CA 1
ATOM 2730 C C . PRO A 1 349 ? -27.479 -1.834 -10.290 1.00 68.12 349 PRO A C 1
ATOM 2732 O O . PRO A 1 349 ? -27.128 -2.636 -11.160 1.00 68.12 349 PRO A O 1
ATOM 2735 N N . GLU A 1 350 ? -28.733 -1.387 -10.172 1.00 69.00 350 GLU A N 1
ATOM 2736 C CA . GLU A 1 350 ? -29.808 -1.759 -11.105 1.00 69.00 350 GLU A CA 1
ATOM 2737 C C . GLU A 1 350 ? -29.494 -1.273 -12.528 1.00 69.00 350 GLU A C 1
ATOM 2739 O O . GLU A 1 350 ? -29.711 -2.004 -13.495 1.00 69.00 350 GLU A O 1
ATOM 2744 N N . ASP A 1 351 ? -28.914 -0.074 -12.638 1.00 79.44 351 ASP A N 1
ATOM 2745 C CA . ASP A 1 351 ? -28.360 0.488 -13.868 1.00 79.44 351 ASP A CA 1
ATOM 2746 C C . ASP A 1 351 ? -26.862 0.771 -13.684 1.00 79.44 351 ASP A C 1
ATOM 2748 O O . ASP A 1 351 ? -26.437 1.807 -13.166 1.00 79.44 351 ASP A O 1
ATOM 2752 N N . GLY A 1 352 ? -26.041 -0.190 -14.108 1.00 79.00 352 GLY A N 1
ATOM 2753 C CA . GLY A 1 352 ? -24.590 -0.092 -13.993 1.00 79.00 352 GLY A CA 1
ATOM 2754 C C . GLY A 1 352 ? -23.981 1.084 -14.760 1.00 79.00 352 GLY A C 1
ATOM 2755 O O . GLY A 1 352 ? -22.972 1.620 -14.309 1.00 79.00 352 GLY A O 1
ATOM 2756 N N . ASP A 1 353 ? -24.577 1.513 -15.875 1.00 82.88 353 ASP A N 1
ATOM 2757 C CA . ASP A 1 353 ? -24.023 2.597 -16.693 1.00 82.88 353 ASP A CA 1
ATOM 2758 C C . ASP A 1 353 ? -24.315 3.965 -16.065 1.00 82.88 353 ASP A C 1
ATOM 2760 O O . ASP A 1 353 ? -23.404 4.787 -15.943 1.00 82.88 353 ASP A O 1
ATOM 2764 N N . ALA A 1 354 ? -25.535 4.179 -15.563 1.00 84.06 354 ALA A N 1
ATOM 2765 C CA . ALA A 1 354 ? -25.870 5.382 -14.799 1.00 84.06 354 ALA A CA 1
ATOM 2766 C C . ALA A 1 354 ? -25.007 5.519 -13.530 1.00 84.06 354 ALA A C 1
ATOM 2768 O O . ALA A 1 354 ? -24.537 6.615 -13.205 1.00 84.06 354 ALA A O 1
ATOM 2769 N N . TYR A 1 355 ? -24.732 4.405 -12.846 1.00 84.56 355 TYR A N 1
ATOM 2770 C CA . TYR A 1 355 ? -23.872 4.408 -11.665 1.00 84.56 355 TYR A CA 1
ATOM 2771 C C . TYR A 1 355 ? -22.423 4.794 -11.988 1.00 84.56 355 TYR A C 1
ATOM 2773 O O . TYR A 1 355 ? -21.801 5.559 -11.247 1.00 84.56 355 TYR A O 1
ATOM 2781 N N . ILE A 1 356 ? -21.873 4.314 -13.109 1.00 87.12 356 ILE A N 1
ATOM 2782 C CA . ILE A 1 356 ? -20.526 4.712 -13.540 1.00 87.12 356 ILE A CA 1
ATOM 2783 C C . ILE A 1 356 ? -20.457 6.216 -13.824 1.00 87.12 356 ILE A C 1
ATOM 2785 O O . ILE A 1 356 ? -19.492 6.848 -13.393 1.00 87.12 356 ILE A O 1
ATOM 2789 N N . GLU A 1 357 ? -21.468 6.812 -14.456 1.00 87.69 357 GLU A N 1
ATOM 2790 C CA . GLU A 1 357 ? -21.514 8.267 -14.678 1.00 87.69 357 GLU A CA 1
ATOM 2791 C C . GLU A 1 357 ? -21.492 9.058 -13.358 1.00 87.69 357 GLU A C 1
ATOM 2793 O O . GLU A 1 357 ? -20.763 10.046 -13.234 1.00 87.69 357 GLU A O 1
ATOM 2798 N N . LEU A 1 358 ? -22.199 8.585 -12.324 1.00 85.94 358 LEU A N 1
ATOM 2799 C CA . LEU A 1 358 ? -22.144 9.182 -10.983 1.00 85.94 358 LEU A CA 1
ATOM 2800 C C . LEU A 1 358 ? -20.739 9.096 -10.368 1.00 85.94 358 LEU A C 1
ATOM 2802 O O . LEU A 1 358 ? -20.243 10.070 -9.790 1.00 85.94 358 LEU A O 1
ATOM 2806 N N . LEU A 1 359 ? -20.068 7.948 -10.495 1.00 87.06 359 LEU A N 1
ATOM 2807 C CA . LEU A 1 359 ? -18.701 7.776 -9.995 1.00 87.06 359 LEU A CA 1
ATOM 2808 C C . LEU A 1 359 ? -17.697 8.644 -10.767 1.00 87.06 359 LEU A C 1
ATOM 2810 O O . LEU A 1 359 ? -16.770 9.194 -10.161 1.00 87.06 359 LEU A O 1
ATOM 2814 N N . LEU A 1 360 ? -17.876 8.793 -12.082 1.00 87.88 360 LEU A N 1
ATOM 2815 C CA . LEU A 1 360 ? -17.060 9.669 -12.923 1.00 87.88 360 LEU A CA 1
ATOM 2816 C C . LEU A 1 360 ? -17.241 11.137 -12.534 1.00 87.88 360 LEU A C 1
ATOM 2818 O O . LEU A 1 360 ? -16.244 11.847 -12.390 1.00 87.88 360 LEU A O 1
ATOM 2822 N N . ASP A 1 361 ? -18.471 11.587 -12.282 1.00 85.25 361 ASP A N 1
ATOM 2823 C CA . ASP A 1 361 ? -18.741 12.937 -11.775 1.00 85.25 361 ASP A CA 1
ATOM 2824 C C . ASP A 1 361 ? -18.038 13.178 -10.424 1.00 85.25 361 ASP A C 1
ATOM 2826 O O . ASP A 1 361 ? -17.349 14.186 -10.237 1.00 85.25 361 ASP A O 1
ATOM 2830 N N . LEU A 1 362 ? -18.097 12.216 -9.496 1.00 84.88 362 LEU A N 1
ATOM 2831 C CA . LEU A 1 362 ? -17.392 12.305 -8.209 1.00 84.88 362 LEU A CA 1
ATOM 2832 C C . LEU A 1 362 ? -15.868 12.392 -8.354 1.00 84.88 362 LEU A C 1
ATOM 2834 O O . LEU A 1 362 ? -15.223 13.138 -7.605 1.00 84.88 362 LEU A O 1
ATOM 2838 N N . ALA A 1 363 ? -15.290 11.640 -9.291 1.00 85.12 363 ALA A N 1
ATOM 2839 C CA . ALA A 1 363 ? -13.859 11.669 -9.569 1.00 85.12 363 ALA A CA 1
ATOM 2840 C C . ALA A 1 363 ? -13.439 12.996 -10.226 1.00 85.12 363 ALA A C 1
ATOM 2842 O O . ALA A 1 363 ? -12.468 13.616 -9.781 1.00 85.12 363 ALA A O 1
ATOM 2843 N N . ASN A 1 364 ? -14.206 13.473 -11.211 1.00 82.25 364 ASN A N 1
ATOM 2844 C CA . ASN A 1 364 ? -13.937 14.704 -11.960 1.00 82.25 364 ASN A CA 1
ATOM 2845 C C . ASN A 1 364 ? -14.092 15.976 -11.111 1.00 82.25 364 ASN A C 1
ATOM 2847 O O . ASN A 1 364 ? -13.390 16.960 -11.344 1.00 82.25 364 ASN A O 1
ATOM 2851 N N . ARG A 1 365 ? -14.921 15.956 -10.058 1.00 79.69 365 ARG A N 1
ATOM 2852 C CA . ARG A 1 365 ? -15.002 17.049 -9.065 1.00 79.69 365 ARG A CA 1
ATOM 2853 C C . ARG A 1 365 ? -13.694 17.269 -8.282 1.00 79.69 365 ARG A C 1
ATOM 2855 O O . ARG A 1 365 ? -13.547 18.304 -7.631 1.00 79.69 365 ARG A O 1
ATOM 2862 N N . GLY A 1 366 ? -12.745 16.327 -8.317 1.00 72.38 366 GLY A N 1
ATOM 2863 C CA . GLY A 1 366 ? -11.366 16.516 -7.838 1.00 72.38 366 GLY A CA 1
ATOM 2864 C C . GLY A 1 366 ? -11.180 16.553 -6.314 1.00 72.38 366 GLY A C 1
ATOM 2865 O O . GLY A 1 366 ? -10.140 17.009 -5.820 1.00 72.38 366 GLY A O 1
ATOM 2866 N N . HIS A 1 367 ? -12.171 16.096 -5.544 1.00 81.38 367 HIS A N 1
ATOM 2867 C CA . HIS A 1 367 ? -12.064 16.001 -4.090 1.00 81.38 367 HIS A CA 1
ATOM 2868 C C . HIS A 1 367 ? -11.417 14.664 -3.687 1.00 81.38 367 HIS A C 1
ATOM 2870 O O . HIS A 1 367 ? -11.975 13.597 -3.910 1.00 81.38 367 HIS A O 1
ATOM 2876 N N . SER A 1 368 ? -10.240 14.712 -3.052 1.00 80.56 368 SER A N 1
ATOM 2877 C CA . SER A 1 368 ? -9.367 13.533 -2.890 1.00 80.56 368 SER A CA 1
ATOM 2878 C C . SER A 1 368 ? -10.038 12.306 -2.265 1.00 80.56 368 SER A C 1
ATOM 2880 O O . SER A 1 368 ? -9.818 11.197 -2.734 1.00 80.56 368 SER A O 1
ATOM 2882 N N . HIS A 1 369 ? -10.870 12.499 -1.237 1.00 79.62 369 HIS A N 1
ATOM 2883 C CA . HIS A 1 369 ? -11.534 11.384 -0.553 1.00 79.62 369 HIS A CA 1
ATOM 2884 C C . HIS A 1 369 ? -12.684 10.789 -1.377 1.00 79.62 369 HIS A C 1
ATOM 2886 O O . HIS A 1 369 ? -12.895 9.586 -1.317 1.00 79.62 369 HIS A O 1
ATOM 2892 N N . SER A 1 370 ? -13.409 11.598 -2.165 1.00 83.25 370 SER A N 1
ATOM 2893 C CA . SER A 1 370 ? -14.479 11.063 -3.021 1.00 83.25 370 SER A CA 1
ATOM 2894 C C . SER A 1 370 ? -13.893 10.321 -4.215 1.00 83.25 370 SER A C 1
ATOM 2896 O O . SER A 1 370 ? -14.405 9.271 -4.583 1.00 83.25 370 SER A O 1
ATOM 2898 N N . THR A 1 371 ? -12.785 10.823 -4.770 1.00 85.94 371 THR A N 1
ATOM 2899 C CA . THR A 1 371 ? -12.026 10.114 -5.801 1.00 85.94 371 THR A CA 1
ATOM 2900 C C . THR A 1 371 ? -11.495 8.786 -5.261 1.00 85.94 371 THR A C 1
ATOM 2902 O O . THR A 1 371 ? -11.743 7.752 -5.868 1.00 85.94 371 THR A O 1
ATOM 2905 N N . GLU A 1 372 ? -10.822 8.771 -4.103 1.00 85.62 372 GLU A N 1
ATOM 2906 C CA . GLU A 1 372 ? -10.314 7.522 -3.511 1.00 85.62 372 GLU A CA 1
ATOM 2907 C C . GLU A 1 372 ? -11.440 6.514 -3.246 1.00 85.62 372 GLU A C 1
ATOM 2909 O O . GLU A 1 372 ? -11.302 5.346 -3.608 1.00 85.62 372 GLU A O 1
ATOM 2914 N N . TRP A 1 373 ? -12.571 6.966 -2.699 1.00 85.50 373 TRP A N 1
ATOM 2915 C CA . TRP A 1 373 ? -13.737 6.113 -2.485 1.00 85.50 373 TRP A CA 1
ATOM 2916 C C . TRP A 1 373 ? -14.291 5.536 -3.797 1.00 85.50 373 TRP A C 1
ATOM 2918 O O . TRP A 1 373 ? -14.518 4.328 -3.878 1.00 85.50 373 TRP A O 1
ATOM 2928 N N . ALA A 1 374 ? -14.431 6.351 -4.851 1.00 87.62 374 ALA A N 1
ATOM 2929 C CA . ALA A 1 374 ? -14.906 5.888 -6.157 1.00 87.62 374 ALA A CA 1
ATOM 2930 C C . ALA A 1 374 ? -13.997 4.784 -6.725 1.00 87.62 374 ALA A C 1
ATOM 2932 O O . ALA A 1 374 ? -14.481 3.728 -7.125 1.00 87.62 374 ALA A O 1
ATOM 2933 N N . PHE A 1 375 ? -12.673 4.963 -6.660 1.00 89.00 375 PHE A N 1
ATOM 2934 C CA . PHE A 1 375 ? -11.716 3.931 -7.076 1.00 89.00 375 PHE A CA 1
ATOM 2935 C C . PHE A 1 375 ? -11.842 2.635 -6.266 1.00 89.00 375 PHE A C 1
ATOM 2937 O O . PHE A 1 375 ? -11.709 1.552 -6.836 1.00 89.00 375 PHE A O 1
ATOM 2944 N N . GLN A 1 376 ? -12.091 2.717 -4.955 1.00 86.12 376 GLN A N 1
ATOM 2945 C CA . GLN A 1 376 ? -12.304 1.528 -4.121 1.00 86.12 376 GLN A CA 1
ATOM 2946 C C . GLN A 1 376 ? -13.616 0.819 -4.462 1.00 86.12 376 GLN A C 1
ATOM 2948 O O . GLN A 1 376 ? -13.647 -0.410 -4.521 1.00 86.12 376 GLN A O 1
ATOM 2953 N N . ARG A 1 377 ? -14.687 1.571 -4.734 1.00 84.69 377 ARG A N 1
ATOM 2954 C CA . ARG A 1 377 ? -15.982 1.000 -5.117 1.00 84.69 377 ARG A CA 1
ATOM 2955 C C . ARG A 1 377 ? -15.904 0.282 -6.461 1.00 84.69 377 ARG A C 1
ATOM 2957 O O . ARG A 1 377 ? -16.387 -0.845 -6.564 1.00 84.69 377 ARG A O 1
ATOM 2964 N N . VAL A 1 378 ? -15.240 0.871 -7.454 1.00 87.56 378 VAL A N 1
ATOM 2965 C CA . VAL A 1 378 ? -15.120 0.295 -8.805 1.00 87.56 378 VAL A CA 1
ATOM 2966 C C . VAL A 1 378 ? -14.449 -1.080 -8.800 1.00 87.56 378 VAL A C 1
ATOM 2968 O O . VAL A 1 378 ? -14.863 -1.954 -9.554 1.00 87.56 378 VAL A O 1
ATOM 2971 N N . LYS A 1 379 ? -13.508 -1.335 -7.882 1.00 86.25 379 LYS A N 1
ATOM 2972 C CA . LYS A 1 379 ? -12.867 -2.656 -7.719 1.00 86.25 379 LYS A CA 1
ATOM 2973 C C . LYS A 1 379 ? -13.832 -3.786 -7.354 1.00 86.25 379 LYS A C 1
ATOM 2975 O O . LYS A 1 379 ? -13.482 -4.950 -7.500 1.00 86.25 379 LYS A O 1
ATOM 2980 N N . THR A 1 380 ? -15.013 -3.451 -6.834 1.00 83.94 380 THR A N 1
ATOM 2981 C CA . THR A 1 380 ? -16.051 -4.426 -6.460 1.00 83.94 380 THR A CA 1
ATOM 2982 C C . THR A 1 380 ? -17.109 -4.630 -7.546 1.00 83.94 380 THR A C 1
ATOM 2984 O O . THR A 1 380 ? -17.965 -5.498 -7.396 1.00 83.94 380 THR A O 1
ATOM 2987 N N . LEU A 1 381 ? -17.070 -3.838 -8.622 1.00 85.25 381 LEU A N 1
ATOM 2988 C CA . LEU A 1 381 ? -18.013 -3.917 -9.736 1.00 85.25 381 LEU A CA 1
ATOM 2989 C C . LEU A 1 381 ? -17.559 -4.957 -10.782 1.00 85.25 381 LEU A C 1
ATOM 2991 O O . LEU A 1 381 ? -16.384 -5.330 -10.811 1.00 85.25 381 LEU A O 1
ATOM 2995 N N . PRO A 1 382 ? -18.465 -5.417 -11.668 1.00 87.38 382 PRO A N 1
ATOM 2996 C CA . PRO A 1 382 ? -18.101 -6.230 -12.827 1.00 87.38 382 PRO A CA 1
ATOM 2997 C C . PRO A 1 382 ? -16.997 -5.590 -13.681 1.00 87.38 382 PRO A C 1
ATOM 2999 O O . PRO A 1 382 ? -16.955 -4.367 -13.844 1.00 87.38 382 PRO A O 1
ATOM 3002 N N . SER A 1 383 ? -16.142 -6.429 -14.278 1.00 85.62 383 SER A N 1
ATOM 3003 C CA . SER A 1 383 ? -14.977 -6.006 -15.074 1.00 85.62 383 SER A CA 1
ATOM 3004 C C . SER A 1 383 ? -15.324 -5.017 -16.183 1.00 85.62 383 SER A C 1
ATOM 3006 O O . SER A 1 383 ? -14.561 -4.086 -16.426 1.00 85.62 383 SER A O 1
ATOM 3008 N N . ASP A 1 384 ? -16.484 -5.180 -16.818 1.00 87.69 384 ASP A N 1
ATOM 3009 C CA . ASP A 1 384 ? -16.909 -4.350 -17.947 1.00 87.69 384 ASP A CA 1
ATOM 3010 C C . ASP A 1 384 ? -17.197 -2.905 -17.511 1.00 87.69 384 ASP A C 1
ATOM 3012 O O . ASP A 1 384 ? -16.780 -1.952 -18.170 1.00 87.69 384 ASP A O 1
ATOM 3016 N N . LEU A 1 385 ? -17.853 -2.728 -16.358 1.00 87.94 385 LEU A N 1
ATOM 3017 C CA . LEU A 1 385 ? -18.127 -1.409 -15.779 1.00 87.94 385 LEU A CA 1
ATOM 3018 C C . LEU A 1 385 ? -16.845 -0.764 -15.247 1.00 87.94 385 LEU A C 1
ATOM 3020 O O . LEU A 1 385 ? -16.613 0.429 -15.454 1.00 87.94 385 LEU A O 1
ATOM 3024 N N . ALA A 1 386 ? -15.979 -1.559 -14.614 1.00 87.88 386 ALA A N 1
ATOM 3025 C CA . ALA A 1 386 ? -14.680 -1.088 -14.151 1.00 87.88 386 ALA A CA 1
ATOM 3026 C C . ALA A 1 386 ? -13.802 -0.608 -15.313 1.00 87.88 386 ALA A C 1
ATOM 3028 O O . ALA A 1 386 ? -13.207 0.469 -15.240 1.00 87.88 386 ALA A O 1
ATOM 3029 N N . GLN A 1 387 ? -13.786 -1.351 -16.422 1.00 91.62 387 GLN A N 1
ATOM 3030 C CA . GLN A 1 387 ? -13.092 -0.953 -17.641 1.00 91.62 387 GLN A CA 1
ATOM 3031 C C . GLN A 1 387 ? -13.616 0.387 -18.174 1.00 91.62 387 GLN A C 1
ATOM 3033 O O . GLN A 1 387 ? -12.798 1.255 -18.487 1.00 91.62 387 GLN A O 1
ATOM 3038 N N . LYS A 1 388 ? -14.942 0.589 -18.251 1.00 90.12 388 LYS A N 1
ATOM 3039 C CA . LYS A 1 388 ? -15.536 1.871 -18.686 1.00 90.12 388 LYS A CA 1
ATOM 3040 C C . LYS A 1 388 ? -15.063 3.032 -17.808 1.00 90.12 388 LYS A C 1
ATOM 3042 O O . LYS A 1 388 ? -14.554 4.021 -18.329 1.00 90.12 388 LYS A O 1
ATOM 3047 N N . PHE A 1 389 ? -15.151 2.882 -16.486 1.00 91.94 389 PHE A N 1
ATOM 3048 C CA . PHE A 1 389 ? -14.717 3.905 -15.532 1.00 91.94 389 PHE A CA 1
ATOM 3049 C C . PHE A 1 389 ? -13.234 4.271 -15.693 1.00 91.94 389 PHE A C 1
ATOM 3051 O O . PHE A 1 389 ? -12.887 5.448 -15.811 1.00 91.94 389 PHE A O 1
ATOM 3058 N N . TYR A 1 390 ? -12.350 3.269 -15.728 1.00 92.88 390 TYR A N 1
ATOM 3059 C CA . TYR A 1 390 ? -10.913 3.514 -15.843 1.00 92.88 390 TYR A CA 1
ATOM 3060 C C . TYR A 1 390 ? -10.525 4.105 -17.200 1.00 92.88 390 TYR A C 1
ATOM 3062 O O . TYR A 1 390 ? -9.650 4.965 -17.253 1.00 92.88 390 TYR A O 1
ATOM 3070 N N . THR A 1 391 ? -11.194 3.702 -18.282 1.00 92.44 391 THR A N 1
ATOM 3071 C CA . THR A 1 391 ? -10.951 4.246 -19.628 1.00 92.44 391 THR A CA 1
ATOM 3072 C C . THR A 1 391 ? -11.292 5.733 -19.687 1.00 92.44 391 THR A C 1
ATOM 3074 O O . THR A 1 391 ? -10.468 6.530 -20.134 1.00 92.44 391 THR A O 1
ATOM 3077 N N . SER A 1 392 ? -12.455 6.127 -19.161 1.00 89.88 392 SER A N 1
ATOM 3078 C CA . SER A 1 392 ? -12.898 7.526 -19.158 1.00 89.88 392 SER A CA 1
ATOM 3079 C C . SER A 1 392 ? -11.996 8.446 -18.329 1.00 89.88 392 SER A C 1
ATOM 3081 O O . SER A 1 392 ? -11.793 9.595 -18.707 1.00 89.88 392 SER A O 1
ATOM 3083 N N . LEU A 1 393 ? -11.434 7.965 -17.212 1.00 89.62 393 LEU A N 1
ATOM 3084 C CA . LEU A 1 393 ? -10.505 8.757 -16.391 1.00 89.62 393 LEU A CA 1
ATOM 3085 C C . LEU A 1 393 ? -9.062 8.742 -16.902 1.00 89.62 393 LEU A C 1
ATOM 3087 O O . LEU A 1 393 ? -8.306 9.661 -16.588 1.00 89.62 393 LEU A O 1
ATOM 3091 N N . ALA A 1 394 ? -8.666 7.712 -17.652 1.00 88.62 394 ALA A N 1
ATOM 3092 C CA . ALA A 1 394 ? -7.328 7.627 -18.221 1.00 88.62 394 ALA A CA 1
ATOM 3093 C C . ALA A 1 394 ? -7.111 8.658 -19.336 1.00 88.62 394 ALA A C 1
ATOM 3095 O O . ALA A 1 394 ? -5.987 9.124 -19.493 1.00 88.62 394 ALA A O 1
ATOM 3096 N N . ILE A 1 395 ? -8.154 9.020 -20.091 1.00 87.88 395 ILE A N 1
ATOM 3097 C CA . ILE A 1 395 ? -8.083 9.982 -21.200 1.00 87.88 395 ILE A CA 1
ATOM 3098 C C . ILE A 1 395 ? -8.259 11.410 -20.669 1.00 87.88 395 ILE A C 1
ATOM 3100 O O . ILE A 1 395 ? -9.285 11.751 -20.076 1.00 87.88 395 ILE A O 1
ATOM 3104 N N . LEU A 1 396 ? -7.269 12.272 -20.901 1.00 82.75 396 LEU A N 1
ATOM 3105 C CA . LEU A 1 396 ? -7.381 13.697 -20.598 1.00 82.75 396 LEU A CA 1
ATOM 3106 C C . LEU A 1 396 ? -8.161 14.434 -21.705 1.00 82.75 396 LEU A C 1
ATOM 3108 O O . LEU A 1 396 ? -7.943 14.153 -22.883 1.00 82.75 396 LEU A O 1
ATOM 3112 N N . PRO A 1 397 ? -9.038 15.400 -21.366 1.00 76.69 397 PRO A N 1
ATOM 3113 C CA . PRO A 1 397 ? -9.691 16.244 -22.364 1.00 76.69 397 PRO A CA 1
ATOM 3114 C C . PRO A 1 397 ? -8.671 17.090 -23.130 1.00 76.69 397 PRO A C 1
ATOM 3116 O O . PRO A 1 397 ? -7.740 17.628 -22.525 1.00 76.69 397 PRO A O 1
ATOM 3119 N N . GLU A 1 398 ? -8.897 17.269 -24.433 1.00 65.69 398 GLU A N 1
ATOM 3120 C CA . GLU A 1 398 ? -8.007 18.011 -25.343 1.00 65.69 398 GLU A CA 1
ATOM 3121 C C . GLU A 1 398 ? -7.740 19.462 -24.877 1.00 65.69 398 GLU A C 1
ATOM 3123 O O . GLU A 1 398 ? -6.634 19.979 -25.047 1.00 65.69 398 GLU A O 1
ATOM 3128 N N . ASP A 1 399 ? -8.705 20.087 -24.191 1.00 61.62 399 ASP A N 1
ATOM 3129 C CA . ASP A 1 399 ? -8.639 21.488 -23.741 1.00 61.62 399 ASP A CA 1
ATOM 3130 C C . ASP A 1 399 ? -7.860 21.717 -22.426 1.00 61.62 399 ASP A C 1
ATOM 3132 O O . ASP A 1 399 ? -7.521 22.855 -22.096 1.00 61.62 399 ASP A O 1
ATOM 3136 N N . GLU A 1 400 ? -7.549 20.671 -21.653 1.00 58.16 400 GLU A N 1
ATOM 3137 C CA . GLU A 1 400 ? -6.930 20.789 -20.315 1.00 58.16 400 GLU A CA 1
ATOM 3138 C C . GLU A 1 400 ? -5.428 20.461 -20.289 1.00 58.16 400 GLU A C 1
ATOM 3140 O O . GLU A 1 400 ? -4.853 20.119 -19.247 1.00 58.16 400 GLU A O 1
ATOM 3145 N N . SER A 1 401 ? -4.758 20.582 -21.435 1.00 51.72 401 SER A N 1
ATOM 3146 C CA . SER A 1 401 ? -3.342 20.242 -21.536 1.00 51.72 401 SER A CA 1
ATOM 3147 C C . SER A 1 401 ? -2.476 21.088 -20.580 1.00 51.72 401 SER A C 1
ATOM 3149 O O . SER A 1 401 ? -2.432 22.315 -20.635 1.00 51.72 401 SER A O 1
ATOM 3151 N N . THR A 1 402 ? -1.748 20.380 -19.704 1.00 51.84 402 THR A N 1
ATOM 3152 C CA . THR A 1 402 ? -0.556 20.771 -18.912 1.00 51.84 402 THR A CA 1
ATOM 3153 C C . THR A 1 402 ? -0.671 21.261 -17.456 1.00 51.84 402 THR A C 1
ATOM 3155 O O . THR A 1 402 ? 0.361 21.241 -16.786 1.00 51.84 402 THR A O 1
ATOM 3158 N N . MET A 1 403 ? -1.830 21.625 -16.882 1.00 53.22 403 MET A N 1
ATOM 3159 C CA . MET A 1 403 ? -1.812 22.377 -15.595 1.00 53.22 403 MET A CA 1
ATOM 3160 C C . MET A 1 403 ? -2.505 21.761 -14.365 1.00 53.22 403 MET A C 1
ATOM 3162 O O . MET A 1 403 ? -2.302 22.271 -13.261 1.00 53.22 403 MET A O 1
ATOM 3166 N N . ASN A 1 404 ? -3.249 20.655 -14.473 1.00 70.56 404 ASN A N 1
ATOM 3167 C CA . ASN A 1 404 ? -3.885 20.041 -13.297 1.00 70.56 404 ASN A CA 1
ATOM 3168 C C . ASN A 1 404 ? -3.146 18.776 -12.832 1.00 70.56 404 ASN A C 1
ATOM 3170 O O . ASN A 1 404 ? -3.502 17.659 -13.204 1.00 70.56 404 ASN A O 1
ATOM 3174 N N . SER A 1 405 ? -2.127 18.945 -11.980 1.00 75.31 405 SER A N 1
ATOM 3175 C CA . SER A 1 405 ? -1.315 17.830 -11.456 1.00 75.31 405 SER A CA 1
ATOM 3176 C C . SER A 1 405 ? -2.153 16.724 -10.808 1.00 75.31 405 SER A C 1
ATOM 3178 O O . SER A 1 405 ? -1.880 15.549 -11.019 1.00 75.31 405 SER A O 1
ATOM 3180 N N . LYS A 1 406 ? -3.231 17.086 -10.101 1.00 76.88 406 LYS A N 1
ATOM 3181 C CA . LYS A 1 406 ? -4.142 16.112 -9.485 1.00 76.88 406 LYS A CA 1
ATOM 3182 C C . LYS A 1 406 ? -4.869 15.261 -10.520 1.00 76.88 406 LYS A C 1
ATOM 3184 O O . LYS A 1 406 ? -5.109 14.086 -10.271 1.00 76.88 406 LYS A O 1
ATOM 3189 N N . ARG A 1 407 ? -5.237 15.845 -11.663 1.00 80.88 407 ARG A N 1
ATOM 3190 C CA . ARG A 1 407 ? -5.903 15.111 -12.743 1.00 80.88 407 ARG A CA 1
ATOM 3191 C C . ARG A 1 407 ? -4.931 14.157 -13.429 1.00 80.88 407 ARG A C 1
ATOM 3193 O O . ARG A 1 407 ? -5.307 13.022 -13.683 1.00 80.88 407 ARG A O 1
ATOM 3200 N N . ASN A 1 408 ? -3.678 14.575 -13.626 1.00 85.31 408 ASN A N 1
ATOM 3201 C CA . ASN A 1 408 ? -2.622 13.692 -14.129 1.00 85.31 408 ASN A CA 1
ATOM 3202 C C . ASN A 1 408 ? -2.425 12.479 -13.206 1.00 85.31 408 ASN A C 1
ATOM 3204 O O . ASN A 1 408 ? -2.370 11.353 -13.692 1.00 85.31 408 ASN A O 1
ATOM 3208 N N . ASP A 1 409 ? -2.382 12.695 -11.887 1.00 84.44 409 ASP A N 1
ATOM 3209 C CA . ASP A 1 409 ? -2.263 11.605 -10.909 1.00 84.44 409 ASP A CA 1
ATOM 3210 C C . ASP A 1 409 ? -3.449 10.631 -11.007 1.00 84.44 409 ASP A C 1
ATOM 3212 O O . ASP A 1 409 ? -3.260 9.415 -11.005 1.00 84.44 409 ASP A O 1
ATOM 3216 N N . VAL A 1 410 ? -4.674 11.153 -11.143 1.00 86.69 410 VAL A N 1
ATOM 3217 C CA . VAL A 1 410 ? -5.884 10.333 -11.322 1.00 86.69 410 VAL A CA 1
ATOM 3218 C C . VAL A 1 410 ? -5.842 9.545 -12.631 1.00 86.69 410 VAL A C 1
ATOM 3220 O O . VAL A 1 410 ? -6.174 8.362 -12.615 1.00 86.69 410 VAL A O 1
ATOM 3223 N N . ALA A 1 411 ? -5.390 10.150 -13.733 1.00 88.81 411 ALA A N 1
ATOM 3224 C CA . ALA A 1 411 ? -5.284 9.482 -15.031 1.00 88.81 411 ALA A CA 1
ATOM 3225 C C . ALA A 1 411 ? -4.262 8.334 -14.995 1.00 88.81 411 ALA A C 1
ATOM 3227 O O . ALA A 1 411 ? -4.539 7.234 -15.471 1.00 88.81 411 ALA A O 1
ATOM 3228 N N . VAL A 1 412 ? -3.105 8.561 -14.359 1.00 89.25 412 VAL A N 1
ATOM 3229 C CA . VAL A 1 412 ? -2.068 7.534 -14.157 1.00 89.25 412 VAL A CA 1
ATOM 3230 C C . VAL A 1 412 ? -2.619 6.373 -13.330 1.00 89.25 412 VAL A C 1
ATOM 3232 O O . VAL A 1 412 ? -2.470 5.220 -13.733 1.00 89.25 412 VAL A O 1
ATOM 3235 N N . VAL A 1 413 ? -3.293 6.646 -12.207 1.00 89.25 413 VAL A N 1
ATOM 3236 C CA . VAL A 1 413 ? -3.883 5.595 -11.357 1.00 89.25 413 VAL A CA 1
ATOM 3237 C C . VAL A 1 413 ? -5.010 4.852 -12.085 1.00 89.25 413 VAL A C 1
ATOM 3239 O O . VAL A 1 413 ? -5.076 3.627 -12.008 1.00 89.25 413 VAL A O 1
ATOM 3242 N N . ALA A 1 414 ? -5.865 5.553 -12.836 1.00 90.12 414 ALA A N 1
ATOM 3243 C CA . ALA A 1 414 ? -6.902 4.931 -13.661 1.00 90.12 414 ALA A CA 1
ATOM 3244 C C . ALA A 1 414 ? -6.296 3.978 -14.693 1.00 90.12 414 ALA A C 1
ATOM 3246 O O . ALA A 1 414 ? -6.718 2.828 -14.795 1.00 90.12 414 ALA A O 1
ATOM 3247 N N . PHE A 1 415 ? -5.250 4.411 -15.397 1.00 91.56 415 PHE A N 1
ATOM 3248 C CA . PHE A 1 415 ? -4.591 3.576 -16.392 1.00 91.56 415 PHE A CA 1
ATOM 3249 C C . PHE A 1 415 ? -3.856 2.379 -15.768 1.00 91.56 415 PHE A C 1
ATOM 3251 O O . PHE A 1 415 ? -3.884 1.281 -16.320 1.00 91.56 415 PHE A O 1
ATOM 3258 N N . GLN A 1 416 ? -3.257 2.535 -14.582 1.00 90.25 416 GLN A N 1
ATOM 3259 C CA . GLN A 1 416 ? -2.669 1.413 -13.838 1.00 90.25 416 GLN A CA 1
ATOM 3260 C C . GLN A 1 416 ? -3.697 0.330 -13.494 1.00 90.25 416 GLN A C 1
ATOM 3262 O O . GLN A 1 416 ? -3.406 -0.859 -13.643 1.00 90.25 416 GLN A O 1
ATOM 3267 N N . GLU A 1 417 ? -4.878 0.724 -13.017 1.00 90.06 417 GLU A N 1
ATOM 3268 C CA . GLU A 1 417 ? -5.955 -0.218 -12.698 1.00 90.06 417 GLU A CA 1
ATOM 3269 C C . GLU A 1 417 ? -6.582 -0.807 -13.976 1.00 90.06 417 GLU A C 1
ATOM 3271 O O . GLU A 1 417 ? -6.921 -1.994 -13.998 1.00 90.06 417 GLU A O 1
ATOM 3276 N N . LEU A 1 418 ? -6.624 -0.047 -15.078 1.00 90.12 418 LEU A N 1
ATOM 3277 C CA . LEU A 1 418 ? -7.024 -0.557 -16.391 1.00 90.12 418 LEU A CA 1
ATOM 3278 C C . LEU A 1 418 ? -6.089 -1.669 -16.877 1.00 90.12 418 LEU A C 1
ATOM 3280 O O . LEU A 1 418 ? -6.573 -2.709 -17.308 1.00 90.12 418 LEU A O 1
ATOM 3284 N N . ILE A 1 419 ? -4.768 -1.500 -16.746 1.00 88.75 419 ILE A N 1
ATOM 3285 C CA . ILE A 1 419 ? -3.784 -2.531 -17.118 1.00 88.75 419 ILE A CA 1
ATOM 3286 C C . ILE A 1 419 ? -4.027 -3.843 -16.356 1.00 88.75 419 ILE A C 1
ATOM 3288 O O . ILE A 1 419 ? -3.863 -4.923 -16.924 1.00 88.75 419 ILE A O 1
ATOM 3292 N N . LYS A 1 420 ? -4.404 -3.764 -15.073 1.00 87.19 420 LYS A N 1
ATOM 3293 C CA . LYS A 1 420 ? -4.706 -4.948 -14.249 1.00 87.19 420 LYS A CA 1
ATOM 3294 C C . LYS A 1 420 ? -6.021 -5.614 -14.654 1.00 87.19 420 LYS A C 1
ATOM 3296 O O . LYS A 1 420 ? -6.125 -6.831 -14.567 1.00 87.19 420 LYS A O 1
ATOM 3301 N N . THR A 1 421 ? -7.006 -4.818 -15.068 1.00 87.06 421 THR A N 1
ATOM 3302 C CA . THR A 1 421 ? -8.364 -5.287 -15.383 1.00 87.06 421 THR A CA 1
ATOM 3303 C C . THR A 1 421 ? -8.465 -5.836 -16.807 1.00 87.06 421 THR A C 1
ATOM 3305 O O . THR A 1 421 ? -8.995 -6.924 -17.010 1.00 87.06 421 THR A O 1
ATOM 3308 N N . ASN A 1 422 ? -7.950 -5.100 -17.797 1.00 88.69 422 ASN A N 1
ATOM 3309 C CA . ASN A 1 422 ? -7.944 -5.482 -19.207 1.00 88.69 422 ASN A CA 1
ATOM 3310 C C . ASN A 1 422 ? -6.681 -4.937 -19.919 1.00 88.69 422 ASN A C 1
ATOM 3312 O O . ASN A 1 422 ? -6.684 -3.804 -20.420 1.00 88.69 422 ASN A O 1
ATOM 3316 N N . PRO A 1 423 ? -5.594 -5.728 -19.992 1.00 86.69 423 PRO A N 1
ATOM 3317 C CA . PRO A 1 423 ? -4.337 -5.280 -20.589 1.00 86.69 423 PRO A CA 1
ATOM 3318 C C . P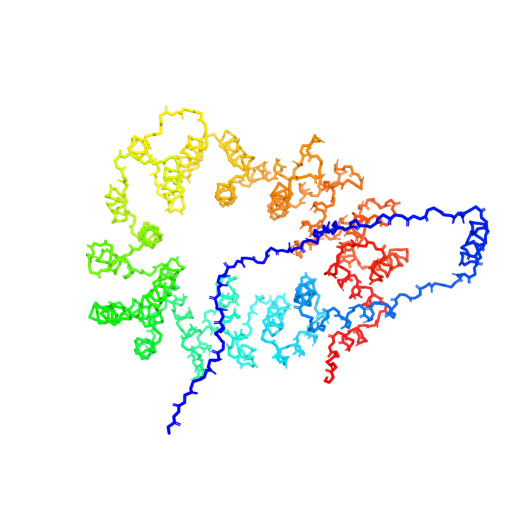RO A 1 423 ? -4.424 -5.072 -22.107 1.00 86.69 423 PRO A C 1
ATOM 3320 O O . PRO A 1 423 ? -3.748 -4.190 -22.633 1.00 86.69 423 PRO A O 1
ATOM 3323 N N . GLU A 1 424 ? -5.269 -5.829 -22.814 1.00 88.00 424 GLU A N 1
ATOM 3324 C CA . GLU A 1 424 ? -5.458 -5.682 -24.265 1.00 88.00 424 GLU A CA 1
ATOM 3325 C C . GLU A 1 424 ? -6.144 -4.353 -24.608 1.00 88.00 424 GLU A C 1
ATOM 3327 O O . GLU A 1 424 ? -5.746 -3.653 -25.546 1.00 88.00 424 GLU A O 1
ATOM 3332 N N . HIS A 1 425 ? -7.142 -3.960 -23.811 1.00 89.38 425 HIS A N 1
ATOM 3333 C CA . HIS A 1 425 ? -7.796 -2.665 -23.973 1.00 89.38 425 HIS A CA 1
ATOM 3334 C C . HIS A 1 425 ? -6.851 -1.507 -23.636 1.00 89.38 425 HIS A C 1
ATOM 3336 O O . HIS A 1 425 ? -6.783 -0.542 -24.395 1.00 89.38 425 HIS A O 1
ATOM 3342 N N . ALA A 1 426 ? -6.070 -1.621 -22.554 1.00 88.38 426 ALA A N 1
ATOM 3343 C CA . ALA A 1 426 ? -5.056 -0.625 -22.198 1.00 88.38 426 ALA A CA 1
ATOM 3344 C C . ALA A 1 426 ? -4.029 -0.423 -23.326 1.00 88.38 426 ALA A C 1
ATOM 3346 O O . ALA A 1 426 ? -3.663 0.711 -23.642 1.00 88.38 426 ALA A O 1
ATOM 3347 N N . TRP A 1 427 ? -3.598 -1.516 -23.961 1.00 86.81 427 TRP A N 1
ATOM 3348 C CA . TRP A 1 427 ? -2.701 -1.475 -25.113 1.00 86.81 427 TRP A CA 1
ATOM 3349 C C . TRP A 1 427 ? -3.333 -0.779 -26.323 1.00 86.81 427 TRP A C 1
ATOM 3351 O O . TRP A 1 427 ? -2.739 0.134 -26.895 1.00 86.81 427 TRP A O 1
ATOM 3361 N N . THR A 1 428 ? -4.561 -1.167 -26.675 1.00 89.25 428 THR A N 1
ATOM 3362 C CA . THR A 1 428 ? -5.310 -0.561 -27.788 1.00 89.25 428 THR A CA 1
ATOM 3363 C C . THR A 1 428 ? -5.478 0.943 -27.583 1.00 89.25 428 THR A C 1
ATOM 3365 O O . THR A 1 428 ? -5.299 1.722 -28.519 1.00 89.25 428 THR A O 1
ATOM 3368 N N . LEU A 1 429 ? -5.764 1.356 -26.346 1.00 89.50 429 LEU A N 1
ATOM 3369 C CA . LEU A 1 429 ? -5.897 2.760 -25.991 1.00 89.50 429 LEU A CA 1
ATOM 3370 C C . LEU A 1 429 ? -4.573 3.509 -26.182 1.00 89.50 429 LEU A C 1
ATOM 3372 O O . LEU A 1 429 ? -4.567 4.542 -26.842 1.00 89.50 429 LEU A O 1
ATOM 3376 N N . LEU A 1 430 ? -3.447 2.978 -25.688 1.00 87.56 430 LEU A N 1
ATOM 3377 C CA . LEU A 1 430 ? -2.130 3.602 -25.882 1.00 87.56 430 LEU A CA 1
ATOM 3378 C C . LEU A 1 430 ? -1.783 3.764 -27.368 1.00 87.56 430 LEU A C 1
ATOM 3380 O O . LEU A 1 430 ? -1.242 4.794 -27.756 1.00 87.56 430 LEU A O 1
ATOM 3384 N N . HIS A 1 431 ? -2.115 2.774 -28.197 1.00 85.94 431 HIS A N 1
ATOM 3385 C CA . HIS A 1 431 ? -1.830 2.803 -29.633 1.00 85.94 431 HIS A CA 1
ATOM 3386 C C . HIS A 1 431 ? -2.695 3.809 -30.411 1.00 85.94 431 HIS A C 1
ATOM 3388 O O . HIS A 1 431 ? -2.351 4.193 -31.525 1.00 85.94 431 HIS A O 1
ATOM 3394 N N . SER A 1 432 ? -3.832 4.218 -29.840 1.00 87.06 432 SER A N 1
ATOM 3395 C CA . SER A 1 432 ? -4.739 5.207 -30.436 1.00 87.06 432 SER A CA 1
ATOM 3396 C C . SER A 1 432 ? -4.366 6.660 -30.124 1.00 87.06 432 SER A C 1
ATOM 3398 O O . SER A 1 432 ? -4.888 7.572 -30.762 1.00 87.06 432 SER A O 1
ATOM 3400 N N . VAL A 1 433 ? -3.486 6.877 -29.143 1.00 87.69 433 VAL A N 1
ATOM 3401 C CA . VAL A 1 433 ? -3.063 8.209 -28.696 1.00 87.69 433 VAL A CA 1
ATOM 3402 C C . VAL A 1 433 ? -1.988 8.768 -29.626 1.00 87.69 433 VAL A C 1
ATOM 3404 O O . VAL A 1 433 ? -1.164 8.026 -30.152 1.00 87.69 433 VAL A O 1
ATOM 3407 N N . GLU A 1 434 ? -1.990 10.090 -29.814 1.00 86.31 434 GLU A N 1
ATOM 3408 C CA . GLU A 1 434 ? -0.982 10.791 -30.614 1.00 86.31 434 GLU A CA 1
ATOM 3409 C C . GLU A 1 434 ? 0.439 10.543 -30.075 1.00 86.31 434 GLU A C 1
ATOM 3411 O O . GLU A 1 434 ? 0.701 10.694 -28.874 1.00 86.31 434 GLU A O 1
ATOM 3416 N N . ASP A 1 435 ? 1.349 10.175 -30.981 1.00 82.69 435 ASP A N 1
ATOM 3417 C CA . ASP A 1 435 ? 2.771 9.994 -30.689 1.00 82.69 435 ASP A CA 1
ATOM 3418 C C . ASP A 1 435 ? 3.381 11.289 -30.114 1.00 82.69 435 ASP A C 1
ATOM 3420 O O . ASP A 1 435 ? 3.050 12.390 -30.547 1.00 82.69 435 ASP A O 1
ATOM 3424 N N . ASP A 1 436 ? 4.285 11.164 -29.140 1.00 80.50 436 ASP A N 1
ATOM 3425 C CA . ASP A 1 436 ? 4.946 12.269 -28.425 1.00 80.50 436 ASP A CA 1
ATOM 3426 C C . ASP A 1 436 ? 4.015 13.199 -27.612 1.00 80.50 436 ASP A C 1
ATOM 3428 O O . ASP A 1 436 ? 4.447 14.244 -27.114 1.00 80.50 436 ASP A O 1
ATOM 3432 N N . SER A 1 437 ? 2.750 12.822 -27.407 1.00 86.06 437 SER A N 1
ATOM 3433 C CA . SER A 1 437 ? 1.813 13.603 -26.591 1.00 86.06 437 SER A CA 1
ATOM 3434 C C . SER A 1 437 ? 2.033 13.434 -25.077 1.00 86.06 437 SER A C 1
ATOM 3436 O O . SER A 1 437 ? 2.509 12.406 -24.587 1.00 86.06 437 SER A O 1
ATOM 3438 N N . HIS A 1 438 ? 1.600 14.429 -24.290 1.00 85.81 438 HIS A N 1
ATOM 3439 C CA . HIS A 1 438 ? 1.581 14.349 -22.814 1.00 85.81 438 HIS A CA 1
ATOM 3440 C C . HIS A 1 438 ? 0.716 13.181 -22.308 1.00 85.81 438 HIS A C 1
ATOM 3442 O O . HIS A 1 438 ? 1.034 12.546 -21.305 1.00 85.81 438 HIS A O 1
ATOM 3448 N N . GLN A 1 439 ? -0.360 12.862 -23.031 1.00 88.06 439 GLN A N 1
ATOM 3449 C CA . GLN A 1 439 ? -1.209 11.705 -22.757 1.00 88.06 439 GLN A CA 1
ATOM 3450 C C . GLN A 1 439 ? -0.421 10.394 -22.907 1.00 88.06 439 GLN A C 1
ATOM 3452 O O . GLN A 1 439 ? -0.464 9.549 -22.010 1.00 88.06 439 GLN A O 1
ATOM 3457 N N . GLN A 1 440 ? 0.347 10.251 -23.995 1.00 88.62 440 GLN A N 1
ATOM 3458 C CA . GLN A 1 440 ? 1.217 9.094 -24.212 1.00 88.62 440 GLN A CA 1
ATOM 3459 C C . GLN A 1 440 ? 2.262 8.978 -23.092 1.00 88.62 440 GLN A C 1
ATOM 3461 O O . GLN A 1 440 ? 2.469 7.889 -22.559 1.00 88.62 440 GLN A O 1
ATOM 3466 N N . GLU A 1 441 ? 2.861 10.096 -22.666 1.00 88.38 441 GLU A N 1
ATOM 3467 C CA . GLU A 1 441 ? 3.817 10.127 -21.551 1.00 88.38 441 GLU A CA 1
ATOM 3468 C C . GLU A 1 441 ? 3.221 9.571 -20.246 1.00 88.38 441 GLU A C 1
ATOM 3470 O O . GLU A 1 441 ? 3.827 8.710 -19.604 1.00 88.38 441 GLU A O 1
ATOM 3475 N N . LEU A 1 442 ? 2.027 10.028 -19.850 1.00 88.31 442 LEU A N 1
ATOM 3476 C CA . LEU A 1 442 ? 1.369 9.569 -18.620 1.00 88.31 442 LEU A CA 1
ATOM 3477 C C . LEU A 1 442 ? 1.011 8.080 -18.676 1.00 88.31 442 LEU A C 1
ATOM 3479 O O . LEU A 1 442 ? 1.191 7.361 -17.689 1.00 88.31 442 LEU A O 1
ATOM 3483 N N . MET A 1 443 ? 0.539 7.603 -19.828 1.00 90.19 443 MET A N 1
ATOM 3484 C CA . MET A 1 443 ? 0.196 6.193 -20.021 1.00 90.19 443 MET A CA 1
ATOM 3485 C C . MET A 1 443 ? 1.444 5.303 -19.996 1.00 90.19 443 MET A C 1
ATOM 3487 O O . MET A 1 443 ? 1.441 4.261 -19.339 1.00 90.19 443 MET A O 1
ATOM 3491 N N . LEU A 1 444 ? 2.543 5.733 -20.623 1.00 88.44 444 LEU A N 1
ATOM 3492 C CA . LEU A 1 444 ? 3.833 5.039 -20.569 1.00 88.44 444 LEU A CA 1
ATOM 3493 C C . LEU A 1 444 ? 4.420 5.025 -19.153 1.00 88.44 444 LEU A C 1
ATOM 3495 O O . LEU A 1 444 ? 4.948 4.000 -18.717 1.00 88.44 444 LEU A O 1
ATOM 3499 N N . LEU A 1 445 ? 4.288 6.122 -18.402 1.00 87.38 445 LEU A N 1
ATOM 3500 C CA . LEU A 1 445 ? 4.683 6.178 -16.995 1.00 87.38 445 LEU A CA 1
ATOM 3501 C C . LEU A 1 445 ? 3.895 5.162 -16.154 1.00 87.38 445 LEU A C 1
ATOM 3503 O O . LEU A 1 445 ? 4.487 4.440 -15.349 1.00 87.38 445 LEU A O 1
ATOM 3507 N N . ALA A 1 446 ? 2.581 5.075 -16.361 1.00 86.38 446 ALA A N 1
ATOM 3508 C CA . ALA A 1 446 ? 1.725 4.093 -15.704 1.00 86.38 446 ALA A CA 1
ATOM 3509 C C . ALA A 1 446 ? 2.096 2.646 -16.087 1.00 86.38 446 ALA A C 1
ATOM 3511 O O . ALA A 1 446 ? 2.145 1.785 -15.206 1.00 86.38 446 ALA A O 1
ATOM 3512 N N . MET A 1 447 ? 2.440 2.376 -17.355 1.00 85.19 447 MET A N 1
ATOM 3513 C CA . MET A 1 447 ? 2.955 1.064 -17.781 1.00 85.19 447 MET A CA 1
ATOM 3514 C C . MET A 1 447 ? 4.289 0.724 -17.120 1.00 85.19 447 MET A C 1
ATOM 3516 O O . MET A 1 447 ? 4.460 -0.384 -16.627 1.00 85.19 447 MET A O 1
ATOM 3520 N N . LEU A 1 448 ? 5.226 1.672 -17.041 1.00 83.50 448 LEU A N 1
ATOM 3521 C CA . LEU A 1 448 ? 6.526 1.461 -16.396 1.00 83.50 448 LEU A CA 1
ATOM 3522 C C . LEU A 1 448 ? 6.410 1.149 -14.899 1.00 83.50 448 LEU A C 1
ATOM 3524 O O . LEU A 1 448 ? 7.344 0.569 -14.336 1.00 83.50 448 LEU A O 1
ATOM 3528 N N . GLN A 1 449 ? 5.297 1.533 -14.272 1.00 81.69 449 GLN A N 1
ATOM 3529 C CA . GLN A 1 449 ? 4.969 1.255 -12.874 1.00 81.69 449 GLN A CA 1
ATOM 3530 C C . GLN A 1 449 ? 4.218 -0.073 -12.676 1.00 81.69 449 GLN A C 1
ATOM 3532 O O . GLN A 1 449 ? 4.065 -0.499 -11.531 1.00 81.69 449 GLN A O 1
ATOM 3537 N N . ASN A 1 450 ? 3.766 -0.730 -13.749 1.00 76.19 450 ASN A N 1
ATOM 3538 C CA . ASN A 1 450 ? 3.127 -2.043 -13.706 1.00 76.19 450 ASN A CA 1
ATOM 3539 C C . ASN A 1 450 ? 4.126 -3.123 -14.163 1.00 76.19 450 ASN A C 1
ATOM 3541 O O . ASN A 1 450 ? 4.790 -2.971 -15.186 1.00 76.19 450 ASN A O 1
ATOM 3545 N N . TYR A 1 451 ? 4.288 -4.190 -13.381 1.00 68.25 451 TYR A N 1
ATOM 3546 C CA . TYR A 1 451 ? 5.407 -5.132 -13.527 1.00 68.25 451 TYR A CA 1
ATOM 3547 C C . TYR A 1 451 ? 4.924 -6.534 -13.883 1.00 68.25 451 TYR A C 1
ATOM 3549 O O . TYR A 1 451 ? 3.946 -7.011 -13.307 1.00 68.25 451 TYR A O 1
ATOM 3557 N N . GLY A 1 452 ? 5.656 -7.227 -14.760 1.00 61.31 452 GLY A N 1
ATOM 3558 C CA . GLY A 1 452 ? 5.445 -8.653 -15.031 1.00 61.31 452 GLY A CA 1
ATOM 3559 C C . GLY A 1 452 ? 4.287 -8.965 -15.980 1.00 61.31 452 GLY A C 1
ATOM 3560 O O . GLY A 1 452 ? 3.882 -10.122 -16.082 1.00 61.31 452 GLY A O 1
ATOM 3561 N N . ASN A 1 453 ? 3.753 -7.967 -16.689 1.00 68.81 453 ASN A N 1
ATOM 3562 C CA . ASN A 1 453 ? 2.791 -8.210 -17.757 1.00 68.81 453 ASN A CA 1
ATOM 3563 C C . ASN A 1 453 ? 3.535 -8.458 -19.078 1.00 68.81 453 ASN A C 1
ATOM 3565 O O . ASN A 1 453 ? 3.825 -7.529 -19.833 1.00 68.81 453 ASN A O 1
ATOM 3569 N N . ALA A 1 454 ? 3.828 -9.732 -19.351 1.00 68.12 454 ALA A N 1
ATOM 3570 C CA . ALA A 1 454 ? 4.582 -10.162 -20.529 1.00 68.12 454 ALA A CA 1
ATOM 3571 C C . ALA A 1 454 ? 3.954 -9.716 -21.863 1.00 68.12 454 ALA A C 1
ATOM 3573 O O . ALA A 1 454 ? 4.675 -9.527 -22.843 1.00 68.12 454 ALA A O 1
ATOM 3574 N N . LEU A 1 455 ? 2.628 -9.526 -21.909 1.00 70.50 455 LEU A N 1
ATOM 3575 C CA . LEU A 1 455 ? 1.939 -9.015 -23.094 1.00 70.50 455 LEU A CA 1
ATOM 3576 C C . LEU A 1 455 ? 2.369 -7.573 -23.370 1.00 70.50 455 LEU A C 1
ATOM 3578 O O . LEU A 1 455 ? 2.833 -7.272 -24.464 1.00 70.50 455 LEU A O 1
ATOM 3582 N N . LEU A 1 456 ? 2.305 -6.701 -22.364 1.00 69.19 456 LEU A N 1
ATOM 3583 C CA . LEU A 1 456 ? 2.666 -5.291 -22.527 1.00 69.19 456 LEU A CA 1
ATOM 3584 C C . LEU A 1 456 ? 4.158 -5.094 -22.806 1.00 69.19 456 LEU A C 1
ATOM 3586 O O . LEU A 1 456 ? 4.525 -4.266 -23.634 1.00 69.19 456 LEU A O 1
ATOM 3590 N N . GLU A 1 457 ? 5.025 -5.870 -22.157 1.00 72.81 457 GLU A N 1
ATOM 3591 C CA . GLU A 1 457 ? 6.474 -5.771 -22.368 1.00 72.81 457 GLU A CA 1
ATOM 3592 C C . GLU A 1 457 ? 6.901 -6.251 -23.768 1.00 72.81 457 GLU A C 1
ATOM 3594 O O . GLU A 1 457 ? 7.865 -5.732 -24.337 1.00 72.81 457 GLU A O 1
ATOM 3599 N N . LYS A 1 458 ? 6.171 -7.211 -24.349 1.00 72.12 458 LYS A N 1
ATOM 3600 C CA . LYS A 1 458 ? 6.371 -7.665 -25.731 1.00 72.12 458 LYS A CA 1
ATOM 3601 C C . LYS A 1 458 ? 5.873 -6.627 -26.736 1.00 72.12 458 LYS A C 1
ATOM 3603 O O . LYS A 1 458 ? 6.600 -6.258 -27.663 1.00 72.12 458 LYS A O 1
ATOM 3608 N N . GLU A 1 459 ? 4.643 -6.161 -26.547 1.00 75.69 459 GLU A N 1
ATOM 3609 C CA . GLU A 1 459 ? 3.985 -5.225 -27.458 1.00 75.69 459 GLU A CA 1
ATOM 3610 C C . GLU A 1 459 ? 4.647 -3.836 -27.437 1.00 75.69 459 GLU A C 1
ATOM 3612 O O . GLU A 1 459 ? 4.666 -3.159 -28.460 1.00 75.69 459 GLU A O 1
ATOM 3617 N N . ALA A 1 460 ? 5.322 -3.447 -26.347 1.00 75.88 460 ALA A N 1
ATOM 3618 C CA . ALA A 1 460 ? 6.072 -2.187 -26.251 1.00 75.88 460 ALA A CA 1
ATOM 3619 C C . ALA A 1 460 ? 7.096 -1.967 -27.385 1.00 75.88 460 ALA A C 1
ATOM 3621 O O . ALA A 1 460 ? 7.411 -0.827 -27.723 1.00 75.88 460 ALA A O 1
ATOM 3622 N N . SER A 1 461 ? 7.598 -3.039 -28.007 1.00 72.06 461 SER A N 1
ATOM 3623 C CA . SER A 1 461 ? 8.485 -2.953 -29.178 1.00 72.06 461 SER A CA 1
ATOM 3624 C C . SER A 1 461 ? 7.805 -2.402 -30.442 1.00 72.06 461 SER A C 1
ATOM 3626 O O . SER A 1 461 ? 8.492 -1.880 -31.322 1.00 72.06 461 SER A O 1
ATOM 3628 N N . ALA A 1 462 ? 6.474 -2.486 -30.524 1.00 75.44 462 ALA A N 1
ATOM 3629 C CA . ALA A 1 462 ? 5.663 -1.993 -31.633 1.00 75.44 462 ALA A CA 1
ATOM 3630 C C . ALA A 1 462 ? 5.312 -0.499 -31.517 1.00 75.44 462 ALA A C 1
ATOM 3632 O O . ALA A 1 462 ? 4.759 0.068 -32.461 1.00 75.44 462 ALA A O 1
ATOM 3633 N N . ILE A 1 463 ? 5.637 0.154 -30.393 1.00 79.88 463 ILE A N 1
ATOM 3634 C CA . ILE A 1 463 ? 5.446 1.600 -30.238 1.00 79.88 463 ILE A CA 1
ATOM 3635 C C . ILE A 1 463 ? 6.394 2.321 -31.194 1.00 79.88 463 ILE A C 1
ATOM 3637 O O . ILE A 1 463 ? 7.613 2.101 -31.193 1.00 79.88 463 ILE A O 1
ATOM 3641 N N . ARG A 1 464 ? 5.822 3.191 -32.027 1.00 73.06 464 ARG A N 1
ATOM 3642 C CA . ARG A 1 464 ? 6.593 4.019 -32.943 1.00 73.06 464 ARG A CA 1
ATOM 3643 C C . ARG A 1 464 ? 7.442 4.993 -32.133 1.00 73.06 464 ARG A C 1
ATOM 3645 O O . ARG A 1 464 ? 6.939 5.656 -31.240 1.00 73.06 464 ARG A O 1
ATOM 3652 N N . ARG A 1 465 ? 8.730 5.071 -32.470 1.00 76.75 465 ARG A N 1
ATOM 3653 C CA . ARG A 1 465 ? 9.673 6.003 -31.850 1.00 76.75 465 ARG A CA 1
ATOM 3654 C C . ARG A 1 465 ? 10.158 6.997 -32.889 1.00 76.75 465 ARG A C 1
ATOM 3656 O O . ARG A 1 465 ? 10.650 6.574 -33.941 1.00 76.75 465 ARG A O 1
ATOM 3663 N N . ILE A 1 466 ? 9.962 8.287 -32.639 1.00 66.19 466 ILE A N 1
ATOM 3664 C CA . ILE A 1 466 ? 10.219 9.351 -33.627 1.00 66.19 466 ILE A CA 1
ATOM 3665 C C . ILE A 1 466 ? 11.596 10.002 -33.383 1.00 66.19 466 ILE A C 1
ATOM 3667 O O . ILE A 1 466 ? 12.217 10.500 -34.327 1.00 66.19 466 ILE A O 1
ATOM 3671 N N . GLY A 1 467 ? 12.146 9.900 -32.168 1.00 69.94 467 GLY A N 1
ATOM 3672 C CA . GLY A 1 467 ? 13.480 10.380 -31.810 1.00 69.94 467 GLY A CA 1
ATOM 3673 C C . GLY A 1 467 ? 13.956 9.974 -30.404 1.00 69.94 467 GLY A C 1
ATOM 3674 O O . GLY A 1 467 ? 14.136 8.796 -30.100 1.00 69.94 467 GLY A O 1
ATOM 3675 N N . VAL A 1 468 ? 14.286 10.98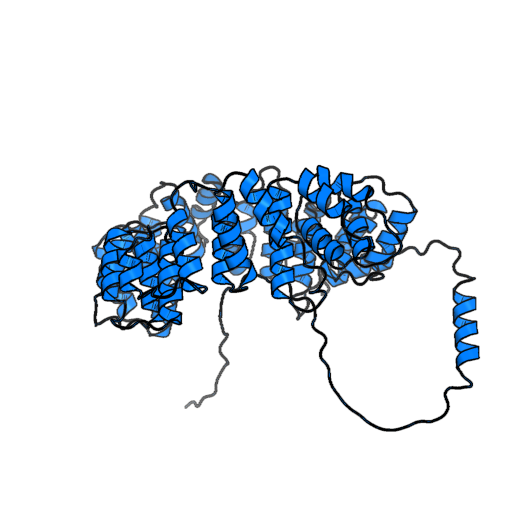1 -29.586 1.00 71.56 468 VAL A N 1
ATOM 3676 C CA . VAL A 1 468 ? 14.785 10.856 -28.197 1.00 71.56 468 VAL A CA 1
ATOM 3677 C C . VAL A 1 468 ? 13.883 11.609 -27.215 1.00 71.56 468 VAL A C 1
ATOM 3679 O O . VAL A 1 468 ? 14.354 12.149 -26.211 1.00 71.56 468 VAL A O 1
ATOM 3682 N N . SER A 1 469 ? 12.592 11.707 -27.536 1.00 82.31 469 SER A N 1
ATOM 3683 C CA . SER A 1 469 ? 11.615 12.341 -26.657 1.00 82.31 469 SER A CA 1
ATOM 3684 C C . SER A 1 469 ? 11.491 11.569 -25.333 1.00 82.31 469 SER A C 1
ATOM 3686 O O . SER A 1 469 ? 11.960 10.434 -25.180 1.00 82.31 469 SER A O 1
ATOM 3688 N N . ARG A 1 470 ? 10.855 12.188 -24.334 1.00 83.62 470 ARG A N 1
ATOM 3689 C CA . ARG A 1 470 ? 10.575 11.520 -23.057 1.00 83.62 470 ARG A CA 1
ATOM 3690 C C . ARG A 1 470 ? 9.668 10.287 -23.248 1.00 83.62 470 ARG A C 1
ATOM 3692 O O . ARG A 1 470 ? 10.043 9.235 -22.721 1.00 83.62 470 ARG A O 1
ATOM 3699 N N . PRO A 1 471 ? 8.566 10.357 -24.024 1.00 85.19 471 PRO A N 1
ATOM 3700 C CA . PRO A 1 471 ? 7.800 9.179 -24.437 1.00 85.19 471 PRO A CA 1
ATOM 3701 C C . PRO A 1 471 ? 8.643 8.107 -25.141 1.00 85.19 471 PRO A C 1
ATOM 3703 O O . PRO A 1 471 ? 8.604 6.947 -24.729 1.00 85.19 471 PRO A O 1
ATOM 3706 N N . ASP A 1 472 ? 9.489 8.475 -26.109 1.00 84.19 472 ASP A N 1
ATOM 3707 C CA . ASP A 1 472 ? 10.346 7.521 -26.833 1.00 84.19 472 ASP A CA 1
ATOM 3708 C C . ASP A 1 472 ? 11.283 6.753 -25.894 1.00 84.19 472 ASP A C 1
ATOM 3710 O O . ASP A 1 472 ? 11.445 5.533 -26.000 1.00 84.19 472 ASP A O 1
ATOM 3714 N N . ALA A 1 473 ? 11.905 7.463 -24.950 1.00 85.69 473 ALA A N 1
ATOM 3715 C CA . ALA A 1 473 ? 12.806 6.872 -23.970 1.00 85.69 473 ALA A CA 1
ATOM 3716 C C . ALA A 1 473 ? 12.067 5.949 -22.985 1.00 85.69 473 ALA A C 1
ATOM 3718 O O . ALA A 1 473 ? 12.608 4.910 -22.602 1.00 85.69 473 ALA A O 1
ATOM 3719 N N . MET A 1 474 ? 10.828 6.283 -22.604 1.00 87.56 474 MET A N 1
ATOM 3720 C CA . MET A 1 474 ? 9.977 5.412 -21.785 1.00 87.56 474 MET A CA 1
ATOM 3721 C C . MET A 1 474 ? 9.531 4.158 -22.549 1.00 87.56 474 MET A C 1
ATOM 3723 O O . MET A 1 474 ? 9.605 3.057 -22.000 1.00 87.56 474 MET A O 1
ATOM 3727 N N . ALA A 1 475 ? 9.136 4.299 -23.817 1.00 86.44 475 ALA A N 1
ATOM 3728 C CA . ALA A 1 475 ? 8.779 3.181 -24.689 1.00 86.44 475 ALA A CA 1
ATOM 3729 C C . ALA A 1 475 ? 9.975 2.242 -24.922 1.00 86.44 475 ALA A C 1
ATOM 3731 O O . ALA A 1 475 ? 9.852 1.023 -24.792 1.00 86.44 475 ALA A O 1
ATOM 3732 N N . LEU A 1 476 ? 11.166 2.800 -25.173 1.00 87.25 476 LEU A N 1
ATOM 3733 C CA . LEU A 1 476 ? 12.408 2.033 -25.271 1.00 87.25 476 LEU A CA 1
ATOM 3734 C C . LEU A 1 476 ? 12.726 1.296 -23.964 1.00 87.25 476 LEU A C 1
ATOM 3736 O O . LEU A 1 476 ? 13.143 0.140 -24.008 1.00 87.25 476 LEU A O 1
ATOM 3740 N N . LEU A 1 477 ? 12.524 1.934 -22.809 1.00 87.06 477 LEU A N 1
ATOM 3741 C CA . LEU A 1 477 ? 12.751 1.301 -21.511 1.00 87.06 477 LEU A CA 1
ATOM 3742 C C . LEU A 1 477 ? 11.787 0.130 -21.269 1.00 87.06 477 LEU A C 1
ATOM 3744 O O . LEU A 1 477 ? 12.224 -0.905 -20.770 1.00 87.06 477 LEU A O 1
ATOM 3748 N N . LEU A 1 478 ? 10.513 0.257 -21.656 1.00 85.50 478 LEU A N 1
ATOM 3749 C CA . LEU A 1 478 ? 9.540 -0.844 -21.615 1.00 85.50 478 LEU A CA 1
ATOM 3750 C C . LEU A 1 478 ? 9.962 -2.000 -22.528 1.00 85.50 478 LEU A C 1
ATOM 3752 O O . LEU A 1 478 ? 10.043 -3.140 -22.072 1.00 85.50 478 LEU A O 1
ATOM 3756 N N . ALA A 1 479 ? 10.317 -1.711 -23.782 1.00 83.75 479 ALA A N 1
ATOM 3757 C CA . ALA A 1 479 ? 10.803 -2.724 -24.718 1.00 83.75 479 ALA A CA 1
ATOM 3758 C C . ALA A 1 479 ? 12.076 -3.418 -24.197 1.00 83.75 479 ALA A C 1
ATOM 3760 O O . ALA A 1 479 ? 12.230 -4.636 -24.326 1.00 83.75 479 ALA A O 1
ATOM 3761 N N . ALA A 1 480 ? 12.966 -2.662 -23.547 1.00 83.88 480 ALA A N 1
ATOM 3762 C CA . ALA A 1 480 ? 14.186 -3.170 -22.932 1.00 83.88 480 ALA A CA 1
ATOM 3763 C C . ALA A 1 480 ? 13.948 -4.052 -21.694 1.00 83.88 480 ALA A C 1
ATOM 3765 O O . ALA A 1 480 ? 14.892 -4.725 -21.272 1.00 83.88 480 ALA A O 1
ATOM 3766 N N . ARG A 1 481 ? 12.740 -4.088 -21.118 1.00 83.00 481 ARG A N 1
ATOM 3767 C CA . ARG A 1 481 ? 12.379 -5.055 -20.068 1.00 83.00 481 ARG A CA 1
ATOM 3768 C C . ARG A 1 481 ? 11.984 -6.415 -20.652 1.00 83.00 481 ARG A C 1
ATOM 3770 O O . ARG A 1 481 ? 12.463 -7.426 -20.154 1.00 83.00 481 ARG A O 1
ATOM 3777 N N . GLY A 1 482 ? 11.183 -6.433 -21.723 1.00 72.19 482 GLY A N 1
ATOM 3778 C CA . GLY A 1 482 ? 10.599 -7.671 -22.266 1.00 72.19 482 GLY A CA 1
ATOM 3779 C C . GLY A 1 482 ? 11.352 -8.339 -23.413 1.00 72.19 482 GLY A C 1
ATOM 3780 O O . GLY A 1 482 ? 11.344 -9.562 -23.525 1.00 72.19 482 GLY A O 1
ATOM 3781 N N . THR A 1 483 ? 11.981 -7.566 -24.305 1.00 65.31 483 THR A N 1
ATOM 3782 C CA . THR A 1 483 ? 12.550 -8.114 -25.550 1.00 65.31 483 THR A CA 1
ATOM 3783 C C . THR A 1 483 ? 14.052 -8.387 -25.442 1.00 65.31 483 THR A C 1
ATOM 3785 O O . THR A 1 483 ? 14.872 -7.491 -25.216 1.00 65.31 483 THR A O 1
ATOM 3788 N N . GLU A 1 484 ? 14.452 -9.642 -25.641 1.00 65.00 484 GLU A N 1
ATOM 3789 C CA . GLU A 1 484 ? 15.842 -10.038 -25.885 1.00 65.00 484 GLU A CA 1
ATOM 3790 C C . GLU A 1 484 ? 15.921 -10.802 -27.223 1.00 65.00 484 GLU A C 1
ATOM 3792 O O . GLU A 1 484 ? 15.211 -11.797 -27.377 1.00 65.00 484 GLU A O 1
ATOM 3797 N N . PRO A 1 485 ? 16.759 -10.377 -28.198 1.00 66.88 485 PRO A N 1
ATOM 3798 C CA . PRO A 1 485 ? 17.667 -9.218 -28.203 1.00 66.88 485 PRO A CA 1
ATOM 3799 C C . PRO A 1 485 ? 17.023 -7.905 -28.709 1.00 66.88 485 PRO A C 1
ATOM 3801 O O . PRO A 1 485 ? 16.186 -7.914 -29.606 1.00 66.88 485 PRO A O 1
ATOM 3804 N N . LEU A 1 486 ? 17.484 -6.758 -28.188 1.00 75.56 486 LEU A N 1
ATOM 3805 C CA . LEU A 1 486 ? 17.236 -5.436 -28.790 1.00 75.56 486 LEU A CA 1
ATOM 3806 C C . LEU A 1 486 ? 18.136 -5.242 -30.018 1.00 75.56 486 LEU A C 1
ATOM 3808 O O . LEU A 1 486 ? 19.280 -5.705 -30.014 1.00 75.56 486 LEU A O 1
ATOM 3812 N N . ASN A 1 487 ? 17.663 -4.512 -31.031 1.00 81.88 487 ASN A N 1
ATOM 3813 C CA . ASN A 1 487 ? 18.484 -4.142 -32.188 1.00 81.88 487 ASN A CA 1
ATOM 3814 C C . ASN A 1 487 ? 19.627 -3.171 -31.790 1.00 81.88 487 ASN A C 1
ATOM 3816 O O . ASN A 1 487 ? 19.587 -2.535 -30.735 1.00 81.88 487 ASN A O 1
ATOM 3820 N N . GLU A 1 488 ? 20.665 -3.044 -32.624 1.00 81.38 488 GLU A N 1
ATOM 3821 C CA . GLU A 1 488 ? 21.840 -2.213 -32.295 1.00 81.38 488 GLU A CA 1
ATOM 3822 C C . GLU A 1 488 ? 21.506 -0.724 -32.092 1.00 81.38 488 GLU A C 1
ATOM 3824 O O . GLU A 1 488 ? 22.149 -0.053 -31.284 1.00 81.38 488 GLU A O 1
ATOM 3829 N N . SER A 1 489 ? 20.515 -0.188 -32.812 1.00 82.38 489 SER A N 1
ATOM 3830 C CA . SER A 1 489 ? 20.085 1.207 -32.654 1.00 82.38 489 SER A CA 1
ATOM 3831 C C . SER A 1 489 ? 19.448 1.452 -31.288 1.00 82.38 489 SER A C 1
ATOM 3833 O O . SER A 1 489 ? 19.793 2.424 -30.619 1.00 82.38 489 SER A O 1
ATOM 3835 N N . ASP A 1 490 ? 18.595 0.539 -30.837 1.00 84.00 490 ASP A N 1
ATOM 3836 C CA . ASP A 1 490 ? 17.895 0.609 -29.558 1.00 84.00 490 ASP A CA 1
ATOM 3837 C C . ASP A 1 490 ? 18.867 0.424 -28.396 1.00 84.00 490 ASP A C 1
ATOM 3839 O O . ASP A 1 490 ? 18.749 1.101 -27.379 1.00 84.00 490 ASP A O 1
ATOM 3843 N N . GLN A 1 491 ? 19.881 -0.431 -28.560 1.00 84.88 491 GLN A N 1
ATOM 3844 C CA . GLN A 1 491 ? 20.959 -0.568 -27.579 1.00 84.88 491 GLN A CA 1
ATOM 3845 C C . GLN A 1 491 ? 21.753 0.736 -27.416 1.00 84.88 491 GLN A C 1
ATOM 3847 O O . GLN A 1 491 ? 22.039 1.142 -26.288 1.00 84.88 491 GLN A O 1
ATOM 3852 N N . ARG A 1 492 ? 22.071 1.433 -28.518 1.00 84.31 492 ARG A N 1
ATOM 3853 C CA . ARG A 1 492 ? 22.754 2.740 -28.465 1.00 84.31 492 ARG A CA 1
ATOM 3854 C C . ARG A 1 492 ? 21.884 3.806 -27.805 1.00 84.31 492 ARG A C 1
ATOM 3856 O O . ARG A 1 492 ? 22.372 4.535 -26.944 1.00 84.31 492 ARG A O 1
ATOM 3863 N N . LEU A 1 493 ? 20.602 3.872 -28.168 1.00 85.88 493 LEU A N 1
ATOM 3864 C CA . LEU A 1 493 ? 19.650 4.801 -27.556 1.00 85.88 493 LEU A CA 1
ATOM 3865 C C . LEU A 1 493 ? 19.470 4.517 -26.060 1.00 85.88 493 LEU A C 1
ATOM 3867 O O . LEU A 1 493 ? 19.447 5.453 -25.265 1.00 85.88 493 LEU A O 1
ATOM 3871 N N . LEU A 1 494 ? 19.441 3.248 -25.646 1.00 86.38 494 LEU A N 1
ATOM 3872 C CA . LEU A 1 494 ? 19.347 2.870 -24.236 1.00 86.38 494 LEU A CA 1
ATOM 3873 C C . LEU A 1 494 ? 20.592 3.317 -23.459 1.00 86.38 494 LEU A C 1
ATOM 3875 O O . LEU A 1 494 ? 20.469 3.829 -22.347 1.00 86.38 494 LEU A O 1
ATOM 3879 N N . GLY A 1 495 ? 21.779 3.194 -24.062 1.00 85.69 495 GLY A N 1
ATOM 3880 C CA . GLY A 1 495 ? 23.022 3.737 -23.511 1.00 85.69 495 GLY A CA 1
ATOM 3881 C C . GLY A 1 495 ? 22.984 5.262 -23.352 1.00 85.69 495 GLY A C 1
ATOM 3882 O O . GLY A 1 495 ? 23.429 5.789 -22.332 1.00 85.69 495 GLY A O 1
ATOM 3883 N N . LEU A 1 496 ? 22.385 5.975 -24.309 1.00 87.12 496 LEU A N 1
ATOM 3884 C CA . LEU A 1 496 ? 22.188 7.424 -24.229 1.00 87.12 496 LEU A CA 1
ATOM 3885 C C . LEU A 1 496 ? 21.202 7.811 -23.114 1.00 87.12 496 LEU A C 1
ATOM 3887 O O . LEU A 1 496 ? 21.467 8.750 -22.363 1.00 87.12 496 LEU A O 1
ATOM 3891 N N . VAL A 1 497 ? 20.109 7.062 -22.943 1.00 86.31 497 VAL A N 1
ATOM 3892 C CA . VAL A 1 497 ? 19.163 7.247 -21.827 1.00 86.31 497 VAL A CA 1
ATOM 3893 C C . VAL A 1 497 ? 19.844 6.979 -20.479 1.00 86.31 497 VAL A C 1
ATOM 3895 O O . VAL A 1 497 ? 19.698 7.774 -19.552 1.00 86.31 497 VAL A O 1
ATOM 3898 N N . ALA A 1 498 ? 20.645 5.914 -20.376 1.00 85.19 498 ALA A N 1
ATOM 3899 C CA . ALA A 1 498 ? 21.433 5.590 -19.184 1.00 85.19 498 ALA A CA 1
ATOM 3900 C C . ALA A 1 498 ? 22.448 6.688 -18.817 1.00 85.19 498 ALA A C 1
ATOM 3902 O O . ALA A 1 498 ? 22.739 6.900 -17.640 1.00 85.19 498 ALA A O 1
ATOM 3903 N N . ALA A 1 499 ? 22.959 7.407 -19.820 1.00 82.06 499 ALA A N 1
ATOM 3904 C CA . ALA A 1 499 ? 23.833 8.566 -19.663 1.00 82.06 499 ALA A CA 1
ATOM 3905 C C . ALA A 1 499 ? 23.072 9.893 -19.426 1.00 82.06 499 ALA A C 1
ATOM 3907 O O . ALA A 1 499 ? 23.667 10.962 -19.555 1.00 82.06 499 ALA A O 1
ATOM 3908 N N . SER A 1 500 ? 21.778 9.833 -19.077 1.00 78.88 500 SER A N 1
ATOM 3909 C CA . SER A 1 500 ? 20.889 10.983 -18.825 1.00 78.88 500 SER A CA 1
ATOM 3910 C C . SER A 1 500 ? 20.584 11.852 -20.057 1.00 78.88 500 SER A C 1
ATOM 3912 O O . SER A 1 500 ? 20.252 13.029 -19.927 1.00 78.88 500 SER A O 1
ATOM 3914 N N . GLY A 1 501 ? 20.645 11.284 -21.265 1.00 70.31 501 GLY A N 1
ATOM 3915 C CA . GLY A 1 501 ? 20.390 12.006 -22.518 1.00 70.31 501 GLY A CA 1
ATOM 3916 C C . GLY A 1 501 ? 18.922 12.361 -22.807 1.00 70.31 501 GLY A C 1
ATOM 3917 O O . GLY A 1 501 ? 18.685 13.222 -23.646 1.00 70.31 501 GLY A O 1
ATOM 3918 N N . ALA A 1 502 ? 17.949 11.743 -22.120 1.00 67.44 502 ALA A N 1
ATOM 3919 C CA . ALA A 1 502 ? 16.508 11.906 -22.394 1.00 67.44 502 ALA A CA 1
ATOM 3920 C C . ALA A 1 502 ? 15.681 12.504 -21.230 1.00 67.44 502 ALA A C 1
ATOM 3922 O O . ALA A 1 502 ? 14.461 12.589 -21.321 1.00 67.44 502 ALA A O 1
ATOM 3923 N N . SER A 1 503 ? 16.325 12.909 -20.124 1.00 76.56 503 SER A N 1
ATOM 3924 C CA . SER A 1 503 ? 15.696 13.540 -18.943 1.00 76.56 503 SER A CA 1
ATOM 3925 C C . SER A 1 503 ? 14.396 12.867 -18.450 1.00 76.56 503 SER A C 1
ATOM 3927 O O . SER A 1 503 ? 13.417 13.521 -18.095 1.00 76.56 503 SER A O 1
ATOM 3929 N N . ILE A 1 504 ? 14.373 11.532 -18.399 1.00 79.88 504 ILE A N 1
ATOM 3930 C CA . ILE A 1 504 ? 13.193 10.763 -17.959 1.00 79.88 504 ILE A CA 1
ATOM 3931 C C . ILE A 1 504 ? 13.080 10.636 -16.430 1.00 79.88 504 ILE A C 1
ATOM 3933 O O . ILE A 1 504 ? 12.100 10.097 -15.916 1.00 79.88 504 ILE A O 1
ATOM 3937 N N . GLY A 1 505 ? 14.059 11.171 -15.699 1.00 83.19 505 GLY A N 1
ATOM 3938 C CA . GLY A 1 505 ? 14.140 11.126 -14.244 1.00 83.19 505 GLY A CA 1
ATOM 3939 C C . GLY A 1 505 ? 15.082 10.031 -13.748 1.00 83.19 505 GLY A C 1
ATOM 3940 O O . GLY A 1 505 ? 15.204 8.955 -14.333 1.00 83.19 505 GLY A O 1
ATOM 3941 N N . SER A 1 506 ? 15.744 10.305 -12.624 1.00 86.56 506 SER A N 1
ATOM 3942 C CA . SER A 1 506 ? 16.824 9.466 -12.091 1.00 86.56 506 SER A CA 1
ATOM 3943 C C . SER A 1 506 ? 16.462 7.988 -11.862 1.00 86.56 506 SER A C 1
ATOM 3945 O O . SER A 1 506 ? 17.280 7.135 -12.222 1.00 86.56 506 SER A O 1
ATOM 3947 N N . PRO A 1 507 ? 15.256 7.639 -11.360 1.00 87.75 507 PRO A N 1
ATOM 3948 C CA . PRO A 1 507 ? 14.884 6.237 -11.165 1.00 87.75 507 PRO A CA 1
ATOM 3949 C C . PRO A 1 507 ? 14.811 5.444 -12.479 1.00 87.75 507 PRO A C 1
ATOM 3951 O O . PRO A 1 507 ? 15.326 4.330 -12.556 1.00 87.75 507 PRO A O 1
ATOM 3954 N N . LEU A 1 508 ? 14.239 6.033 -13.536 1.00 88.00 508 LEU A N 1
ATOM 3955 C CA . LEU A 1 508 ? 14.130 5.391 -14.850 1.00 88.00 508 LEU A CA 1
ATOM 3956 C C . LEU A 1 508 ? 15.484 5.340 -15.572 1.00 88.00 508 LEU A C 1
ATOM 3958 O O . LEU A 1 508 ? 15.820 4.330 -16.184 1.00 88.00 508 LEU A O 1
ATOM 3962 N N . GLU A 1 509 ? 16.313 6.376 -15.432 1.00 90.06 509 GLU A N 1
ATOM 3963 C CA . GLU A 1 509 ? 17.698 6.353 -15.926 1.00 90.06 509 GLU A CA 1
ATOM 3964 C C . GLU A 1 509 ? 18.537 5.268 -15.232 1.00 90.06 509 GLU A C 1
ATOM 3966 O O . GLU A 1 509 ? 19.381 4.634 -15.861 1.00 90.06 509 GLU A O 1
ATOM 3971 N N . THR A 1 510 ? 18.294 5.017 -13.941 1.00 90.25 510 THR A N 1
ATOM 3972 C CA . THR A 1 510 ? 18.960 3.943 -13.185 1.00 90.25 510 THR A CA 1
ATOM 3973 C C . THR A 1 510 ? 18.563 2.565 -13.718 1.00 90.25 510 THR A C 1
ATOM 3975 O O . THR A 1 510 ? 19.425 1.701 -13.889 1.00 90.25 510 THR A O 1
ATOM 3978 N N . GLN A 1 511 ? 17.282 2.364 -14.044 1.00 90.31 511 GLN A N 1
ATOM 3979 C CA . GLN A 1 511 ? 16.824 1.145 -14.715 1.00 90.31 511 GLN A CA 1
ATOM 3980 C C . GLN A 1 511 ? 17.464 0.982 -16.098 1.00 90.31 511 GLN A C 1
ATOM 3982 O O . GLN A 1 511 ? 17.952 -0.100 -16.420 1.00 90.31 511 GLN A O 1
ATOM 3987 N N . ALA A 1 512 ? 17.513 2.057 -16.891 1.00 90.19 512 ALA A N 1
ATOM 3988 C CA . ALA A 1 512 ? 18.155 2.048 -18.203 1.00 90.19 512 ALA A CA 1
ATOM 3989 C C . ALA A 1 512 ? 19.643 1.678 -18.103 1.00 90.19 512 ALA A C 1
ATOM 3991 O O . ALA A 1 512 ? 20.121 0.852 -18.877 1.00 90.19 512 ALA A O 1
ATOM 3992 N N . ALA A 1 513 ? 20.361 2.222 -17.114 1.00 90.31 513 ALA A N 1
ATOM 3993 C CA . ALA A 1 513 ? 21.765 1.902 -16.865 1.00 90.31 513 ALA A CA 1
ATOM 3994 C C . ALA A 1 513 ? 21.980 0.422 -16.525 1.00 90.31 513 ALA A C 1
ATOM 3996 O O . ALA A 1 513 ? 22.899 -0.199 -17.063 1.00 90.31 513 ALA A O 1
ATOM 3997 N N . TRP A 1 514 ? 21.119 -0.160 -15.684 1.00 91.19 514 TRP A N 1
ATOM 3998 C CA . TRP A 1 514 ? 21.161 -1.591 -15.381 1.00 91.19 514 TRP A CA 1
ATOM 3999 C C . TRP A 1 514 ? 20.915 -2.453 -16.626 1.00 91.19 514 TRP A C 1
ATOM 4001 O O . TRP A 1 514 ? 21.736 -3.311 -16.957 1.00 91.19 514 TRP A O 1
ATOM 4011 N N . LEU A 1 515 ? 19.820 -2.194 -17.348 1.00 89.56 515 LEU A N 1
ATOM 4012 C CA . LEU A 1 515 ? 19.434 -2.969 -18.530 1.00 89.56 515 LEU A CA 1
ATOM 4013 C C . LEU A 1 515 ? 20.474 -2.860 -19.654 1.00 89.56 515 LEU A C 1
ATOM 4015 O O . LEU A 1 515 ? 20.768 -3.859 -20.310 1.00 89.56 515 LEU A O 1
ATOM 4019 N N . TYR A 1 516 ? 21.072 -1.681 -19.849 1.00 90.06 516 TYR A N 1
ATOM 4020 C CA . TYR A 1 516 ? 22.162 -1.480 -20.804 1.00 90.06 516 TYR A CA 1
ATOM 4021 C C . TYR A 1 516 ? 23.391 -2.327 -20.445 1.00 90.06 516 TYR A C 1
ATOM 4023 O O . TYR A 1 516 ? 23.856 -3.116 -21.266 1.00 90.06 516 TYR A O 1
ATOM 4031 N N . LEU A 1 517 ? 23.891 -2.234 -19.207 1.00 88.62 517 LEU A N 1
ATOM 4032 C CA . LEU A 1 517 ? 25.094 -2.962 -18.782 1.00 88.62 517 LEU A CA 1
ATOM 4033 C C . LEU A 1 517 ? 24.904 -4.480 -18.790 1.00 88.62 517 LEU A C 1
ATOM 4035 O O . LEU A 1 517 ? 25.817 -5.207 -19.188 1.00 88.62 517 LEU A O 1
ATOM 4039 N N . ARG A 1 518 ? 23.718 -4.963 -18.402 1.00 87.75 518 ARG A N 1
ATOM 4040 C CA . ARG A 1 518 ? 23.368 -6.386 -18.498 1.00 87.75 518 ARG A CA 1
ATOM 4041 C C . ARG A 1 518 ? 23.476 -6.876 -19.944 1.00 87.75 518 ARG A C 1
ATOM 4043 O O . ARG A 1 518 ? 24.075 -7.920 -20.193 1.00 87.75 518 ARG A O 1
ATOM 4050 N N . ARG A 1 519 ? 22.953 -6.108 -20.903 1.00 85.50 519 ARG A N 1
ATOM 4051 C CA . ARG A 1 519 ? 22.985 -6.453 -22.336 1.00 85.50 519 ARG A CA 1
ATOM 4052 C C . ARG A 1 519 ? 24.387 -6.393 -22.937 1.00 85.50 519 ARG A C 1
ATOM 4054 O O . ARG A 1 519 ? 24.687 -7.172 -23.833 1.00 85.50 519 ARG A O 1
ATOM 4061 N N . MET A 1 520 ? 25.257 -5.544 -22.396 1.00 85.06 520 MET A N 1
ATOM 4062 C CA . MET A 1 520 ? 26.682 -5.508 -22.744 1.00 85.06 520 MET A CA 1
ATOM 4063 C C . MET A 1 520 ? 27.493 -6.662 -22.122 1.00 85.06 520 MET A C 1
ATOM 4065 O O . MET A 1 520 ? 28.708 -6.720 -22.300 1.00 85.06 520 MET A O 1
ATOM 4069 N N . GLY A 1 521 ? 26.862 -7.573 -21.367 1.00 83.75 521 GLY A N 1
ATOM 4070 C CA . GLY A 1 521 ? 27.550 -8.659 -20.660 1.00 83.75 521 GLY A CA 1
ATOM 4071 C C . GLY A 1 521 ? 28.374 -8.184 -19.458 1.00 83.75 521 GLY A C 1
ATOM 4072 O O . GLY A 1 521 ? 29.215 -8.920 -18.949 1.00 83.75 521 GLY A O 1
ATOM 4073 N N . MET A 1 522 ? 28.143 -6.957 -18.985 1.00 85.94 522 MET A N 1
ATOM 4074 C CA . MET A 1 522 ? 28.899 -6.313 -17.905 1.00 85.94 522 MET A CA 1
ATOM 4075 C C . MET A 1 522 ? 28.214 -6.457 -16.539 1.00 85.94 522 MET A C 1
ATOM 4077 O O . MET A 1 522 ? 28.444 -5.646 -15.641 1.00 85.94 522 MET A O 1
ATOM 4081 N N . THR A 1 523 ? 27.378 -7.483 -16.353 1.00 86.69 523 THR A N 1
ATOM 4082 C CA . THR A 1 523 ? 26.572 -7.689 -15.137 1.00 86.69 523 THR A CA 1
ATOM 4083 C C . THR A 1 523 ? 27.420 -7.709 -13.866 1.00 86.69 523 THR A C 1
ATOM 4085 O O . THR A 1 523 ? 27.075 -7.047 -12.892 1.00 86.69 523 THR A O 1
ATOM 4088 N N . GLU A 1 524 ? 28.567 -8.392 -13.863 1.00 85.44 524 GLU A N 1
ATOM 4089 C CA . GLU A 1 524 ? 29.454 -8.427 -12.690 1.00 85.44 524 GLU A CA 1
ATOM 4090 C C . GLU A 1 524 ? 30.012 -7.042 -12.338 1.00 85.44 524 GLU A C 1
ATOM 4092 O O . GLU A 1 524 ? 30.056 -6.661 -11.167 1.00 85.44 524 GLU A O 1
ATOM 4097 N N . GLN A 1 525 ? 30.383 -6.251 -13.350 1.00 85.38 525 GLN A N 1
ATOM 4098 C CA . GLN A 1 525 ? 30.877 -4.887 -13.155 1.00 85.38 525 GLN A CA 1
ATOM 4099 C C . GLN A 1 525 ? 29.759 -3.956 -12.677 1.00 85.38 525 GLN A C 1
ATOM 4101 O O . GLN A 1 525 ? 29.988 -3.125 -11.800 1.00 85.38 525 GLN A O 1
ATOM 4106 N N . ALA A 1 526 ? 28.542 -4.132 -13.196 1.00 83.44 526 ALA A N 1
ATOM 4107 C CA . ALA A 1 526 ? 27.355 -3.406 -12.761 1.00 83.44 526 ALA A CA 1
ATOM 4108 C C . ALA A 1 526 ? 27.012 -3.709 -11.293 1.00 83.44 526 ALA A C 1
ATOM 4110 O O . ALA A 1 526 ? 26.788 -2.787 -10.509 1.00 83.44 526 ALA A O 1
ATOM 4111 N N . LEU A 1 527 ? 27.042 -4.986 -10.896 1.00 85.12 527 LEU A N 1
ATOM 4112 C CA . LEU A 1 527 ? 26.837 -5.420 -9.511 1.00 85.12 527 LEU A CA 1
ATOM 4113 C C . LEU A 1 527 ? 27.929 -4.875 -8.584 1.00 85.12 527 LEU A C 1
ATOM 4115 O O . LEU A 1 527 ? 27.632 -4.403 -7.483 1.00 85.12 527 LEU A O 1
ATOM 4119 N N . ALA A 1 528 ? 29.191 -4.899 -9.017 1.00 82.88 528 ALA A N 1
ATOM 4120 C CA . ALA A 1 528 ? 30.289 -4.313 -8.258 1.00 82.88 528 ALA A CA 1
ATOM 4121 C C . ALA A 1 528 ? 30.073 -2.805 -8.060 1.00 82.88 528 ALA A C 1
ATOM 4123 O O . ALA A 1 528 ? 30.069 -2.339 -6.921 1.00 82.88 528 ALA A O 1
ATOM 4124 N N . ALA A 1 529 ? 29.803 -2.066 -9.140 1.00 78.00 529 ALA A N 1
ATOM 4125 C CA . ALA A 1 529 ? 29.546 -0.627 -9.132 1.00 78.00 529 ALA A CA 1
ATOM 4126 C C . ALA A 1 529 ? 28.387 -0.251 -8.195 1.00 78.00 529 ALA A C 1
ATOM 4128 O O . ALA A 1 529 ? 28.561 0.566 -7.287 1.00 78.00 529 ALA A O 1
ATOM 4129 N N . ALA A 1 530 ? 27.242 -0.922 -8.343 1.00 75.44 530 ALA A N 1
ATOM 4130 C CA . ALA A 1 530 ? 26.033 -0.674 -7.562 1.00 75.44 530 ALA A CA 1
ATOM 4131 C C . ALA A 1 530 ? 26.200 -0.979 -6.062 1.00 75.44 530 ALA A C 1
ATOM 4133 O O . ALA A 1 530 ? 25.452 -0.456 -5.239 1.00 75.44 530 ALA A O 1
ATOM 4134 N N . THR A 1 531 ? 27.182 -1.803 -5.686 1.00 72.69 531 THR A N 1
ATOM 4135 C CA . THR A 1 531 ? 27.413 -2.218 -4.296 1.00 72.69 531 THR A CA 1
ATOM 4136 C C . THR A 1 531 ? 28.700 -1.663 -3.680 1.00 72.69 531 THR A C 1
ATOM 4138 O O . THR A 1 531 ? 29.092 -2.082 -2.585 1.00 72.69 531 THR A O 1
ATOM 4141 N N . THR A 1 532 ? 29.390 -0.743 -4.360 1.00 67.25 532 THR A N 1
ATOM 4142 C CA . THR A 1 532 ? 30.574 -0.075 -3.806 1.00 67.25 532 THR A CA 1
ATOM 4143 C C . THR A 1 532 ? 30.172 0.944 -2.736 1.00 67.25 532 THR A C 1
ATOM 4145 O O . THR A 1 532 ? 29.805 2.084 -3.016 1.00 67.25 532 THR A O 1
ATOM 4148 N N . THR A 1 533 ? 30.270 0.540 -1.472 1.00 52.38 533 THR A N 1
ATOM 4149 C CA . THR A 1 533 ? 30.268 1.463 -0.335 1.00 52.38 533 THR A CA 1
ATOM 4150 C C . THR A 1 533 ? 31.608 2.200 -0.322 1.00 52.38 533 THR A C 1
ATOM 4152 O O . THR A 1 533 ? 32.648 1.569 -0.129 1.00 52.38 533 THR A O 1
ATOM 4155 N N . SER A 1 534 ? 31.619 3.514 -0.568 1.00 37.19 534 SER A N 1
ATOM 4156 C CA . SER A 1 534 ? 32.804 4.321 -0.246 1.00 37.19 534 SER A CA 1
ATOM 4157 C C . SER A 1 534 ? 32.990 4.376 1.282 1.00 37.19 534 SER A C 1
ATOM 4159 O O . SER A 1 534 ? 31.984 4.302 1.989 1.00 37.19 534 SER A O 1
ATOM 4161 N N . PRO A 1 535 ? 34.248 4.439 1.759 1.00 36.12 535 PRO A N 1
ATOM 4162 C CA . PRO A 1 535 ? 34.613 4.362 3.177 1.00 36.12 535 PRO A CA 1
ATOM 4163 C C . PRO A 1 535 ? 33.972 5.436 4.057 1.00 36.12 535 PRO A C 1
ATOM 4165 O O . PRO A 1 535 ? 33.681 6.539 3.534 1.00 36.12 535 PRO A O 1
#

Radius of gyration: 27.99 Å; chains: 1; bounding box: 69×66×80 Å

Foldseek 3Di:
DDDDDDDDDDDDDDDDDDDPDDDDDDDDDDDDDDDDDDPPVPVVVVVVVVVVVVPPPDQPDLLVLLLVLLLVLCDDDPVCSVLLQLLLVLQLLDLLCLVLLVLQCPDPDLSSVLSSQQSNLSNDPLSAGALVSLVSHDLVSNLVNLVVCLVVVRDDLVSLVVNLVDPPRDLNSNLSSQLSVVLVVHQDDVVSLVVQLPDPQLLSNQLSLLSNVDPVSNVVSVVVLLVDDPVSVVVSLVSNLVSCLVSLRQSLLVNLLCLLVDPSNDDDPVSNLSSLLSNCQNPVVSSVVSLLVPDDQADDPVRLVSSLLSCLVSLHAQDVVNCVSSVVPDCDDPSVLSSVLSNQQNDQRPDLVVSLVSLLVQLVVLDVSSVVSSLVSLVVHDLVSLLVNLLVLLDDDPPPPDDDPSSLVSNLVSLLVNCVSPVVVSLVSLVPDDPLDPSNLSSLVSVSSDHDPLVQLCCLVVDDAPDLELSNLSSLLSVLSRDPPDDPVSLSSLSCLLSVNHVNDSSSNSSSSQSSCVNVVNSVSSSCSSSDDDD

Sequence (535 aa):
MIPTRSMVAARLNGCGRPAFPLPSNCALHSTDMGFLNVRTYAFLVALFLATSLLHGGKSADHSEAALRKLTTATRQQQNGEHLANIGALRSLRDPTLKPFFHKLVQHNNWSIQVHAVLGLAELSEEGLIDPWLVQQITPTAREQIIIKSLQDDLFSIESMKTLLDWSLLEPAPTLLLIADLHSKGIAPKPETVEKLVNNSDLGIATVASLLSENPKTITEVTNRLRRGTSREKRIALAQTLQLIQQYDLPSGSQWLEPLLESPTFKLSDREIRHALFTLLKVNPEVGMKHWNNTLPSKPSKLEQVRFLLLLMDTKIPLDETIAKKLQIDSEEGILYALYLAGLEALDTPEDGDAYIELLLDLANRGHSHSTEWAFQRVKTLPSDLAQKFYTSLAILPEDESTMNSKRNDVAVVAFQELIKTNPEHAWTLLHSVEDDSHQQELMLLAMLQNYGNALLEKEASAIRRIGVSRPDAMALLLAARGTEPLNESDQRLLGLVAASGASIGSPLETQAAWLYLRRMGMTEQALAAATTTSP

pLDDT: mean 77.8, std 19.39, range [19.94, 93.25]

Secondary structure (DSSP, 8-state):
------PPPPP---------------------------TTTHHHHHHHHHHHSSS--S----HHHHHHHHHHHTS--TTSHHHHHHHHHHHT--GGGHHHHHHHHT-S-HHHHHHHHHHHHHTSTT-PPPHHHHHHS-HHHHHHHHHHHHHTT---HHHHHHHHT-TT--HHHHHHHHHHHHHTT-PPPHHHHHHHHT-S-HHHHHHHHHHTT-HHHHHHHHHHHHHS-HHHHHHHHHHHHHHHHHHT-THHHHHHHHHHH-TTS---HHHHHHHHHHHHHH-HHHHHHHHHHHS-SS--HHHHHHHHHHHHHTTPPP-HHHHHHHT---SSSHHHHHHHHHHTTSSPPSSHHHHHHHHHHHHHTT-HHHHHHHHHHHTTS-HHHHHHHHHHHHSPPGGGTT--HHHHHHHHHHHHHHHHH-HHHHHHHHHHSPTT-HHHHHHHHHHHTS---HHHHHHGGGS---SS-HHHHHHHHHHHHH-SSPPHHHHHHHHHHHTTTT---HHHHHHHHHHHHHHTT-HHHHHHHHT----